Protein AF-A0A147B7R0-F1 (afdb_monomer)

Foldseek 3Di:
DDKDWDWDDPDPFWIFIWIWDDDPVDIDTDGRDIFTPDQPDDVVDDPVQSRVCVVVVNQSWFWFKDFLFWTQASLGDIDGQDADAQKKFWAKFFQPPPFTKTWIWHQPDNVQQFIWIWIDGPPWIKIWHAFDQQDQWTWIAIVNRIDIAGQVDWDWADPDPPKIKTWHWAQDPDSRFGIWIWIAIPVRQWIWIHRRGMITIDGDPVQQQRMDGLNARNPNDNPQRLQAPVRDRDPDSQQSRLSRMDGDPCSNDGDDDDDDPVVVVVVVPPDDDDDDDDDDDDDDDDDDDDDDDDDDDDDDDDDDDPDPPDDDDDPDDPPDQKDWAWDWDQDPQKIKTFLATAIDGDPQWDQPAWDWDKTKIWIDHCPDVVVVVVVVVCVVVVRDDHNCVCPPDDTDIDIDIDIGRPDIGGDD

Sequence (412 aa):
LLFYFNKTAANPFITLLNAEAYLPHEKLVVKNLPVPKYFSPNTALTVGQRVVRTLTKDHPLEPCGVGKHAVRTFDNLTFPLEVRQNCKYLVTRDCYGVSNFSVVVEPVDLRTGLKKLYVQLYDTVVEILPPALYSPEVKLFVNKTAYVALAERDVVLKYSHVHHLLVQVHRSSNPREGPIVLLKTTNNLLELNFDGYNVYVWVNKKYQRKTCGVCGNYDNEPSHEFLTPEATEALNYTHFVTSYAFGAPACKVPVYPVPSVHSELLTEMSMGEIPMLSSIRGMNRREQMRSIKPVYDDDVYIPKARSWEAREPEVEDLSECYLNRTLKRSVNRKLCFSKLPVHACKPVCVKSSGKRVEVPFACVPKKSPEAAEWLRLLTSYEGVLPESFFEGKEYEPVEQTVLVPEKCVPAQ

Organism: NCBI:txid360319

Radius of gyration: 29.18 Å; Cα contacts (8 Å, |Δi|>4): 761; chains: 1; bounding box: 73×74×74 Å

Mean predicted aligned error: 20.19 Å

Secondary structure (DSSP, 8-state):
-EEEEEEEE-SSSEEEEEEEEE-SS-EEEEEEEEEES-----TTS-HHHHHHHHHTTT--SPPEEE-SSEEE-TTS-EEE----TTEEEEEEEESS-SS-EEEEEEEEETTTTEEEEEEEETTEEEEEPPPPTT-SEEEEEETTEEEEEETTB-EEEE-SSS-EEEEEEE--SSTTSPPEEEEEETTSSEEEEE-SS-EEEEE-GGGTTTEESTT---SS--TT--B-TTS-B-SSHHHHHHHTEEESGGGGS--PPP--TTTTTTTSTT-------------------------------PPP-------PPP---TT--EEEE--EEEETTEEEEESS-EEEE-TTEEEEEEEEEEEEEEEEETTSHHHHHHHHHHHHTTT---GGGGTT---EEEEEEEEEEEEEEE--

InterPro domains:
  IPR001846 von Willebrand factor, type D domain [PF00094] (67-230)
  IPR001846 von Willebrand factor, type D domain [PS51233] (61-252)
  IPR001846 von Willebrand factor, type D domain [SM00216] (53-231)
  IPR050733 Vitellogenin/Apolipophorin [PTHR23345] (37-368)

pLDDT: mean 75.53, std 21.18, range [25.39, 98.06]

Solvent-accessible surface area (backbone atoms only — not comparable to full-atom values): 23918 Å² total; per-residue (Å²): 123,54,78,47,78,50,78,46,77,76,51,95,54,34,30,27,36,31,39,38,38,43,52,100,90,47,75,50,74,48,72,69,44,79,39,68,66,73,71,81,90,48,95,91,54,54,72,66,57,51,51,49,30,64,76,47,71,68,47,93,63,65,49,22,31,42,45,59,56,34,32,30,18,44,40,75,42,73,48,72,49,65,84,58,78,79,24,36,36,38,38,38,25,47,75,73,64,88,71,41,39,35,33,34,39,30,50,74,34,85,87,82,23,33,26,34,42,36,42,31,39,66,92,40,41,36,40,34,54,49,34,41,71,83,38,74,56,34,56,32,28,51,79,83,44,82,46,78,34,30,61,90,42,71,41,77,44,78,60,51,98,88,39,37,39,38,38,38,37,42,75,48,93,47,79,91,42,27,31,34,38,38,38,38,34,75,79,64,52,42,37,37,40,36,42,28,39,40,39,35,40,43,69,35,76,91,42,54,65,26,34,38,33,69,29,25,40,37,73,76,49,60,71,81,47,43,48,29,92,83,75,42,76,42,95,45,64,52,52,27,49,23,58,38,28,41,74,50,77,72,29,65,53,65,60,76,79,76,79,54,84,71,60,63,63,61,71,68,72,78,74,76,84,87,80,82,90,78,90,79,89,82,80,86,78,89,80,79,91,79,84,84,77,87,79,88,78,83,87,80,90,72,80,77,82,73,77,85,70,85,74,76,81,78,81,75,71,93,77,67,37,66,41,68,29,39,50,75,47,78,54,95,73,22,38,30,34,32,47,57,61,40,62,37,54,34,94,70,25,41,72,79,43,68,46,79,42,79,43,53,23,45,28,34,51,54,86,39,71,64,41,53,51,53,56,52,47,28,61,74,43,78,37,38,53,60,61,73,71,62,60,96,58,90,62,47,80,43,80,42,78,42,80,35,56,73,39,49,41,73,63,127

Structure (mmCIF, N/CA/C/O backbone):
data_AF-A0A147B7R0-F1
#
_entry.id   AF-A0A147B7R0-F1
#
loop_
_atom_site.group_PDB
_atom_site.id
_atom_site.type_symbol
_atom_site.label_atom_id
_atom_site.label_alt_id
_atom_site.label_comp_id
_atom_site.label_asym_id
_atom_site.label_entity_id
_atom_site.label_seq_id
_atom_site.pdbx_PDB_ins_code
_atom_site.Cartn_x
_atom_site.Cartn_y
_atom_site.Cartn_z
_atom_site.occupancy
_atom_site.B_iso_or_equiv
_atom_site.auth_seq_id
_atom_site.auth_comp_id
_atom_site.auth_asym_id
_atom_site.auth_atom_id
_atom_site.pdbx_PDB_model_num
ATOM 1 N N . LEU A 1 1 ? 12.178 19.914 20.215 1.00 49.75 1 LEU A N 1
ATOM 2 C CA . LEU A 1 1 ? 12.467 19.909 18.765 1.00 49.75 1 LEU A CA 1
ATOM 3 C C . LEU A 1 1 ? 13.119 21.231 18.401 1.00 49.75 1 LEU A C 1
ATOM 5 O O . LEU A 1 1 ? 12.478 22.266 18.527 1.00 49.75 1 LEU A O 1
ATOM 9 N N . LEU A 1 2 ? 14.397 21.198 18.034 1.00 43.78 2 LEU A N 1
ATOM 10 C CA . LEU A 1 2 ? 15.130 22.361 17.526 1.00 43.78 2 LEU A CA 1
ATOM 11 C C . LEU A 1 2 ? 15.272 22.208 16.013 1.00 43.78 2 LEU A C 1
ATOM 13 O O . LEU A 1 2 ? 15.673 21.140 15.548 1.00 43.78 2 LEU A O 1
ATOM 17 N N . PHE A 1 3 ? 14.930 23.259 15.268 1.00 51.06 3 PHE A N 1
ATOM 18 C CA . PHE A 1 3 ? 15.065 23.306 13.815 1.00 51.06 3 PHE A CA 1
ATOM 19 C C . PHE A 1 3 ? 16.057 24.397 13.427 1.00 51.06 3 PHE A C 1
ATOM 21 O O . PHE A 1 3 ? 15.884 25.558 13.799 1.00 51.06 3 PHE A O 1
ATOM 28 N N . TYR A 1 4 ? 17.072 24.029 12.653 1.00 62.69 4 TYR A N 1
ATOM 29 C CA . TYR A 1 4 ? 18.028 24.962 12.073 1.00 62.69 4 TYR A CA 1
ATOM 30 C C . TYR A 1 4 ? 17.849 24.976 10.569 1.00 62.69 4 TYR A C 1
ATOM 32 O O . TYR A 1 4 ? 17.888 23.928 9.933 1.00 62.69 4 TYR A O 1
ATOM 40 N N . PHE A 1 5 ? 17.689 26.166 10.002 1.00 70.69 5 PHE A N 1
ATOM 41 C CA . PHE A 1 5 ? 17.602 26.350 8.562 1.00 70.69 5 PHE A CA 1
ATOM 42 C C . PHE A 1 5 ? 18.715 27.283 8.107 1.00 70.69 5 PHE A C 1
ATOM 44 O O . PHE A 1 5 ? 18.854 28.394 8.617 1.00 70.69 5 PHE A O 1
ATOM 51 N N . ASN A 1 6 ? 19.490 26.842 7.125 1.00 77.06 6 ASN A N 1
ATOM 52 C CA . ASN A 1 6 ? 20.465 27.662 6.427 1.00 77.06 6 ASN A CA 1
ATOM 53 C C . ASN A 1 6 ? 20.112 27.682 4.938 1.00 77.06 6 ASN A C 1
ATOM 55 O O . ASN A 1 6 ? 19.833 26.639 4.349 1.00 77.06 6 ASN A O 1
ATOM 59 N N . LYS A 1 7 ? 20.102 28.868 4.329 1.00 76.75 7 LYS A N 1
ATOM 60 C CA . LYS A 1 7 ? 19.755 29.049 2.920 1.00 76.75 7 LYS A CA 1
ATOM 61 C C . LYS A 1 7 ? 20.944 29.605 2.148 1.00 76.75 7 LYS A C 1
ATOM 63 O O . LYS A 1 7 ? 21.551 30.588 2.563 1.00 76.75 7 LYS A O 1
ATOM 68 N N . THR A 1 8 ? 21.233 29.022 0.995 1.00 80.81 8 THR A N 1
ATOM 69 C CA . THR A 1 8 ? 22.261 29.494 0.065 1.00 80.81 8 THR A CA 1
ATOM 70 C C . THR A 1 8 ? 21.631 29.757 -1.297 1.00 80.81 8 THR A C 1
ATOM 72 O O . THR A 1 8 ? 20.885 28.942 -1.833 1.00 80.81 8 THR A O 1
ATOM 75 N N . ALA A 1 9 ? 21.875 30.933 -1.874 1.00 74.94 9 ALA A N 1
ATOM 76 C CA . ALA A 1 9 ? 21.377 31.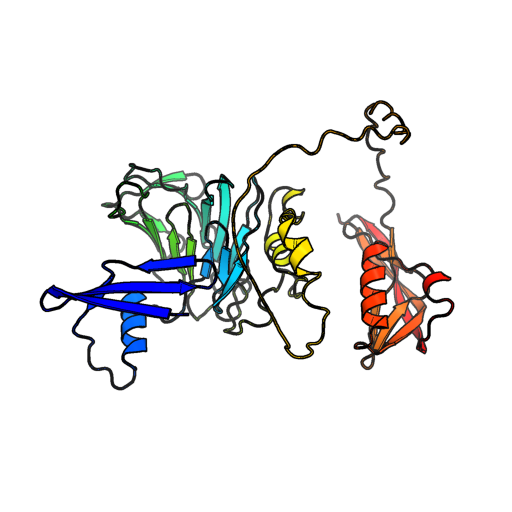242 -3.210 1.00 74.94 9 ALA A CA 1
ATOM 77 C C . ALA A 1 9 ? 22.217 30.485 -4.247 1.00 74.94 9 ALA A C 1
ATOM 79 O O . ALA A 1 9 ? 23.390 30.800 -4.415 1.00 74.94 9 ALA A O 1
ATOM 80 N N . ALA A 1 10 ? 21.626 29.508 -4.939 1.00 67.06 10 ALA A N 1
ATOM 81 C CA . ALA A 1 10 ? 22.313 28.811 -6.027 1.00 67.06 10 ALA A CA 1
ATOM 82 C C . ALA A 1 10 ? 22.266 29.615 -7.327 1.00 67.06 10 ALA A C 1
ATOM 84 O O . ALA A 1 10 ? 23.253 29.674 -8.051 1.00 67.06 10 ALA A O 1
ATOM 85 N N . ASN A 1 11 ? 21.126 30.245 -7.628 1.00 73.50 11 ASN A N 1
ATOM 86 C CA . ASN A 1 11 ? 20.973 31.121 -8.788 1.00 73.50 11 ASN A CA 1
ATOM 87 C C . ASN A 1 11 ? 19.854 32.174 -8.540 1.00 73.50 11 ASN A C 1
ATOM 89 O O . ASN A 1 11 ? 19.307 32.254 -7.426 1.00 73.50 11 ASN A O 1
ATOM 93 N N . PRO A 1 12 ? 19.517 33.034 -9.525 1.00 69.88 12 PRO A N 1
ATOM 94 C CA . PRO A 1 12 ? 18.471 34.049 -9.371 1.00 69.88 12 PRO A CA 1
ATOM 95 C C . PRO A 1 12 ? 17.083 33.469 -9.074 1.00 69.88 12 PRO A C 1
ATOM 97 O O . PRO A 1 12 ? 16.278 34.135 -8.434 1.00 69.88 12 PRO A O 1
ATOM 100 N N . PHE A 1 13 ? 16.818 32.226 -9.473 1.00 58.31 13 PHE A N 1
ATOM 101 C CA . PHE A 1 13 ? 15.504 31.588 -9.411 1.00 58.31 13 PHE A CA 1
ATOM 102 C C . PHE A 1 13 ? 15.394 30.495 -8.340 1.00 58.31 13 PHE A C 1
ATOM 104 O O . PHE A 1 13 ? 14.282 30.164 -7.944 1.00 58.31 13 PHE A O 1
ATOM 111 N N . ILE A 1 14 ? 16.510 29.954 -7.844 1.00 58.84 14 ILE A N 1
ATOM 112 C CA . ILE A 1 14 ? 16.572 28.788 -6.949 1.00 58.84 14 ILE A CA 1
ATOM 113 C C . ILE A 1 14 ? 17.451 29.099 -5.727 1.00 58.84 14 ILE A C 1
ATOM 115 O O . ILE A 1 14 ? 18.580 29.584 -5.842 1.00 58.84 14 ILE A O 1
ATOM 119 N N . THR A 1 15 ? 16.937 28.778 -4.541 1.00 75.44 15 THR A N 1
ATOM 120 C CA . THR A 1 15 ? 17.642 28.805 -3.253 1.00 75.44 15 THR A CA 1
ATOM 121 C C . THR A 1 15 ? 17.793 27.383 -2.736 1.00 75.44 15 THR A C 1
ATOM 123 O O . THR A 1 15 ? 16.814 26.652 -2.669 1.00 75.44 15 THR A O 1
ATOM 126 N N . LEU A 1 16 ? 19.000 26.988 -2.353 1.00 77.44 16 LEU A N 1
ATOM 127 C CA . LEU A 1 16 ? 19.257 25.720 -1.685 1.00 77.44 16 LEU A CA 1
ATOM 128 C C . LEU A 1 16 ? 19.009 25.878 -0.187 1.00 77.44 16 LEU A C 1
ATOM 130 O O . LEU A 1 16 ? 19.484 26.829 0.435 1.00 77.44 16 LEU A O 1
ATOM 134 N N . LEU A 1 17 ? 18.258 24.947 0.383 1.00 79.75 17 LEU A N 1
ATOM 135 C CA . LEU A 1 17 ? 17.861 24.941 1.781 1.00 79.75 17 LEU A CA 1
ATOM 136 C C . LEU A 1 17 ? 18.516 23.746 2.477 1.00 79.75 17 LEU A C 1
ATOM 138 O O . LEU A 1 17 ? 18.372 22.598 2.060 1.00 79.75 17 LEU A O 1
ATOM 142 N N . ASN A 1 18 ? 19.264 24.040 3.531 1.00 80.00 18 ASN A N 1
ATOM 143 C CA . ASN A 1 18 ? 19.828 23.067 4.450 1.00 80.00 1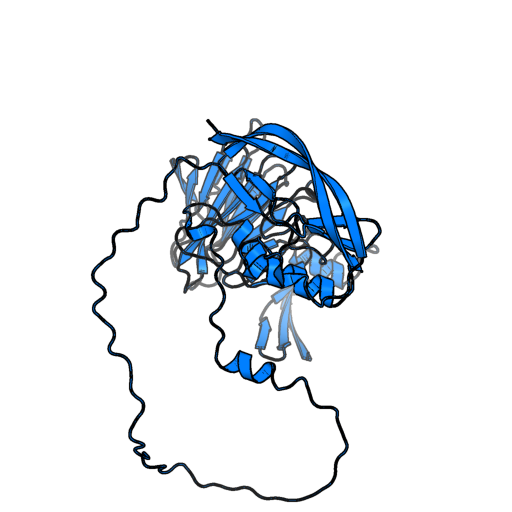8 ASN A CA 1
ATOM 144 C C . ASN A 1 18 ? 19.012 23.136 5.740 1.00 80.00 18 ASN A C 1
ATOM 146 O O . ASN A 1 18 ? 18.929 24.202 6.346 1.00 80.00 18 ASN A O 1
ATOM 150 N N . ALA A 1 19 ? 18.399 22.030 6.144 1.00 79.19 19 ALA A N 1
ATOM 151 C CA . ALA A 1 19 ? 17.618 21.928 7.365 1.00 79.19 19 ALA A CA 1
ATOM 152 C C . ALA A 1 19 ? 18.205 20.858 8.286 1.00 79.19 19 ALA A C 1
ATOM 154 O O . ALA A 1 19 ? 18.531 19.760 7.843 1.00 79.19 19 ALA A O 1
ATOM 155 N N . GLU A 1 20 ? 18.297 21.157 9.575 1.00 81.69 20 GLU A N 1
ATOM 156 C CA . GLU A 1 20 ? 18.604 20.176 10.611 1.00 81.69 20 GLU A CA 1
ATOM 157 C C . GLU A 1 20 ? 17.476 20.177 11.639 1.00 81.69 20 GLU A C 1
ATOM 159 O O . GLU A 1 20 ? 17.165 21.219 12.214 1.00 81.69 20 GLU A O 1
ATOM 164 N N . ALA A 1 21 ? 16.862 19.020 11.870 1.00 76.75 21 ALA A N 1
ATOM 165 C CA . ALA A 1 21 ? 15.847 18.829 12.894 1.00 76.75 21 ALA A CA 1
ATOM 166 C C . ALA A 1 21 ? 16.354 17.839 13.943 1.00 76.75 21 ALA A C 1
ATOM 168 O O . ALA A 1 21 ? 16.780 16.730 13.620 1.00 76.75 21 ALA A O 1
ATOM 169 N N . TYR A 1 22 ? 16.293 18.251 15.205 1.00 69.69 22 TYR A N 1
ATOM 170 C CA . TYR A 1 22 ? 16.708 17.441 16.346 1.00 69.69 22 TYR A CA 1
ATOM 171 C C . TYR A 1 22 ? 15.462 16.853 17.027 1.00 69.69 22 TYR A C 1
ATOM 173 O O . TYR A 1 22 ? 14.702 17.581 17.682 1.00 69.69 22 TYR A O 1
ATOM 181 N N . LEU A 1 23 ? 15.246 15.548 16.831 1.00 73.44 23 LEU A N 1
ATOM 182 C CA . LEU A 1 23 ? 14.233 14.726 17.501 1.00 73.44 23 LEU A CA 1
ATOM 183 C C . LEU A 1 23 ? 14.825 14.079 18.771 1.00 73.44 23 LEU A C 1
ATOM 185 O O . LEU A 1 23 ? 16.047 14.044 18.913 1.00 73.44 23 LEU A O 1
ATOM 189 N N . PRO A 1 24 ? 13.996 13.550 19.696 1.00 61.56 24 PRO A N 1
ATOM 190 C CA . PRO A 1 24 ? 14.472 12.979 20.964 1.00 61.56 24 PRO A CA 1
ATOM 191 C C . PRO A 1 24 ? 15.499 11.843 20.826 1.00 61.56 24 PRO A C 1
ATOM 193 O O . PRO A 1 24 ? 16.348 11.692 21.699 1.00 61.56 24 PRO A O 1
ATOM 196 N N . HIS A 1 25 ? 15.454 11.079 19.728 1.00 62.62 25 HIS A N 1
ATOM 197 C CA . HIS A 1 25 ? 16.364 9.953 19.481 1.00 62.62 25 HIS A CA 1
ATOM 198 C C . HIS A 1 25 ? 17.108 10.031 18.141 1.00 62.62 25 HIS A C 1
ATOM 200 O O . HIS A 1 25 ? 17.938 9.173 17.859 1.00 62.62 25 HIS A O 1
ATOM 206 N N . GLU A 1 26 ? 16.844 11.047 17.314 1.00 60.81 26 GLU A N 1
ATOM 207 C CA . GLU A 1 26 ? 17.373 11.114 15.949 1.00 60.81 26 GLU A CA 1
ATOM 208 C C . GLU A 1 26 ? 17.653 12.552 15.501 1.00 60.81 26 GLU A C 1
ATOM 210 O O . GLU A 1 26 ? 16.989 13.507 15.908 1.00 60.81 26 GLU A O 1
ATOM 215 N N . LYS A 1 27 ? 18.637 12.703 14.611 1.00 76.44 27 LYS A N 1
ATOM 216 C CA . LYS A 1 27 ? 18.943 13.963 13.931 1.00 76.44 27 LYS A CA 1
ATOM 217 C C . LYS A 1 27 ? 18.594 13.817 12.454 1.00 76.44 27 LYS A C 1
ATOM 219 O O . LYS A 1 27 ? 19.291 13.117 11.723 1.00 76.44 27 LYS A O 1
ATOM 224 N N . LEU A 1 28 ? 17.559 14.516 12.001 1.00 68.69 28 LEU A N 1
ATOM 225 C CA . LEU A 1 28 ? 17.244 14.621 10.579 1.00 68.69 28 LEU A CA 1
ATOM 226 C C . LEU A 1 28 ? 18.052 15.762 9.970 1.00 68.69 28 LEU A C 1
ATOM 228 O O . LEU A 1 28 ? 18.047 16.882 10.478 1.00 68.69 28 LEU A O 1
ATOM 232 N N . VAL A 1 29 ? 18.741 15.481 8.867 1.00 80.88 29 VAL A N 1
ATOM 233 C CA . VAL A 1 29 ? 19.537 16.470 8.137 1.00 80.88 29 VAL A CA 1
ATOM 234 C C . VAL A 1 29 ? 19.141 16.432 6.672 1.00 80.88 29 VAL A C 1
ATOM 236 O O . VAL A 1 29 ? 19.390 15.452 5.977 1.00 80.88 29 VAL A O 1
ATOM 239 N N . VAL A 1 30 ? 18.551 17.520 6.196 1.00 77.94 30 VAL A N 1
ATOM 240 C CA . VAL A 1 30 ? 18.231 17.747 4.788 1.00 77.94 30 VAL A CA 1
ATOM 241 C C . VAL A 1 30 ? 19.253 18.738 4.249 1.00 77.94 30 VAL A C 1
ATOM 243 O O . VAL A 1 30 ? 19.385 19.837 4.782 1.00 77.94 30 VAL A O 1
ATOM 246 N N . LYS A 1 31 ? 19.997 18.369 3.206 1.00 80.31 31 LYS A N 1
ATOM 247 C CA . LYS A 1 31 ? 20.979 19.255 2.566 1.00 80.31 31 LYS A CA 1
ATOM 248 C C . LYS A 1 31 ? 20.599 19.533 1.123 1.00 80.31 31 LYS A C 1
ATOM 250 O O . LYS A 1 31 ? 20.110 18.648 0.433 1.00 80.31 31 LYS A O 1
ATOM 255 N N . ASN A 1 32 ? 20.904 20.745 0.671 1.00 76.75 32 ASN A N 1
ATOM 256 C CA . ASN A 1 32 ? 20.777 21.192 -0.712 1.00 76.75 32 ASN A CA 1
ATOM 257 C C . ASN A 1 32 ? 19.370 21.018 -1.301 1.00 76.75 32 ASN A C 1
ATOM 259 O O . ASN A 1 32 ? 19.246 20.719 -2.484 1.00 76.75 32 ASN A O 1
ATOM 263 N N . LEU A 1 33 ? 18.312 21.222 -0.510 1.00 76.06 33 LEU A N 1
ATOM 264 C CA . LEU A 1 33 ? 16.942 21.173 -1.020 1.00 76.06 33 LEU A CA 1
ATOM 265 C C . LEU A 1 33 ? 16.695 22.385 -1.938 1.00 76.06 33 LEU A C 1
ATOM 267 O O . LEU A 1 33 ? 16.716 23.512 -1.441 1.00 76.06 33 LEU A O 1
ATOM 271 N N . PRO A 1 34 ? 16.477 22.215 -3.254 1.00 68.69 34 PRO A N 1
ATOM 272 C CA . PRO A 1 34 ? 16.262 23.339 -4.155 1.00 68.69 34 PRO A CA 1
ATOM 273 C C . PRO A 1 34 ? 14.835 23.880 -4.014 1.00 68.69 34 PRO A C 1
ATOM 275 O O . PRO A 1 34 ? 13.859 23.169 -4.236 1.00 68.69 34 PRO A O 1
ATOM 278 N N . VAL A 1 35 ? 14.713 25.161 -3.670 1.00 71.25 35 VAL A N 1
ATOM 279 C CA . VAL A 1 35 ? 13.441 25.864 -3.468 1.00 71.25 35 VAL A CA 1
ATOM 280 C C . VAL A 1 35 ? 13.383 27.098 -4.376 1.00 71.25 35 VAL A C 1
ATOM 282 O O . VAL A 1 35 ? 14.305 27.919 -4.338 1.00 71.25 35 VAL A O 1
ATOM 285 N N . PRO A 1 36 ? 12.328 27.284 -5.187 1.00 68.38 36 PRO A N 1
ATOM 286 C CA . PRO A 1 36 ? 12.192 28.475 -6.023 1.00 68.38 36 PRO A CA 1
ATOM 287 C C . PRO A 1 36 ? 12.133 29.773 -5.200 1.00 68.38 36 PRO A C 1
ATOM 289 O O . PRO A 1 36 ? 11.449 29.845 -4.182 1.00 68.38 36 PRO A O 1
ATOM 292 N N . LYS A 1 37 ? 12.834 30.825 -5.645 1.00 60.31 37 LYS A N 1
ATOM 293 C CA . LYS A 1 37 ? 12.779 32.177 -5.046 1.00 60.31 37 LYS A CA 1
ATOM 294 C C . LYS A 1 37 ? 11.476 32.905 -5.356 1.00 60.31 37 LYS A C 1
ATOM 296 O O . LYS A 1 37 ? 11.025 33.719 -4.555 1.00 60.31 37 LYS A O 1
ATOM 301 N N . TYR A 1 38 ? 10.891 32.621 -6.514 1.00 55.94 38 TYR A N 1
ATOM 302 C CA . TYR A 1 38 ? 9.680 33.270 -6.990 1.00 55.94 38 TYR A CA 1
ATOM 303 C C . TYR A 1 38 ? 8.523 32.281 -6.919 1.00 55.94 38 TYR A C 1
ATOM 305 O O . TYR A 1 38 ? 8.414 31.376 -7.740 1.00 55.94 38 TYR A O 1
ATOM 313 N N . PHE A 1 39 ? 7.652 32.469 -5.931 1.00 52.91 39 PHE A N 1
ATOM 314 C CA . PHE A 1 39 ? 6.324 31.868 -5.936 1.00 52.91 39 PHE A CA 1
ATOM 315 C C . PHE A 1 39 ? 5.367 32.872 -6.570 1.00 52.91 39 PHE A C 1
ATOM 317 O O . PHE A 1 39 ? 5.308 34.019 -6.121 1.00 52.91 39 PHE A O 1
ATOM 324 N N . SER A 1 40 ? 4.601 32.458 -7.581 1.00 47.62 40 SER A N 1
ATOM 325 C CA . SER A 1 40 ? 3.542 33.296 -8.153 1.00 47.62 40 SER A CA 1
ATOM 326 C C . SER A 1 40 ? 2.638 33.832 -7.028 1.00 47.62 40 SER A C 1
ATOM 328 O O . SER A 1 40 ? 2.224 33.042 -6.165 1.00 47.62 40 SER A O 1
ATOM 330 N N . PRO A 1 41 ? 2.342 35.145 -6.977 1.00 43.78 41 PRO A N 1
ATOM 331 C CA . PRO A 1 41 ? 1.490 35.713 -5.942 1.00 43.78 41 PRO A CA 1
ATOM 332 C C . PRO A 1 41 ? 0.065 35.174 -6.092 1.00 43.78 41 PRO A C 1
ATOM 334 O O . PRO A 1 41 ? -0.706 35.639 -6.919 1.00 43.78 41 PRO A O 1
ATOM 337 N N . ASN A 1 42 ? -0.280 34.167 -5.293 1.00 44.97 42 ASN A N 1
ATOM 338 C CA . ASN A 1 42 ? -1.638 33.648 -5.181 1.00 44.97 42 ASN A CA 1
ATOM 339 C C . ASN A 1 42 ? -2.252 34.107 -3.852 1.00 44.97 42 ASN A C 1
ATOM 341 O O . ASN A 1 42 ? -1.919 33.568 -2.795 1.00 44.97 42 ASN A O 1
ATOM 345 N N . THR A 1 43 ? -3.132 35.107 -3.891 1.00 53.00 43 THR A N 1
ATOM 346 C CA . THR A 1 43 ? -3.787 35.689 -2.703 1.00 53.00 43 THR A CA 1
ATOM 347 C C . THR A 1 43 ? -4.631 34.687 -1.913 1.00 53.00 43 THR A C 1
ATOM 349 O O . THR A 1 43 ? -4.922 34.940 -0.750 1.00 53.00 43 THR A O 1
ATOM 352 N N . ALA A 1 44 ? -4.963 33.530 -2.495 1.00 54.66 44 ALA A N 1
ATOM 353 C CA . ALA A 1 44 ? -5.704 32.471 -1.820 1.00 54.66 44 ALA A CA 1
ATOM 354 C C . ALA A 1 44 ? -4.827 31.523 -0.976 1.00 54.66 44 ALA A C 1
ATOM 356 O O . ALA A 1 44 ? -5.370 30.728 -0.215 1.00 54.66 44 ALA A O 1
ATOM 357 N N . LEU A 1 45 ? -3.491 31.557 -1.111 1.00 54.34 45 LEU A N 1
ATOM 358 C CA . LEU A 1 45 ? -2.591 30.596 -0.457 1.00 54.34 45 LEU A CA 1
ATOM 359 C C . LEU A 1 45 ? -1.453 31.277 0.295 1.00 54.34 45 LEU A C 1
ATOM 361 O O . LEU A 1 45 ? -0.763 32.150 -0.245 1.00 54.34 45 LEU A O 1
ATOM 365 N N . THR A 1 46 ? -1.199 30.797 1.512 1.00 66.31 46 THR A N 1
ATOM 366 C CA . THR A 1 46 ? -0.072 31.236 2.341 1.00 66.31 46 THR A CA 1
ATOM 367 C C . THR A 1 46 ? 1.266 30.782 1.751 1.00 66.31 46 THR A C 1
ATOM 369 O O . THR A 1 46 ? 1.336 29.837 0.964 1.00 66.31 46 THR A O 1
ATOM 372 N N . VAL A 1 47 ? 2.366 31.434 2.143 1.00 59.47 47 VAL A N 1
ATOM 373 C CA . VAL A 1 47 ? 3.721 31.095 1.664 1.00 59.47 47 VAL A CA 1
ATOM 374 C C . VAL A 1 47 ? 4.066 29.626 1.946 1.00 59.47 47 VAL A C 1
ATOM 376 O O . VAL A 1 47 ? 4.594 28.950 1.067 1.00 59.47 47 VAL A O 1
ATOM 379 N N . GLY A 1 48 ? 3.687 29.101 3.117 1.00 56.72 48 GLY A N 1
ATOM 380 C CA . GLY A 1 48 ? 3.876 27.687 3.461 1.00 56.72 48 GLY A CA 1
ATOM 381 C C . GLY A 1 48 ? 3.115 26.741 2.529 1.00 56.72 48 GLY A C 1
ATOM 382 O O . GLY A 1 48 ? 3.696 25.795 2.009 1.00 56.72 48 GLY A O 1
ATOM 383 N N . GLN A 1 49 ? 1.848 27.039 2.224 1.00 53.66 49 GLN A N 1
ATOM 384 C CA . GLN A 1 49 ? 1.043 26.239 1.291 1.00 53.66 49 GLN A CA 1
ATOM 385 C C . GLN A 1 49 ? 1.609 26.249 -0.134 1.00 53.66 49 GLN A C 1
ATOM 387 O O . GLN A 1 49 ? 1.521 25.246 -0.837 1.00 53.66 49 GLN A O 1
ATOM 392 N N . ARG A 1 50 ? 2.221 27.358 -0.567 1.00 56.06 50 ARG A N 1
ATOM 393 C CA . ARG A 1 50 ? 2.874 27.450 -1.883 1.00 56.06 50 ARG A CA 1
ATOM 394 C C . ARG A 1 50 ? 4.163 26.632 -1.948 1.00 56.06 50 ARG A C 1
ATOM 396 O O . ARG A 1 50 ? 4.396 25.961 -2.951 1.00 56.06 50 ARG A O 1
ATOM 403 N N . VAL A 1 51 ? 4.966 26.656 -0.881 1.00 55.88 51 VAL A N 1
ATOM 404 C CA . VAL A 1 51 ? 6.167 25.814 -0.745 1.00 55.88 51 VAL A CA 1
ATOM 405 C C . VAL A 1 51 ? 5.774 24.341 -0.770 1.00 55.88 51 VAL A C 1
ATOM 407 O O . VAL A 1 51 ? 6.331 23.593 -1.566 1.00 55.88 51 VAL A O 1
ATOM 410 N N . VAL A 1 52 ? 4.765 23.947 0.014 1.00 53.72 52 VAL A N 1
ATOM 411 C CA . VAL A 1 52 ? 4.242 22.573 0.018 1.00 53.72 52 VAL A CA 1
ATOM 412 C C . VAL A 1 52 ? 3.771 22.175 -1.376 1.00 53.72 52 VAL A C 1
ATOM 414 O O . VAL A 1 52 ? 4.262 21.183 -1.888 1.00 53.72 52 VAL A O 1
ATOM 417 N N . ARG A 1 53 ? 2.934 22.976 -2.050 1.00 55.47 53 ARG A N 1
ATOM 418 C CA . ARG A 1 53 ? 2.476 22.676 -3.421 1.00 55.47 53 ARG A CA 1
ATOM 419 C C . ARG A 1 53 ? 3.603 22.542 -4.435 1.00 55.47 53 ARG A C 1
ATOM 421 O O . ARG A 1 53 ? 3.542 21.697 -5.315 1.00 55.47 53 ARG A O 1
ATOM 428 N N . THR A 1 54 ? 4.640 23.361 -4.315 1.00 50.09 54 THR A N 1
ATOM 429 C CA . THR A 1 54 ? 5.792 23.300 -5.223 1.00 50.09 54 THR A CA 1
ATOM 430 C C . THR A 1 54 ? 6.641 22.058 -4.962 1.00 50.09 54 THR A C 1
ATOM 432 O O . THR A 1 54 ? 7.127 21.439 -5.903 1.00 50.09 54 THR A O 1
ATOM 435 N N . LEU A 1 55 ? 6.772 21.651 -3.696 1.00 50.31 55 LEU A N 1
ATOM 436 C CA . LEU A 1 55 ? 7.434 20.404 -3.312 1.00 50.31 55 LEU A CA 1
ATOM 437 C C . LEU A 1 55 ? 6.597 19.168 -3.678 1.00 50.31 55 LEU A C 1
ATOM 439 O O . LEU A 1 55 ? 7.160 18.147 -4.061 1.00 50.31 55 LEU A O 1
ATOM 443 N N . THR A 1 56 ? 5.267 19.265 -3.622 1.00 49.88 56 THR A N 1
ATOM 444 C CA . THR A 1 56 ? 4.337 18.184 -3.983 1.00 49.88 56 THR A CA 1
ATOM 445 C C . THR A 1 56 ? 3.916 18.202 -5.456 1.00 49.88 56 THR A C 1
ATOM 447 O O . THR A 1 56 ? 3.084 17.387 -5.842 1.00 49.88 56 THR A O 1
ATOM 450 N N . LYS A 1 57 ? 4.476 19.097 -6.289 1.00 54.41 57 LYS A N 1
ATOM 451 C CA . LYS A 1 57 ? 4.097 19.306 -7.705 1.00 54.41 57 LYS A CA 1
ATOM 452 C C . LYS A 1 57 ? 2.578 19.418 -7.916 1.00 54.41 57 LYS A C 1
ATOM 454 O O . LYS A 1 57 ? 2.017 18.782 -8.802 1.00 54.41 57 LYS A O 1
ATOM 459 N N . ASP A 1 58 ? 1.916 20.210 -7.080 1.00 48.50 58 ASP A N 1
ATOM 460 C CA . ASP A 1 58 ? 0.466 20.416 -7.084 1.00 48.50 58 ASP A CA 1
ATOM 461 C C . ASP A 1 58 ? -0.380 19.172 -6.769 1.00 48.50 58 ASP A C 1
ATOM 463 O O . ASP A 1 58 ? -1.591 19.208 -6.978 1.00 48.50 58 ASP A O 1
ATOM 467 N N . HIS A 1 59 ? 0.189 18.116 -6.174 1.00 50.81 59 HIS A N 1
ATOM 468 C CA . HIS A 1 59 ? -0.610 17.102 -5.479 1.00 50.81 59 HIS A CA 1
ATOM 469 C C . HIS A 1 59 ? -1.046 17.681 -4.126 1.00 50.81 59 HIS A C 1
ATOM 471 O O . HIS A 1 59 ? -0.202 17.870 -3.245 1.00 50.81 59 HIS A O 1
ATOM 477 N N . PRO A 1 60 ? -2.335 18.025 -3.927 1.00 49.12 60 PRO A N 1
ATOM 478 C CA . PRO A 1 60 ? -2.794 18.675 -2.700 1.00 49.12 60 PRO A CA 1
ATOM 479 C C . PRO A 1 60 ? -2.990 17.683 -1.543 1.00 49.12 60 PRO A C 1
ATOM 481 O O . PRO A 1 60 ? -3.371 18.098 -0.453 1.00 49.12 60 PRO A O 1
ATOM 484 N N . LEU A 1 61 ? -2.791 16.388 -1.800 1.00 62.03 61 LEU A N 1
ATOM 485 C CA . LEU A 1 61 ? -3.074 15.276 -0.901 1.00 62.03 61 LEU A CA 1
ATOM 486 C C . LEU A 1 61 ? -1.756 14.546 -0.647 1.00 62.03 61 LEU A C 1
ATOM 488 O O . LEU A 1 61 ? -1.001 14.277 -1.587 1.00 62.03 61 LEU A O 1
ATOM 492 N N . GLU A 1 62 ? -1.459 14.285 0.621 1.00 72.00 62 GLU A N 1
ATOM 493 C CA . GLU A 1 62 ? -0.246 13.571 1.002 1.00 72.00 62 GLU A CA 1
ATOM 494 C C . GLU A 1 62 ? -0.314 12.117 0.508 1.00 72.00 62 GLU A C 1
ATOM 496 O O . GLU A 1 62 ? -1.383 11.502 0.552 1.00 72.00 62 GLU A O 1
ATOM 501 N N . PRO A 1 63 ? 0.795 11.555 -0.006 1.00 89.12 63 PRO A N 1
ATOM 502 C CA . PRO A 1 63 ? 0.805 10.162 -0.419 1.00 89.12 63 PRO A CA 1
ATOM 503 C C . PRO A 1 63 ? 0.714 9.237 0.787 1.00 89.12 63 PRO A C 1
ATOM 505 O O . PRO A 1 63 ? 1.338 9.491 1.821 1.00 89.12 63 PRO A O 1
ATOM 508 N N . CYS A 1 64 ? 0.085 8.082 0.588 1.00 92.38 64 CYS A N 1
ATOM 509 C CA . CYS A 1 64 ? 0.396 6.943 1.436 1.00 92.38 64 CYS A CA 1
ATOM 510 C C . CYS A 1 64 ? 1.815 6.460 1.115 1.00 92.38 64 CYS A C 1
ATOM 512 O O . CYS A 1 64 ? 2.158 6.271 -0.054 1.00 92.38 64 CYS A O 1
ATOM 514 N N . GLY A 1 65 ? 2.638 6.257 2.139 1.00 92.31 65 GLY A N 1
ATOM 515 C CA . GLY A 1 65 ? 4.014 5.796 2.008 1.00 92.31 65 GLY A CA 1
ATOM 516 C C . GLY A 1 65 ? 4.216 4.450 2.687 1.00 92.31 65 GLY A C 1
ATOM 517 O O . GLY A 1 65 ? 4.043 4.339 3.893 1.00 92.31 65 GLY A O 1
ATOM 518 N N . VAL A 1 66 ? 4.649 3.436 1.946 1.00 92.81 66 VAL A N 1
ATOM 519 C CA . VAL A 1 66 ? 5.080 2.143 2.491 1.00 92.81 66 VAL A CA 1
ATOM 520 C C . VAL A 1 66 ? 6.596 2.084 2.399 1.00 92.81 66 VAL A C 1
ATOM 522 O O . VAL A 1 66 ? 7.156 1.828 1.329 1.00 92.81 66 VAL A O 1
ATOM 525 N N . GLY A 1 67 ? 7.268 2.337 3.518 1.00 86.31 67 GLY A N 1
ATOM 526 C CA . GLY A 1 67 ? 8.724 2.321 3.621 1.00 86.31 67 GLY A CA 1
ATOM 527 C C . GLY A 1 67 ? 9.277 0.948 3.996 1.00 86.31 67 GLY A C 1
ATOM 528 O O . GLY A 1 67 ? 8.633 -0.086 3.799 1.00 86.31 67 GLY A O 1
ATOM 529 N N . LYS A 1 68 ? 10.493 0.948 4.545 1.00 80.31 68 LYS A N 1
ATOM 530 C CA . LYS A 1 68 ? 11.178 -0.257 5.032 1.00 80.31 68 LYS A CA 1
ATOM 531 C C . LYS A 1 68 ? 10.575 -0.809 6.330 1.00 80.31 68 LYS A C 1
ATOM 533 O O . LYS A 1 68 ? 10.372 -2.010 6.446 1.00 80.31 68 LYS A O 1
ATOM 538 N N . HIS A 1 69 ? 10.331 0.071 7.301 1.00 79.31 69 HIS A N 1
ATOM 539 C CA . HIS A 1 69 ? 9.931 -0.297 8.667 1.00 79.31 69 HIS A CA 1
ATOM 540 C C . HIS A 1 69 ? 8.634 0.365 9.121 1.00 79.31 69 HIS A C 1
ATOM 542 O O . HIS A 1 69 ? 8.200 0.138 10.243 1.00 79.31 69 HIS A O 1
ATOM 548 N N . ALA A 1 70 ? 8.032 1.207 8.285 1.00 86.06 70 ALA A N 1
ATOM 549 C CA . ALA A 1 70 ? 6.848 1.962 8.651 1.00 86.06 70 ALA A CA 1
ATOM 550 C C . ALA A 1 70 ? 5.948 2.195 7.441 1.00 86.06 70 ALA A C 1
ATOM 552 O O . ALA A 1 70 ? 6.417 2.256 6.297 1.00 86.06 70 ALA A O 1
ATOM 553 N N . VAL A 1 71 ? 4.661 2.355 7.728 1.00 88.81 71 VAL A N 1
ATOM 554 C CA . VAL A 1 71 ? 3.648 2.836 6.794 1.00 88.81 71 VAL A CA 1
ATOM 555 C C . VAL A 1 71 ? 3.151 4.184 7.284 1.00 88.81 71 VAL A C 1
ATOM 557 O O . VAL A 1 71 ? 2.919 4.364 8.476 1.00 88.81 71 VAL A O 1
ATOM 560 N N . ARG A 1 72 ? 2.984 5.116 6.351 1.00 87.31 72 ARG A N 1
ATOM 561 C CA . ARG A 1 72 ? 2.256 6.368 6.517 1.00 87.31 72 ARG A CA 1
ATOM 562 C C . ARG A 1 72 ? 0.973 6.276 5.703 1.00 87.31 72 ARG A C 1
ATOM 564 O O . ARG A 1 72 ? 1.061 6.042 4.500 1.00 87.31 72 ARG A O 1
ATOM 571 N N . THR A 1 73 ? -0.182 6.452 6.328 1.00 88.69 73 THR A N 1
ATOM 572 C CA . THR A 1 73 ? -1.486 6.393 5.654 1.00 88.69 73 THR A CA 1
ATOM 573 C C . THR A 1 73 ? -1.800 7.670 4.882 1.00 88.69 73 THR A C 1
ATOM 575 O O . THR A 1 73 ? -1.035 8.638 4.922 1.00 88.69 73 THR A O 1
ATOM 578 N N . PHE A 1 74 ? -2.924 7.679 4.160 1.00 89.00 74 PHE A N 1
ATOM 579 C CA . PHE A 1 74 ? -3.401 8.890 3.487 1.00 89.00 74 PHE A CA 1
ATOM 580 C C . PHE A 1 74 ? -3.788 10.006 4.467 1.00 89.00 74 PHE A C 1
ATOM 582 O O . PHE A 1 74 ? -3.660 11.183 4.132 1.00 89.00 74 PHE A O 1
ATOM 589 N N . ASP A 1 75 ? -4.195 9.631 5.680 1.00 84.88 75 ASP A N 1
ATOM 590 C CA . ASP A 1 75 ? -4.676 10.536 6.724 1.00 84.88 75 ASP A CA 1
ATOM 591 C C . ASP A 1 75 ? -3.561 10.914 7.725 1.00 84.88 75 ASP A C 1
ATOM 593 O O . ASP A 1 75 ? -3.816 11.400 8.824 1.00 84.88 75 ASP A O 1
ATOM 597 N N . ASN A 1 76 ? -2.290 10.756 7.314 1.00 82.25 76 ASN A N 1
ATOM 598 C CA . ASN A 1 76 ? -1.085 11.185 8.041 1.00 82.25 76 ASN A CA 1
ATOM 599 C C . ASN A 1 76 ? -0.811 10.401 9.349 1.00 82.25 76 ASN A C 1
ATOM 601 O O . ASN A 1 76 ? 0.008 10.819 10.171 1.00 82.25 76 ASN A O 1
ATOM 605 N N . LEU A 1 77 ? -1.401 9.215 9.531 1.00 80.75 77 LEU A N 1
ATOM 606 C CA . LEU A 1 77 ? -0.997 8.303 10.604 1.00 80.75 77 LEU A CA 1
ATOM 607 C C . LEU A 1 77 ? 0.245 7.509 10.185 1.00 80.75 77 LEU A C 1
ATOM 609 O O . LEU A 1 77 ? 0.318 7.007 9.067 1.00 80.75 77 LEU A O 1
ATOM 613 N N . THR A 1 78 ? 1.233 7.377 11.074 1.00 83.38 78 THR A N 1
ATOM 614 C CA . THR A 1 78 ? 2.432 6.555 10.829 1.00 83.38 78 THR A CA 1
ATOM 615 C C . THR A 1 78 ? 2.544 5.444 11.864 1.00 83.38 78 THR A C 1
ATOM 617 O O . THR A 1 78 ? 2.453 5.713 13.060 1.00 83.38 78 THR A O 1
ATOM 620 N N . PHE A 1 79 ? 2.768 4.207 11.419 1.00 83.38 79 PHE A N 1
ATOM 621 C CA . PHE A 1 79 ? 2.890 3.034 12.290 1.00 83.38 79 PHE A CA 1
ATOM 622 C C . PHE A 1 79 ? 3.927 2.020 11.761 1.00 83.38 79 PHE A C 1
ATOM 624 O O . PHE A 1 79 ? 4.262 2.057 10.571 1.00 83.38 79 PHE A O 1
ATOM 631 N N . PRO A 1 80 ? 4.464 1.121 12.613 1.00 83.38 80 PRO A N 1
ATOM 632 C CA . PRO A 1 80 ? 5.463 0.135 12.201 1.00 83.38 80 PRO A CA 1
ATOM 633 C C . PRO A 1 80 ? 4.930 -0.895 11.193 1.00 83.38 80 PRO A C 1
ATOM 635 O O . PRO A 1 80 ? 3.808 -1.383 11.302 1.00 83.38 80 PRO A O 1
ATOM 638 N N . LEU A 1 81 ? 5.764 -1.255 10.218 1.00 86.94 81 LEU A N 1
ATOM 639 C CA . LEU A 1 81 ? 5.467 -2.254 9.196 1.00 86.94 81 LEU A CA 1
ATOM 640 C C . LEU A 1 81 ? 6.115 -3.592 9.560 1.00 86.94 81 LEU A C 1
ATOM 642 O O . LEU A 1 81 ? 7.313 -3.790 9.354 1.00 86.94 81 LEU A O 1
ATOM 646 N N . GLU A 1 82 ? 5.302 -4.516 10.058 1.00 86.62 82 GLU A N 1
ATOM 647 C CA . GLU A 1 82 ? 5.736 -5.855 10.456 1.00 86.62 82 GLU A CA 1
ATOM 648 C C . GLU A 1 82 ? 5.307 -6.876 9.406 1.00 86.62 82 GLU A C 1
ATOM 650 O O . GLU A 1 82 ? 4.121 -7.147 9.211 1.00 86.62 82 GLU A O 1
ATOM 655 N N . VAL A 1 83 ? 6.288 -7.419 8.684 1.00 90.19 83 VAL A N 1
ATOM 656 C CA . VAL A 1 83 ? 6.046 -8.256 7.506 1.00 90.19 83 VAL A CA 1
ATOM 657 C C . VAL A 1 83 ? 6.787 -9.589 7.581 1.00 90.19 83 VAL A C 1
ATOM 659 O O . VAL A 1 83 ? 7.849 -9.703 8.189 1.00 90.19 83 VAL A O 1
ATOM 662 N N . ARG A 1 84 ? 6.220 -10.610 6.936 1.00 90.06 84 ARG A N 1
ATOM 663 C CA . ARG A 1 84 ? 6.783 -11.955 6.772 1.00 90.06 84 ARG A CA 1
ATOM 664 C C . ARG A 1 84 ? 7.241 -12.157 5.331 1.00 90.06 84 ARG A C 1
ATOM 666 O O . ARG A 1 84 ? 6.685 -11.573 4.401 1.00 90.06 84 ARG A O 1
ATOM 673 N N . GLN A 1 85 ? 8.241 -13.017 5.147 1.00 89.56 85 GLN A N 1
ATOM 674 C CA . GLN A 1 85 ? 8.604 -13.497 3.812 1.00 89.56 85 GLN A CA 1
ATOM 675 C C . GLN A 1 85 ? 7.459 -14.305 3.198 1.00 89.56 85 GLN A C 1
ATOM 677 O O . GLN A 1 85 ? 6.673 -14.920 3.919 1.00 89.56 85 GLN A O 1
ATOM 682 N N . ASN A 1 86 ? 7.401 -14.329 1.865 1.00 90.00 86 ASN A N 1
ATOM 683 C CA . ASN A 1 86 ? 6.411 -15.079 1.082 1.00 90.00 86 ASN A CA 1
ATOM 684 C C . ASN A 1 86 ? 4.951 -14.667 1.355 1.00 90.00 86 ASN A C 1
ATOM 686 O O . ASN A 1 86 ? 4.022 -15.444 1.124 1.00 90.00 86 ASN A O 1
ATOM 690 N N . CYS A 1 87 ? 4.749 -13.443 1.843 1.00 94.75 87 CYS A N 1
ATOM 691 C CA . CYS A 1 87 ? 3.441 -12.861 2.099 1.00 94.75 87 CYS A CA 1
ATOM 692 C C . CYS A 1 87 ? 3.245 -11.600 1.269 1.00 94.75 87 CYS A C 1
ATOM 694 O O . CYS A 1 87 ? 4.165 -10.804 1.086 1.00 94.75 87 CYS A O 1
ATOM 696 N N . LYS A 1 88 ? 2.020 -11.409 0.787 1.00 96.69 88 LYS A N 1
ATOM 697 C CA . LYS A 1 88 ? 1.615 -10.206 0.066 1.00 96.69 88 LYS A CA 1
ATOM 698 C C . LYS A 1 88 ? 0.793 -9.326 0.989 1.00 96.69 88 LYS A C 1
ATOM 700 O O . LYS A 1 88 ? -0.037 -9.827 1.743 1.00 96.69 88 LYS A O 1
ATOM 705 N N . TYR A 1 89 ? 1.021 -8.024 0.914 1.00 96.94 89 TYR A N 1
ATOM 706 C CA . TYR A 1 89 ? 0.361 -7.034 1.755 1.00 96.94 89 TYR A CA 1
ATOM 707 C C . TYR A 1 89 ? -0.397 -6.054 0.874 1.00 96.94 89 TYR A C 1
ATOM 709 O O . TYR A 1 89 ? 0.182 -5.432 -0.022 1.00 96.94 89 TYR A O 1
ATOM 717 N N . LEU A 1 90 ? -1.702 -5.931 1.118 1.00 97.31 90 LEU A N 1
ATOM 718 C CA . LEU A 1 90 ? -2.548 -4.986 0.402 1.00 97.31 90 LEU A CA 1
ATOM 719 C C . LEU A 1 90 ? -2.252 -3.559 0.874 1.00 97.31 90 LEU A C 1
ATOM 721 O O . LEU A 1 90 ? -2.623 -3.181 1.983 1.00 97.31 90 LEU A O 1
ATOM 725 N N . VAL A 1 91 ? -1.607 -2.766 0.016 1.00 97.38 91 VAL A N 1
ATOM 726 C CA . VAL A 1 91 ? -1.284 -1.359 0.285 1.00 97.38 91 VAL A CA 1
ATOM 727 C C . VAL A 1 91 ? -2.552 -0.524 0.239 1.00 97.38 91 VAL A C 1
ATOM 729 O O . VAL A 1 91 ? -2.941 0.087 1.229 1.00 97.38 91 VAL A O 1
ATOM 732 N N . THR A 1 92 ? -3.229 -0.548 -0.903 1.00 96.50 92 THR A N 1
ATOM 733 C CA . THR A 1 92 ? -4.518 0.112 -1.088 1.00 96.50 92 THR A CA 1
ATOM 734 C C . THR A 1 92 ? -5.259 -0.527 -2.255 1.00 96.50 92 THR A C 1
ATOM 736 O O . THR A 1 92 ? -4.642 -0.952 -3.231 1.00 96.50 92 THR A O 1
ATOM 739 N N . ARG A 1 93 ? -6.582 -0.599 -2.182 1.00 95.50 93 ARG A N 1
ATOM 740 C CA . ARG A 1 93 ? -7.451 -0.853 -3.332 1.00 95.50 93 ARG A CA 1
ATOM 741 C C . ARG A 1 93 ? -8.696 0.000 -3.249 1.00 95.50 93 ARG A C 1
ATOM 743 O O . ARG A 1 93 ? -9.059 0.497 -2.187 1.00 95.50 93 ARG A O 1
ATOM 750 N N . ASP A 1 94 ? -9.399 0.056 -4.362 1.00 94.25 94 ASP A N 1
ATOM 751 C CA . ASP A 1 94 ? -10.781 0.499 -4.404 1.00 94.25 94 ASP A CA 1
ATOM 752 C C . ASP A 1 94 ? -11.718 -0.580 -3.830 1.00 94.25 94 ASP A C 1
ATOM 754 O O . ASP A 1 94 ? -11.888 -1.657 -4.406 1.00 94.25 94 ASP A O 1
ATOM 758 N N . CYS A 1 95 ? -12.313 -0.295 -2.672 1.00 90.50 95 CYS A N 1
ATOM 759 C CA . CYS A 1 95 ? -13.251 -1.190 -1.995 1.00 90.50 95 CYS A CA 1
ATOM 760 C C . CYS A 1 95 ? -14.710 -1.009 -2.456 1.00 90.50 95 CYS A C 1
ATOM 762 O O . CYS A 1 95 ? -15.559 -1.814 -2.083 1.00 90.50 95 CYS A O 1
ATOM 764 N N . TYR A 1 96 ? -15.003 0.020 -3.261 1.00 85.81 96 TYR A N 1
ATOM 765 C CA . TYR A 1 96 ? -16.367 0.414 -3.640 1.00 85.81 96 TYR A CA 1
ATOM 766 C C . TYR A 1 96 ? -16.629 0.347 -5.155 1.00 85.81 96 TYR A C 1
ATOM 768 O O . TYR A 1 96 ? -17.747 0.615 -5.591 1.00 85.81 96 TYR A O 1
ATOM 776 N N . GLY A 1 97 ? -15.630 -0.026 -5.961 1.00 78.88 97 GLY A N 1
ATOM 777 C CA . GLY A 1 97 ? -15.798 -0.359 -7.381 1.00 78.88 97 GLY A CA 1
ATOM 778 C C . GLY A 1 97 ? -15.880 0.837 -8.340 1.00 78.88 97 GLY A C 1
ATOM 779 O O . GLY A 1 97 ? -16.476 0.728 -9.404 1.00 78.88 97 GLY A O 1
ATOM 780 N N . VAL A 1 98 ? -15.282 1.977 -7.993 1.00 69.75 98 VAL A N 1
ATOM 781 C CA . VAL A 1 98 ? -15.138 3.161 -8.861 1.00 69.75 98 VAL A CA 1
ATOM 782 C C . VAL A 1 98 ? -14.240 2.908 -10.085 1.00 69.75 98 VAL A C 1
ATOM 784 O O . VAL A 1 98 ? -14.554 3.383 -11.174 1.00 69.75 98 VAL A O 1
ATOM 787 N N . SER A 1 99 ? -13.109 2.216 -9.933 1.00 72.75 99 SER A N 1
ATOM 788 C CA . SER A 1 99 ? -12.223 1.842 -11.054 1.00 72.75 99 SER A CA 1
ATOM 789 C C . SER A 1 99 ? -11.463 0.527 -10.870 1.00 72.75 99 SER A C 1
ATOM 791 O O . SER A 1 99 ? -10.667 0.172 -11.739 1.00 72.75 99 SER A O 1
ATOM 793 N N . ASN A 1 100 ? -11.705 -0.184 -9.762 1.00 84.06 100 ASN A N 1
ATOM 794 C CA . ASN A 1 100 ? -11.125 -1.495 -9.468 1.00 84.06 100 ASN A CA 1
ATOM 795 C C . ASN A 1 100 ? -9.597 -1.537 -9.673 1.00 84.06 100 ASN A C 1
ATOM 797 O O . ASN A 1 100 ? -9.071 -2.303 -10.486 1.00 84.06 100 ASN A O 1
ATOM 801 N N . PHE A 1 101 ? -8.885 -0.672 -8.947 1.00 94.25 101 PHE A N 1
ATOM 802 C CA . PHE A 1 101 ? -7.430 -0.738 -8.842 1.00 94.25 101 PHE A CA 1
ATOM 803 C C . PHE A 1 101 ? -7.022 -1.407 -7.531 1.00 94.25 101 PHE A C 1
ATOM 805 O O . PHE A 1 101 ? -7.718 -1.277 -6.521 1.00 94.25 101 PHE A O 1
ATOM 812 N N . SER A 1 102 ? -5.866 -2.065 -7.521 1.00 96.12 102 SER A N 1
ATOM 813 C CA . SER A 1 102 ? -5.211 -2.502 -6.291 1.00 96.12 102 SER A CA 1
ATOM 814 C C . SER A 1 102 ? -3.698 -2.329 -6.379 1.00 96.12 102 SER A C 1
ATOM 816 O O . SER A 1 102 ? -3.093 -2.424 -7.447 1.00 96.12 102 SER A O 1
ATOM 818 N N . VAL A 1 103 ? -3.092 -2.033 -5.237 1.00 98.00 103 VAL A N 1
ATOM 819 C CA . VAL A 1 103 ? -1.654 -1.880 -5.049 1.00 98.00 103 VAL A CA 1
ATOM 820 C C . VAL A 1 103 ? -1.250 -2.831 -3.939 1.00 98.00 103 VAL A C 1
ATOM 822 O O . VAL A 1 103 ? -1.800 -2.793 -2.837 1.00 98.00 103 VAL A O 1
ATOM 825 N N . VAL A 1 104 ? -0.295 -3.702 -4.230 1.00 98.06 104 VAL A N 1
ATOM 826 C CA . VAL A 1 104 ? 0.152 -4.763 -3.328 1.00 98.06 104 VAL A CA 1
ATOM 827 C C . VAL A 1 104 ? 1.673 -4.779 -3.311 1.00 98.06 104 VAL A C 1
ATOM 829 O O . VAL A 1 104 ? 2.315 -4.592 -4.343 1.00 98.06 104 VAL A O 1
ATOM 832 N N . VAL A 1 105 ? 2.256 -5.037 -2.144 1.00 97.56 105 VAL A N 1
ATOM 833 C CA . VAL A 1 105 ? 3.702 -5.237 -1.994 1.00 97.56 105 VAL A CA 1
ATOM 834 C C . VAL A 1 105 ? 4.007 -6.635 -1.480 1.00 97.56 105 VAL A C 1
ATOM 836 O O . VAL A 1 105 ? 3.238 -7.213 -0.715 1.00 97.56 105 VAL A O 1
ATOM 839 N N . GLU A 1 106 ? 5.150 -7.170 -1.891 1.00 96.56 106 GLU A N 1
ATOM 840 C CA . GLU A 1 106 ? 5.666 -8.456 -1.421 1.00 96.56 106 GLU A CA 1
ATOM 841 C C . GLU A 1 106 ? 7.125 -8.290 -0.987 1.00 96.56 106 GLU A C 1
ATOM 843 O O . GLU A 1 106 ? 7.957 -7.924 -1.824 1.00 96.56 10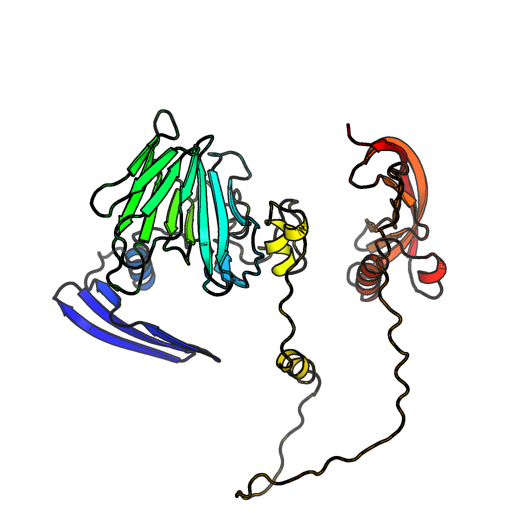6 GLU A O 1
ATOM 848 N N . PRO A 1 107 ? 7.466 -8.531 0.290 1.00 94.38 107 PRO A N 1
ATOM 849 C CA . PRO A 1 107 ? 8.841 -8.457 0.760 1.00 94.38 107 PRO A CA 1
ATOM 850 C C . PRO A 1 107 ? 9.717 -9.507 0.069 1.00 94.38 107 PRO A C 1
ATOM 852 O O . PRO A 1 107 ? 9.414 -10.697 0.092 1.00 94.38 107 PRO A O 1
ATOM 855 N N . VAL A 1 108 ? 10.828 -9.055 -0.506 1.00 92.88 108 VAL A N 1
ATOM 856 C CA . VAL A 1 108 ? 11.880 -9.903 -1.086 1.00 92.88 108 VAL A CA 1
ATOM 857 C C . VAL A 1 108 ? 12.965 -10.165 -0.048 1.00 92.88 108 VAL A C 1
ATOM 859 O O . VAL A 1 108 ? 13.398 -11.299 0.129 1.00 92.88 108 VAL A O 1
ATOM 862 N N . ASP A 1 109 ? 13.379 -9.123 0.674 1.00 89.31 109 ASP A N 1
ATOM 863 C CA . ASP A 1 109 ? 14.375 -9.222 1.738 1.00 89.31 109 ASP A CA 1
ATOM 864 C C . ASP A 1 109 ? 13.963 -8.356 2.933 1.00 89.31 109 ASP A C 1
ATOM 866 O O . ASP A 1 109 ? 13.889 -7.130 2.852 1.00 89.31 109 ASP A O 1
ATOM 870 N N . LEU A 1 110 ? 13.722 -9.017 4.067 1.00 87.75 110 LEU A N 1
ATOM 871 C CA . LEU A 1 110 ? 13.295 -8.380 5.312 1.00 87.75 110 LEU A CA 1
ATOM 872 C C . LEU A 1 110 ? 14.384 -7.499 5.937 1.00 87.75 110 LEU A C 1
ATOM 874 O O . LEU A 1 110 ? 14.072 -6.535 6.632 1.00 87.75 110 LEU A O 1
ATOM 878 N N . ARG A 1 111 ? 15.668 -7.809 5.711 1.00 83.88 111 ARG A N 1
ATOM 879 C CA . ARG A 1 111 ? 16.784 -7.064 6.313 1.00 83.88 111 ARG A CA 1
ATOM 880 C C . ARG A 1 111 ? 16.991 -5.726 5.622 1.00 83.88 111 ARG A C 1
ATOM 882 O O . ARG A 1 111 ? 17.218 -4.706 6.281 1.00 83.88 111 ARG A O 1
ATOM 889 N N . THR A 1 112 ? 16.939 -5.730 4.294 1.00 84.56 112 THR A N 1
ATOM 890 C CA . THR A 1 112 ? 17.123 -4.529 3.472 1.00 84.56 112 THR A CA 1
ATOM 891 C C . THR A 1 112 ? 15.816 -3.770 3.259 1.00 84.56 112 THR A C 1
ATOM 893 O O . THR A 1 112 ? 15.853 -2.548 3.147 1.00 84.56 112 THR A O 1
ATOM 896 N N . GLY A 1 113 ? 14.665 -4.446 3.315 1.00 84.12 113 GLY A N 1
ATOM 897 C CA . GLY A 1 113 ? 13.355 -3.865 3.009 1.00 84.12 113 GLY A CA 1
ATOM 898 C C . GLY A 1 113 ? 13.008 -3.883 1.526 1.00 84.12 113 GLY A C 1
ATOM 899 O O . GLY A 1 113 ? 12.054 -3.213 1.126 1.00 84.12 113 GLY A O 1
ATOM 900 N N . LEU A 1 114 ? 13.787 -4.604 0.715 1.00 90.88 114 LEU A N 1
ATOM 901 C CA . LEU A 1 114 ? 13.498 -4.776 -0.701 1.00 90.88 114 LEU A CA 1
ATOM 902 C C . LEU A 1 114 ? 12.165 -5.491 -0.870 1.00 90.88 114 LEU A C 1
ATOM 904 O O . LEU A 1 114 ? 11.891 -6.494 -0.205 1.00 90.88 114 LEU A O 1
ATOM 908 N N . LYS A 1 115 ? 11.354 -4.998 -1.798 1.00 94.56 115 LYS A N 1
ATOM 909 C CA . LYS A 1 115 ? 10.037 -5.560 -2.096 1.00 94.56 115 LYS A CA 1
ATOM 910 C C . LYS A 1 115 ? 9.726 -5.514 -3.579 1.00 94.56 115 LYS A C 1
ATOM 912 O O . LYS A 1 115 ? 10.274 -4.693 -4.303 1.00 94.56 115 LYS A O 1
ATOM 917 N N . LYS A 1 116 ? 8.839 -6.399 -4.022 1.00 96.44 116 LYS A N 1
ATOM 918 C CA . LYS A 1 116 ? 8.171 -6.306 -5.321 1.00 96.44 116 LYS A CA 1
ATOM 919 C C . LYS A 1 116 ? 6.918 -5.459 -5.188 1.00 96.44 116 LYS A C 1
ATOM 921 O O . LYS A 1 116 ? 6.276 -5.457 -4.134 1.00 96.44 116 LYS A O 1
ATOM 926 N N . LEU A 1 117 ? 6.557 -4.792 -6.275 1.00 97.75 117 LEU A N 1
ATOM 927 C CA . LEU A 1 117 ? 5.326 -4.023 -6.385 1.00 97.75 117 LEU A CA 1
ATOM 928 C C . LEU A 1 117 ? 4.396 -4.700 -7.391 1.00 97.75 117 LEU A C 1
ATOM 930 O O . LEU A 1 117 ? 4.810 -5.026 -8.498 1.00 97.75 117 LEU A O 1
ATOM 934 N N . TYR A 1 118 ? 3.133 -4.867 -7.020 1.00 97.44 118 TYR A N 1
ATOM 935 C CA . TYR A 1 118 ? 2.074 -5.305 -7.916 1.00 97.44 118 TYR A CA 1
ATOM 936 C C . TYR A 1 118 ? 1.031 -4.199 -8.017 1.00 97.44 118 TYR A C 1
ATOM 938 O O . TYR A 1 118 ? 0.505 -3.738 -7.002 1.00 97.44 118 TYR A O 1
ATOM 946 N N . VAL A 1 119 ? 0.723 -3.790 -9.242 1.00 97.06 119 VAL A N 1
ATOM 947 C CA . VAL A 1 119 ? -0.347 -2.839 -9.539 1.00 97.06 119 VAL A CA 1
ATOM 948 C C . VAL A 1 119 ? -1.352 -3.534 -10.438 1.00 97.06 119 VAL A C 1
ATOM 950 O O . VAL A 1 119 ? -1.034 -3.911 -11.565 1.00 97.06 119 VAL A O 1
ATOM 953 N N . GLN A 1 120 ? -2.564 -3.720 -9.932 1.00 95.00 120 GLN A N 1
ATOM 954 C CA . GLN A 1 120 ? -3.677 -4.247 -10.702 1.00 95.00 120 GLN A CA 1
ATOM 955 C C . GLN A 1 120 ? -4.583 -3.099 -11.134 1.00 95.00 120 GLN A C 1
ATOM 957 O O . GLN A 1 120 ? -5.004 -2.286 -10.312 1.00 95.00 120 GLN A O 1
ATOM 962 N N . LEU A 1 121 ? -4.897 -3.059 -12.424 1.00 93.75 121 LEU A N 1
ATOM 963 C CA . LEU A 1 121 ? -5.861 -2.150 -13.031 1.00 93.75 121 LEU A CA 1
ATOM 964 C C . LEU A 1 121 ? -6.851 -3.002 -13.826 1.00 93.75 121 LEU A C 1
ATOM 966 O O . LEU A 1 121 ? -6.503 -3.492 -14.902 1.00 93.75 121 LEU A O 1
ATOM 970 N N . TYR A 1 122 ? -8.066 -3.191 -13.303 1.00 90.12 122 TYR A N 1
ATOM 971 C CA . TYR A 1 122 ? -9.037 -4.143 -13.859 1.00 90.12 122 TYR A CA 1
ATOM 972 C C . TYR A 1 122 ? -8.419 -5.553 -13.988 1.00 90.12 122 TYR A C 1
ATOM 974 O O . TYR A 1 122 ? -7.978 -6.131 -12.990 1.00 90.12 122 TYR A O 1
ATOM 982 N N . ASP A 1 123 ? -8.336 -6.078 -15.212 1.00 88.88 123 ASP A N 1
ATOM 983 C CA . ASP A 1 123 ? -7.785 -7.401 -15.531 1.00 88.88 123 ASP A CA 1
ATOM 984 C C . ASP A 1 123 ? -6.276 -7.367 -15.832 1.00 88.88 123 ASP A C 1
ATOM 986 O O . ASP A 1 123 ? -5.657 -8.395 -16.110 1.00 88.88 123 ASP A O 1
ATOM 990 N N . THR A 1 124 ? -5.663 -6.180 -15.819 1.00 91.50 124 THR A N 1
ATOM 991 C CA . THR A 1 124 ? -4.231 -6.013 -16.086 1.00 91.50 124 THR A CA 1
ATOM 992 C C . THR A 1 124 ? -3.459 -6.024 -14.777 1.00 91.50 124 THR A C 1
ATOM 994 O O . THR A 1 124 ? -3.629 -5.128 -13.950 1.00 91.50 124 THR A O 1
ATOM 997 N N . VAL A 1 125 ? -2.575 -7.006 -14.601 1.00 94.75 125 VAL A N 1
ATOM 998 C CA . VAL A 1 125 ? -1.668 -7.092 -13.451 1.00 94.75 125 VAL A CA 1
ATOM 999 C C . VAL A 1 125 ? -0.254 -6.753 -13.901 1.00 94.75 125 VAL A C 1
ATOM 1001 O O . VAL A 1 125 ? 0.306 -7.430 -14.766 1.00 94.75 125 VAL A O 1
ATOM 1004 N N . VAL A 1 126 ? 0.321 -5.718 -13.291 1.00 96.19 126 VAL A N 1
ATOM 1005 C CA . VAL A 1 126 ? 1.695 -5.266 -13.517 1.00 96.19 126 VAL A CA 1
ATOM 1006 C C . VAL A 1 126 ? 2.540 -5.617 -12.295 1.00 96.19 126 VAL A C 1
ATOM 1008 O O . VAL A 1 126 ? 2.369 -5.023 -11.233 1.00 96.19 126 VAL A O 1
ATOM 1011 N N . GLU A 1 127 ? 3.444 -6.583 -12.435 1.00 96.75 127 GLU A N 1
ATOM 1012 C CA . GLU A 1 127 ? 4.476 -6.914 -11.445 1.00 96.75 127 GLU A CA 1
ATOM 1013 C C . GLU A 1 127 ? 5.757 -6.147 -11.780 1.00 96.75 127 GLU A C 1
ATOM 1015 O O . GLU A 1 127 ? 6.268 -6.242 -12.892 1.00 96.75 127 GLU A O 1
ATOM 1020 N N . ILE A 1 128 ? 6.302 -5.411 -10.818 1.00 95.81 128 ILE A N 1
ATOM 1021 C CA . ILE A 1 128 ? 7.559 -4.676 -10.951 1.00 95.81 128 ILE A CA 1
ATOM 1022 C C . ILE A 1 128 ? 8.553 -5.251 -9.951 1.00 95.81 128 ILE A C 1
ATOM 1024 O O . ILE A 1 128 ? 8.299 -5.297 -8.741 1.00 95.81 128 ILE A O 1
ATOM 1028 N N . LEU A 1 129 ? 9.701 -5.688 -10.467 1.00 94.44 129 LEU A N 1
ATOM 1029 C CA . LEU A 1 129 ? 10.804 -6.149 -9.635 1.00 94.44 129 LEU A CA 1
ATOM 1030 C C . LEU A 1 129 ? 11.541 -4.953 -9.012 1.00 94.44 129 LEU A C 1
ATOM 1032 O O . LEU A 1 129 ? 11.598 -3.890 -9.637 1.00 94.44 129 LEU A O 1
ATOM 1036 N N . PRO A 1 130 ? 12.133 -5.109 -7.811 1.00 93.19 130 PRO A N 1
ATOM 1037 C CA . PRO A 1 130 ? 12.954 -4.061 -7.227 1.00 93.19 130 PRO A CA 1
ATOM 1038 C C . PRO A 1 130 ? 14.047 -3.622 -8.219 1.00 93.19 130 PRO A C 1
ATOM 1040 O O . PRO A 1 130 ? 14.754 -4.486 -8.754 1.00 93.19 130 PRO A O 1
ATOM 1043 N N . PRO A 1 131 ? 14.190 -2.311 -8.486 1.00 89.50 131 PRO A N 1
ATOM 1044 C CA . PRO A 1 131 ? 15.214 -1.805 -9.384 1.00 89.50 131 PRO A CA 1
ATOM 1045 C C . PRO A 1 131 ? 16.615 -2.228 -8.939 1.00 89.50 131 PRO A C 1
ATOM 1047 O O . PRO A 1 131 ? 17.000 -2.049 -7.782 1.00 89.50 131 PRO A O 1
ATOM 1050 N N . ALA A 1 132 ? 17.386 -2.803 -9.861 1.00 84.88 132 ALA A N 1
ATOM 1051 C CA . ALA A 1 132 ? 18.743 -3.233 -9.558 1.00 84.88 132 ALA A CA 1
ATOM 1052 C C . ALA A 1 132 ? 19.679 -2.024 -9.419 1.00 84.88 132 ALA A C 1
ATOM 1054 O O . ALA A 1 132 ? 19.620 -1.070 -10.198 1.00 84.88 132 ALA A O 1
ATOM 1055 N N . LEU A 1 133 ? 20.586 -2.097 -8.445 1.00 80.06 133 LEU A N 1
ATOM 1056 C CA . LEU A 1 133 ? 21.679 -1.137 -8.306 1.00 80.06 133 LEU A CA 1
ATOM 1057 C C . LEU A 1 133 ? 22.535 -1.140 -9.577 1.00 80.06 133 LEU A C 1
ATOM 1059 O O . LEU A 1 133 ? 22.795 -2.197 -10.149 1.00 80.06 133 LEU A O 1
ATOM 1063 N N . TYR A 1 134 ? 22.975 0.044 -10.005 1.00 77.88 134 TYR A N 1
ATOM 1064 C CA . TYR A 1 134 ? 23.813 0.244 -11.198 1.00 77.88 134 TYR A CA 1
ATOM 1065 C C . TYR A 1 134 ? 23.189 -0.194 -12.536 1.00 77.88 134 TYR A C 1
ATOM 1067 O O . TYR A 1 134 ? 23.858 -0.126 -13.565 1.00 77.88 134 TYR A O 1
ATOM 1075 N N . SER A 1 135 ? 21.916 -0.599 -12.551 1.00 81.00 135 SER A N 1
ATOM 1076 C CA . SER A 1 135 ? 21.183 -0.919 -13.775 1.00 81.00 135 SER A CA 1
ATOM 1077 C C . SER A 1 135 ? 20.259 0.239 -14.155 1.00 81.00 135 SER A C 1
ATOM 1079 O O . SER A 1 135 ? 19.463 0.679 -13.323 1.00 81.00 135 SER A O 1
ATOM 1081 N N . PRO A 1 136 ? 20.296 0.728 -15.407 1.00 77.81 136 PRO A N 1
ATOM 1082 C CA . PRO A 1 136 ? 19.293 1.665 -15.910 1.00 77.81 136 PRO A CA 1
ATOM 1083 C C . PRO A 1 136 ? 17.979 0.969 -16.298 1.00 77.81 136 PRO A C 1
ATOM 1085 O O . PRO A 1 136 ? 17.016 1.648 -16.652 1.00 77.81 136 PRO A O 1
ATOM 1088 N N . GLU A 1 137 ? 17.958 -0.365 -16.282 1.00 86.88 137 GLU A N 1
ATOM 1089 C CA . GLU A 1 137 ? 16.838 -1.186 -16.725 1.00 86.88 137 GLU A CA 1
ATOM 1090 C C . GLU A 1 137 ? 15.978 -1.624 -15.546 1.00 86.88 137 GLU A C 1
ATOM 1092 O O . GLU A 1 137 ? 16.483 -2.168 -14.557 1.00 86.88 137 GLU A O 1
ATOM 1097 N N . VAL A 1 138 ? 14.665 -1.455 -15.692 1.00 90.88 138 VAL A N 1
ATOM 1098 C CA . VAL A 1 138 ? 13.667 -1.970 -14.756 1.00 90.88 138 VAL A CA 1
ATOM 1099 C C . VAL A 1 138 ? 12.854 -3.047 -15.455 1.00 90.88 138 VAL A C 1
ATOM 1101 O O . VAL A 1 138 ? 12.202 -2.802 -16.471 1.00 90.88 138 VAL A O 1
ATOM 1104 N N . LYS A 1 139 ? 12.892 -4.257 -14.897 1.00 92.19 139 LYS A N 1
ATOM 1105 C CA . LYS A 1 139 ? 12.126 -5.401 -15.396 1.00 92.19 139 LYS A CA 1
ATOM 1106 C C . LYS A 1 139 ? 10.735 -5.394 -14.776 1.00 92.19 139 LYS A C 1
ATOM 1108 O O . LYS A 1 139 ? 10.600 -5.358 -13.550 1.00 92.19 139 LYS A O 1
ATOM 1113 N N . LEU A 1 140 ? 9.719 -5.469 -15.625 1.00 93.94 140 LEU A N 1
ATOM 1114 C CA . LEU A 1 140 ? 8.324 -5.568 -15.211 1.00 93.94 140 LEU A CA 1
ATOM 1115 C C . LEU A 1 140 ? 7.594 -6.630 -16.034 1.00 93.94 140 LEU A C 1
ATOM 1117 O O . LEU A 1 140 ? 7.957 -6.903 -17.175 1.00 93.94 140 LEU A O 1
ATOM 1121 N N . PHE A 1 141 ? 6.566 -7.233 -15.454 1.00 94.94 141 PHE A N 1
ATOM 1122 C CA . PHE A 1 141 ? 5.755 -8.260 -16.088 1.00 94.94 141 PHE A CA 1
ATOM 1123 C C . PHE A 1 141 ? 4.307 -7.804 -16.140 1.00 94.94 141 PHE A C 1
ATOM 1125 O O . PHE A 1 141 ? 3.733 -7.445 -15.116 1.00 94.94 141 PHE A O 1
ATOM 1132 N N . VAL A 1 142 ? 3.700 -7.853 -17.321 1.00 93.44 142 VAL A N 1
ATOM 1133 C CA . VAL A 1 142 ? 2.278 -7.554 -17.512 1.00 93.44 142 VAL A CA 1
ATOM 1134 C C . VAL A 1 142 ? 1.587 -8.838 -17.913 1.00 93.44 142 VAL A C 1
ATOM 1136 O O . VAL A 1 142 ? 1.890 -9.396 -18.967 1.00 93.44 142 VAL A O 1
ATOM 1139 N N . ASN A 1 143 ? 0.709 -9.355 -17.054 1.00 88.69 143 ASN A N 1
ATOM 1140 C CA . ASN A 1 143 ? 0.048 -10.648 -17.265 1.00 88.69 143 ASN A CA 1
ATOM 1141 C C . ASN A 1 143 ? 1.047 -11.761 -17.668 1.00 88.69 143 ASN A C 1
ATOM 1143 O O . ASN A 1 143 ? 0.787 -12.539 -18.582 1.00 88.69 143 ASN A O 1
ATOM 1147 N N . LYS A 1 144 ? 2.207 -11.815 -16.987 1.00 88.12 144 LYS A N 1
ATOM 1148 C CA . LYS A 1 144 ? 3.355 -12.725 -17.229 1.00 88.12 144 LYS A CA 1
ATOM 1149 C C . LYS A 1 144 ? 4.212 -12.435 -18.472 1.00 88.12 144 LYS A C 1
ATOM 1151 O O . LYS A 1 144 ? 5.225 -13.099 -18.667 1.00 88.12 144 LYS A O 1
ATOM 1156 N N . THR A 1 145 ? 3.868 -11.437 -19.280 1.00 92.12 145 THR A N 1
ATOM 1157 C CA . THR A 1 145 ? 4.704 -10.993 -20.405 1.00 92.12 145 THR A CA 1
ATOM 1158 C C . THR A 1 145 ? 5.784 -10.049 -19.895 1.00 92.12 145 THR A C 1
ATOM 1160 O O . THR A 1 145 ? 5.465 -9.087 -19.202 1.00 92.12 145 THR A O 1
ATOM 1163 N N . ALA A 1 146 ? 7.051 -10.316 -20.210 1.00 92.94 146 ALA A N 1
ATOM 1164 C CA . ALA A 1 146 ? 8.171 -9.503 -19.746 1.00 92.94 146 ALA A CA 1
ATOM 1165 C C . ALA A 1 146 ? 8.335 -8.223 -20.582 1.00 92.94 146 ALA A C 1
ATOM 1167 O O . ALA A 1 146 ? 8.343 -8.264 -21.810 1.00 92.94 146 ALA A O 1
ATOM 1168 N N . TYR A 1 147 ? 8.532 -7.104 -19.895 1.00 91.12 147 TYR A N 1
ATOM 1169 C CA . TYR A 1 147 ? 8.863 -5.799 -20.453 1.00 91.12 147 TYR A CA 1
ATOM 1170 C C . TYR A 1 147 ? 10.100 -5.246 -19.745 1.00 91.12 147 TYR A C 1
ATOM 1172 O O . TYR A 1 147 ? 10.378 -5.557 -18.582 1.00 91.12 147 TYR A O 1
ATOM 1180 N N . VAL A 1 148 ? 10.832 -4.388 -20.449 1.00 90.31 148 VAL A N 1
ATOM 1181 C CA . VAL A 1 148 ? 11.981 -3.664 -19.905 1.00 90.31 148 VAL A CA 1
ATOM 1182 C C . VAL A 1 148 ? 11.719 -2.176 -20.073 1.00 90.31 148 VAL A C 1
ATOM 1184 O O . VAL A 1 148 ? 11.591 -1.693 -21.197 1.00 90.31 148 VAL A O 1
ATOM 1187 N N . ALA A 1 149 ? 11.612 -1.466 -18.954 1.00 87.19 149 ALA A N 1
ATOM 1188 C CA . ALA A 1 149 ? 11.508 -0.016 -18.930 1.00 87.19 149 ALA A CA 1
ATOM 1189 C C . ALA A 1 149 ? 12.900 0.602 -18.758 1.00 87.19 149 ALA A C 1
ATOM 1191 O O . ALA A 1 149 ? 13.717 0.118 -17.969 1.00 87.19 149 ALA A O 1
ATOM 1192 N N . LEU A 1 150 ? 13.164 1.673 -19.506 1.00 87.12 150 LEU A N 1
ATOM 1193 C CA . LEU A 1 150 ? 14.441 2.385 -19.532 1.00 87.12 150 LEU A CA 1
ATOM 1194 C C . LEU A 1 150 ? 14.193 3.867 -19.276 1.00 87.12 150 LEU A C 1
ATOM 1196 O O . LEU A 1 150 ? 13.130 4.385 -19.604 1.00 87.12 150 LEU A O 1
ATOM 1200 N N . ALA A 1 151 ? 15.201 4.578 -18.775 1.00 77.69 151 ALA A N 1
ATOM 1201 C CA . ALA A 1 151 ? 15.055 6.004 -18.473 1.00 77.69 151 ALA A CA 1
ATOM 1202 C C . ALA A 1 151 ? 14.757 6.904 -19.688 1.00 77.69 151 ALA A C 1
ATOM 1204 O O . ALA A 1 151 ? 14.312 8.034 -19.530 1.00 77.69 151 ALA A O 1
ATOM 1205 N N . GLU A 1 152 ? 15.012 6.409 -20.898 1.00 74.38 152 GLU A N 1
ATOM 1206 C CA . GLU A 1 152 ? 14.806 7.133 -22.159 1.00 74.38 152 GLU A CA 1
ATOM 1207 C C . GLU A 1 152 ? 13.610 6.590 -22.957 1.00 74.38 152 GLU A C 1
ATOM 1209 O O . GLU A 1 152 ? 13.320 7.076 -24.049 1.00 74.38 152 GLU A O 1
ATOM 1214 N N . ARG A 1 153 ? 12.930 5.553 -22.445 1.00 81.56 153 ARG A N 1
ATOM 1215 C CA . ARG A 1 153 ? 11.795 4.913 -23.113 1.00 81.56 153 ARG A CA 1
ATOM 1216 C C . ARG A 1 153 ? 10.714 4.550 -22.109 1.00 81.56 153 ARG A C 1
ATOM 1218 O O . ARG A 1 153 ? 10.819 3.546 -21.401 1.00 81.56 153 ARG A O 1
ATOM 1225 N N . ASP A 1 154 ? 9.655 5.344 -22.134 1.00 81.56 154 ASP A N 1
ATOM 1226 C CA . ASP A 1 154 ? 8.441 5.087 -21.375 1.00 81.56 154 ASP A CA 1
ATOM 1227 C C . ASP A 1 154 ? 7.755 3.814 -21.881 1.00 81.56 154 ASP A C 1
ATOM 1229 O O . ASP A 1 154 ? 7.617 3.590 -23.088 1.00 81.56 154 ASP A O 1
ATOM 1233 N N . VAL A 1 155 ? 7.284 2.987 -20.950 1.00 87.75 155 VAL A N 1
ATOM 1234 C CA . VAL A 1 155 ? 6.436 1.838 -21.273 1.00 87.75 155 VAL A CA 1
ATOM 1235 C C . VAL A 1 155 ? 4.985 2.269 -21.113 1.00 87.75 155 VAL A C 1
ATOM 1237 O O . VAL A 1 155 ? 4.552 2.658 -20.029 1.00 87.75 155 VAL A O 1
ATOM 1240 N N . VAL A 1 156 ? 4.224 2.202 -22.204 1.00 91.50 156 VAL A N 1
ATOM 1241 C CA . VAL A 1 156 ? 2.803 2.562 -22.228 1.00 91.50 156 VAL A CA 1
ATOM 1242 C C . VAL A 1 156 ? 1.972 1.290 -22.296 1.00 91.50 156 VAL A C 1
ATOM 1244 O O . VAL A 1 156 ? 1.981 0.577 -23.297 1.00 91.50 156 VAL A O 1
ATOM 1247 N N . LEU A 1 157 ? 1.235 1.007 -21.226 1.00 90.75 157 LEU A N 1
ATOM 1248 C CA . LEU A 1 157 ? 0.428 -0.201 -21.092 1.00 90.75 157 LEU A CA 1
ATOM 1249 C C . LEU A 1 157 ? -1.052 0.146 -21.223 1.00 90.75 157 LEU A C 1
ATOM 1251 O O . LEU A 1 157 ? -1.586 0.951 -20.463 1.00 90.75 157 LEU A O 1
ATOM 1255 N N . LYS A 1 158 ? -1.743 -0.461 -22.186 1.00 90.25 158 LYS A N 1
ATOM 1256 C CA . LYS A 1 158 ? -3.194 -0.309 -22.325 1.00 90.25 158 LYS A CA 1
ATOM 1257 C C . LYS A 1 158 ? -3.898 -1.231 -21.327 1.00 90.25 158 LYS A C 1
ATOM 1259 O O . LYS A 1 158 ? -3.738 -2.440 -21.425 1.00 90.25 158 LYS A O 1
ATOM 1264 N N . TYR A 1 159 ? -4.690 -0.661 -20.418 1.00 88.88 159 TYR A N 1
ATOM 1265 C CA . TYR A 1 159 ? -5.494 -1.430 -19.452 1.00 88.88 159 TYR A CA 1
ATOM 1266 C C . TYR A 1 159 ? -7.011 -1.232 -19.629 1.00 88.88 159 TYR A C 1
ATOM 1268 O O . TYR A 1 159 ? -7.807 -1.921 -19.003 1.00 88.88 159 TYR A O 1
ATOM 1276 N N . SER A 1 160 ? -7.431 -0.287 -20.477 1.00 85.81 160 SER A N 1
ATOM 1277 C CA . SER A 1 160 ? -8.831 -0.042 -20.851 1.00 85.81 160 SER A CA 1
ATOM 1278 C C . SER A 1 160 ? -8.911 0.405 -22.317 1.00 85.81 160 SER A C 1
ATOM 1280 O O . SER A 1 160 ? -7.889 0.647 -22.959 1.00 85.81 160 SER A O 1
ATOM 1282 N N . HIS A 1 161 ? -10.116 0.551 -22.873 1.00 82.88 161 HIS A N 1
ATOM 1283 C CA . HIS A 1 161 ? -10.316 1.036 -24.243 1.00 82.88 161 HIS A CA 1
ATOM 1284 C C . HIS A 1 161 ? -9.727 2.433 -24.478 1.00 82.88 161 HIS A C 1
ATOM 1286 O O . HIS A 1 161 ? -9.220 2.690 -25.567 1.00 82.88 161 HIS A O 1
ATOM 1292 N N . VAL A 1 162 ? -9.767 3.293 -23.456 1.00 88.75 162 VAL A N 1
ATOM 1293 C CA . VAL A 1 162 ? -9.418 4.724 -23.537 1.00 88.75 162 VAL A CA 1
ATOM 1294 C C . VAL A 1 162 ? -8.322 5.150 -22.556 1.00 88.75 162 VAL A C 1
ATOM 1296 O O . VAL A 1 162 ? -7.940 6.319 -22.527 1.00 88.75 162 VAL A O 1
ATOM 1299 N N . HIS A 1 163 ? -7.842 4.239 -21.706 1.00 90.62 163 HIS A N 1
ATOM 1300 C CA . HIS A 1 163 ? -6.887 4.577 -20.655 1.00 90.62 163 HIS A CA 1
ATOM 1301 C C . HIS A 1 163 ? -5.636 3.709 -20.708 1.00 90.62 163 HIS A C 1
ATOM 1303 O O . HIS A 1 163 ? -5.690 2.504 -20.980 1.00 90.62 163 HIS A O 1
ATOM 1309 N N . HIS A 1 164 ? -4.516 4.361 -20.409 1.00 93.31 164 HIS A N 1
ATOM 1310 C CA . HIS A 1 164 ? -3.190 3.774 -20.409 1.00 93.31 164 HIS A CA 1
ATOM 1311 C C . HIS A 1 164 ? -2.498 4.020 -19.069 1.00 93.31 164 HIS A C 1
ATOM 1313 O O . HIS A 1 164 ? -2.751 5.013 -18.381 1.00 93.31 164 HIS A O 1
ATOM 1319 N N . LEU A 1 165 ? -1.623 3.096 -18.703 1.00 94.12 165 LEU A N 1
ATOM 1320 C CA . LEU A 1 165 ? -0.682 3.219 -17.608 1.00 94.12 165 LEU A CA 1
ATOM 1321 C C . LEU A 1 165 ? 0.676 3.576 -18.208 1.00 94.12 165 LEU A C 1
ATOM 1323 O O . LEU A 1 165 ? 1.221 2.828 -19.019 1.00 94.12 165 LEU A O 1
ATOM 1327 N N . LEU A 1 166 ? 1.190 4.733 -17.818 1.00 93.25 166 LEU A N 1
ATOM 1328 C CA . LEU A 1 166 ? 2.516 5.212 -18.169 1.00 93.25 166 LEU A CA 1
ATOM 1329 C C . LEU A 1 166 ? 3.485 4.731 -17.095 1.00 93.25 166 LEU A C 1
ATOM 1331 O O . LEU A 1 166 ? 3.284 5.029 -15.917 1.00 93.25 166 LEU A O 1
ATOM 1335 N N . VAL A 1 167 ? 4.513 3.990 -17.495 1.00 93.69 167 VAL A N 1
ATOM 1336 C CA . VAL A 1 167 ? 5.615 3.586 -16.622 1.00 93.69 167 VAL A CA 1
ATOM 1337 C C . VAL A 1 167 ? 6.869 4.305 -17.094 1.00 93.69 167 VAL A C 1
ATOM 1339 O O . VAL A 1 167 ? 7.379 4.031 -18.181 1.00 93.69 167 VAL A O 1
ATOM 1342 N N . GLN A 1 168 ? 7.342 5.232 -16.270 1.00 90.88 168 GLN A N 1
ATOM 1343 C CA . GLN A 1 168 ? 8.496 6.080 -16.541 1.00 90.88 168 GLN A CA 1
ATOM 1344 C C . GLN A 1 168 ? 9.606 5.736 -15.554 1.00 90.88 168 GLN A C 1
ATOM 1346 O O . GLN A 1 168 ? 9.353 5.499 -14.372 1.00 90.88 168 GLN A O 1
ATOM 1351 N N . VAL A 1 169 ? 10.845 5.702 -16.030 1.00 89.75 169 VAL A N 1
ATOM 1352 C CA . VAL A 1 169 ? 12.008 5.388 -15.197 1.00 89.75 169 VAL A CA 1
ATOM 1353 C C . VAL A 1 169 ? 12.874 6.633 -15.091 1.00 89.75 169 VAL A C 1
ATOM 1355 O O . VAL A 1 169 ? 13.289 7.208 -16.090 1.00 89.75 169 VAL A O 1
ATOM 1358 N N . HIS A 1 170 ? 13.182 7.056 -13.874 1.00 85.88 170 HIS A N 1
ATOM 1359 C CA . HIS A 1 170 ? 14.080 8.173 -13.617 1.00 85.88 170 HIS A CA 1
ATOM 1360 C C . HIS A 1 170 ? 15.354 7.656 -12.959 1.00 85.88 170 HIS A C 1
ATOM 1362 O O . HIS A 1 170 ? 15.311 6.985 -11.929 1.00 85.88 170 HIS A O 1
ATOM 1368 N N . ARG A 1 171 ? 16.515 7.969 -13.543 1.00 81.12 171 ARG A N 1
ATOM 1369 C CA . ARG A 1 171 ? 17.806 7.650 -12.918 1.00 81.12 171 ARG A CA 1
ATOM 1370 C C . ARG A 1 171 ? 17.944 8.439 -11.612 1.00 81.12 171 ARG A C 1
ATOM 1372 O O . ARG A 1 171 ? 17.685 9.644 -11.606 1.00 81.12 171 ARG A O 1
ATOM 1379 N N . SER A 1 172 ? 18.378 7.781 -10.533 1.00 72.88 172 SER A N 1
ATOM 1380 C CA . SER A 1 172 ? 18.762 8.507 -9.319 1.00 72.88 172 SER A CA 1
ATOM 1381 C C . SER A 1 172 ? 20.005 9.353 -9.601 1.00 72.88 172 SER A C 1
ATOM 1383 O O . SER A 1 172 ? 20.906 8.945 -10.339 1.00 72.88 172 SER A O 1
ATOM 1385 N N . SER A 1 173 ? 20.060 10.549 -9.012 1.00 71.44 173 SER A N 1
ATOM 1386 C CA . SER A 1 173 ? 21.272 11.375 -9.023 1.00 71.44 173 SER A CA 1
ATOM 1387 C C . SER A 1 173 ? 22.396 10.756 -8.184 1.00 71.44 173 SER A C 1
ATOM 1389 O O . SER A 1 173 ? 23.559 11.109 -8.366 1.00 71.44 173 SER A O 1
ATOM 1391 N N . ASN A 1 174 ? 22.063 9.837 -7.271 1.00 71.38 174 ASN A N 1
ATOM 1392 C CA . ASN A 1 174 ? 23.019 9.101 -6.459 1.00 71.38 174 ASN A CA 1
ATOM 1393 C C . ASN A 1 174 ? 23.311 7.728 -7.097 1.00 71.38 174 ASN A C 1
ATOM 1395 O O . ASN A 1 174 ? 22.415 6.890 -7.171 1.00 71.38 174 ASN A O 1
ATOM 1399 N N . PRO A 1 175 ? 24.561 7.429 -7.496 1.00 68.56 175 PRO A N 1
ATOM 1400 C CA . PRO A 1 175 ? 24.910 6.144 -8.107 1.00 68.56 175 PRO A CA 1
ATOM 1401 C C . PRO A 1 175 ? 24.804 4.950 -7.144 1.00 68.56 175 PRO A C 1
ATOM 1403 O O . PRO A 1 175 ? 24.916 3.810 -7.581 1.00 68.56 175 PRO A O 1
ATOM 1406 N N . ARG A 1 176 ? 24.619 5.183 -5.837 1.00 71.69 176 ARG A N 1
ATOM 1407 C CA . ARG A 1 176 ? 24.363 4.131 -4.836 1.00 71.69 176 ARG A CA 1
ATOM 1408 C C . ARG A 1 176 ? 22.882 3.778 -4.690 1.00 71.69 176 ARG A C 1
ATOM 1410 O O . ARG A 1 176 ? 22.544 2.960 -3.841 1.00 71.69 176 ARG A O 1
ATOM 1417 N N . GLU A 1 177 ? 22.014 4.401 -5.475 1.00 73.06 177 GLU A N 1
ATOM 1418 C CA . GLU A 1 177 ? 20.576 4.161 -5.472 1.00 73.06 177 GLU A CA 1
ATOM 1419 C C . GLU A 1 177 ? 20.141 3.604 -6.829 1.00 73.06 177 GLU A C 1
ATOM 1421 O O . GLU A 1 177 ? 20.705 3.936 -7.875 1.00 73.06 177 GLU A O 1
ATOM 1426 N N . GLY A 1 178 ? 19.139 2.726 -6.805 1.00 78.94 178 GLY A N 1
ATOM 1427 C CA . GLY A 1 178 ? 18.484 2.259 -8.023 1.00 78.94 178 GLY A CA 1
ATOM 1428 C C . GLY A 1 178 ? 17.678 3.382 -8.689 1.00 78.94 178 GLY A C 1
ATOM 1429 O O . GLY A 1 178 ? 17.448 4.437 -8.090 1.00 78.94 178 GLY A O 1
ATOM 1430 N N . PRO A 1 179 ? 17.242 3.190 -9.941 1.00 85.81 179 PRO A N 1
ATOM 1431 C CA . PRO A 1 179 ? 16.331 4.130 -10.572 1.00 85.81 179 PRO A CA 1
ATOM 1432 C C . PRO A 1 179 ? 14.959 4.120 -9.879 1.00 85.81 179 PRO A C 1
ATOM 1434 O O . PRO A 1 179 ? 14.536 3.118 -9.306 1.00 85.81 179 PRO A O 1
ATOM 1437 N N . ILE A 1 180 ? 14.252 5.242 -9.975 1.00 87.56 180 ILE A N 1
ATOM 1438 C CA . ILE A 1 180 ? 12.896 5.417 -9.457 1.00 87.56 180 ILE A CA 1
ATOM 1439 C C . ILE A 1 180 ? 11.910 5.152 -10.592 1.00 87.56 180 ILE A C 1
ATOM 1441 O O . ILE A 1 180 ? 12.034 5.710 -11.682 1.00 87.56 180 ILE A O 1
ATOM 1445 N N . VAL A 1 181 ? 10.915 4.318 -10.326 1.00 90.31 181 VAL A N 1
ATOM 1446 C CA . VAL A 1 181 ? 9.818 4.006 -11.239 1.00 90.31 181 VAL A CA 1
ATOM 1447 C C . VAL A 1 181 ? 8.625 4.879 -10.875 1.00 90.31 181 VAL A C 1
ATOM 1449 O O . VAL A 1 181 ? 8.104 4.786 -9.763 1.00 90.31 181 VAL A O 1
ATOM 1452 N N . LEU A 1 182 ? 8.191 5.710 -11.816 1.00 91.56 182 LEU A N 1
ATOM 1453 C CA . LEU A 1 182 ? 6.962 6.488 -11.740 1.00 91.56 182 LEU A CA 1
ATOM 1454 C C . LEU A 1 182 ? 5.885 5.774 -12.559 1.00 91.56 182 LEU A C 1
ATOM 1456 O O . LEU A 1 182 ? 6.062 5.504 -13.746 1.00 91.56 182 LEU A O 1
ATOM 1460 N N . LEU A 1 183 ? 4.757 5.480 -11.926 1.00 93.81 183 LEU A N 1
ATOM 1461 C CA . LEU A 1 183 ? 3.579 4.921 -12.572 1.00 93.81 183 LEU A CA 1
ATOM 1462 C C . LEU A 1 183 ? 2.471 5.958 -12.564 1.00 93.81 183 LEU A C 1
ATOM 1464 O O . LEU A 1 183 ? 2.108 6.454 -11.502 1.00 93.81 183 LEU A O 1
ATOM 1468 N N . LYS A 1 184 ? 1.889 6.253 -13.725 1.00 92.94 184 LYS A N 1
ATOM 1469 C CA . LYS A 1 184 ? 0.800 7.222 -13.831 1.00 92.94 184 LYS A CA 1
ATOM 1470 C C . LYS A 1 184 ? -0.289 6.755 -14.778 1.00 92.94 184 LYS A C 1
ATOM 1472 O O . LYS A 1 184 ? -0.040 6.412 -15.929 1.00 92.94 184 LYS A O 1
ATOM 1477 N N . THR A 1 185 ? -1.523 6.780 -14.299 1.00 93.31 185 THR A N 1
ATOM 1478 C CA . THR A 1 185 ? -2.703 6.526 -15.135 1.00 93.31 185 THR A CA 1
ATOM 1479 C C . THR A 1 185 ? -3.072 7.775 -15.939 1.00 93.31 185 THR A C 1
ATOM 1481 O O . THR A 1 185 ? -3.092 8.882 -15.403 1.00 93.31 185 THR A O 1
ATOM 1484 N N . THR A 1 186 ? -3.411 7.627 -17.225 1.00 92.38 186 THR A N 1
ATOM 1485 C CA . THR A 1 186 ? -3.758 8.771 -18.099 1.00 92.38 186 THR A CA 1
ATOM 1486 C C . THR A 1 186 ? -5.025 9.513 -17.672 1.00 92.38 186 THR A C 1
ATOM 1488 O O . THR A 1 186 ? -5.238 10.654 -18.069 1.00 92.38 186 THR A O 1
ATOM 1491 N N . ASN A 1 187 ? -5.879 8.883 -16.865 1.00 89.06 187 ASN A N 1
ATOM 1492 C CA . ASN A 1 187 ? -7.062 9.508 -16.276 1.00 89.06 187 ASN A CA 1
ATOM 1493 C C . ASN A 1 187 ? -6.778 10.206 -14.927 1.00 89.06 187 ASN A C 1
ATOM 1495 O O . ASN A 1 187 ? -7.712 10.703 -14.298 1.00 89.06 187 ASN A O 1
ATOM 1499 N N . ASN A 1 188 ? -5.510 10.255 -14.491 1.00 87.75 188 ASN A N 1
ATOM 1500 C CA . ASN A 1 188 ? -5.043 10.877 -13.247 1.00 87.75 188 ASN A CA 1
ATOM 1501 C C . ASN A 1 188 ? -5.767 10.358 -11.989 1.00 87.75 188 ASN A C 1
ATOM 1503 O O . ASN A 1 188 ? -6.013 11.113 -11.042 1.00 87.75 188 ASN A O 1
ATOM 1507 N N . LEU A 1 189 ? -6.164 9.079 -11.990 1.00 90.06 189 LEU A N 1
ATOM 1508 C CA . LEU A 1 189 ? -6.828 8.453 -10.844 1.00 90.06 189 LEU A CA 1
ATOM 1509 C C . LEU A 1 189 ? -5.838 7.857 -9.838 1.00 90.06 189 LEU A C 1
ATOM 1511 O O . LEU A 1 189 ? -6.141 7.820 -8.646 1.00 90.06 189 LEU A O 1
ATOM 1515 N N . LEU A 1 190 ? -4.684 7.413 -10.331 1.00 92.81 190 LEU A N 1
ATOM 1516 C CA . LEU A 1 190 ? -3.639 6.732 -9.578 1.00 92.81 190 LEU A CA 1
ATOM 1517 C C . LEU A 1 190 ? -2.258 7.158 -10.097 1.00 92.81 190 LEU A C 1
ATOM 1519 O O . LEU A 1 190 ? -2.018 7.128 -11.312 1.00 92.81 190 LEU A O 1
ATOM 1523 N N . GLU A 1 191 ? -1.373 7.516 -9.171 1.00 93.75 191 GLU A N 1
ATOM 1524 C CA . GLU A 1 191 ? 0.044 7.806 -9.406 1.00 93.75 191 GLU A CA 1
ATOM 1525 C C . GLU A 1 191 ? 0.887 7.120 -8.316 1.00 93.75 191 GLU A C 1
ATOM 1527 O O . GLU A 1 191 ? 0.507 7.133 -7.145 1.00 93.75 191 GLU A O 1
ATOM 1532 N N . LEU A 1 192 ? 2.000 6.479 -8.684 1.00 94.31 192 LEU A N 1
ATOM 1533 C CA . LEU A 1 192 ? 2.898 5.812 -7.738 1.00 94.31 192 LEU A CA 1
ATOM 1534 C C . LEU A 1 192 ? 4.361 6.129 -8.016 1.00 94.31 192 LEU A C 1
ATOM 1536 O O . LEU A 1 192 ? 4.770 6.155 -9.171 1.00 94.31 192 LEU A O 1
ATOM 1540 N N . ASN A 1 193 ? 5.152 6.223 -6.948 1.00 92.75 193 ASN A N 1
ATOM 1541 C CA . ASN A 1 193 ? 6.612 6.201 -7.012 1.00 92.75 193 ASN A CA 1
ATOM 1542 C C . ASN A 1 193 ? 7.151 4.967 -6.299 1.00 92.75 193 ASN A C 1
ATOM 1544 O O . ASN A 1 193 ? 6.723 4.658 -5.186 1.00 92.75 193 ASN A O 1
ATOM 1548 N N . PHE A 1 194 ? 8.116 4.298 -6.920 1.00 92.12 194 PHE A N 1
ATOM 1549 C CA . PHE A 1 194 ? 8.719 3.085 -6.386 1.00 92.12 194 PHE A CA 1
ATOM 1550 C C . PHE A 1 194 ? 10.217 3.014 -6.683 1.00 92.12 194 PHE A C 1
ATOM 1552 O O . PHE A 1 194 ? 10.626 3.122 -7.833 1.00 92.12 194 PHE A O 1
ATOM 1559 N N . ASP A 1 195 ? 11.034 2.803 -5.654 1.00 84.94 195 ASP A N 1
ATOM 1560 C CA . ASP A 1 195 ? 12.503 2.717 -5.754 1.00 84.94 195 ASP A CA 1
ATOM 1561 C C . ASP A 1 195 ? 13.058 1.331 -5.350 1.00 84.94 195 ASP A C 1
ATOM 1563 O O . ASP A 1 195 ? 14.268 1.142 -5.245 1.00 84.94 195 ASP A O 1
ATOM 1567 N N . GLY A 1 196 ? 12.182 0.352 -5.089 1.00 87.44 196 GLY A N 1
ATOM 1568 C CA . GLY A 1 196 ? 12.544 -0.961 -4.540 1.00 87.44 196 GLY A CA 1
ATOM 1569 C C . GLY A 1 196 ? 12.378 -1.084 -3.022 1.00 87.44 196 GLY A C 1
ATOM 1570 O O . GLY A 1 196 ? 12.115 -2.182 -2.534 1.00 87.44 196 GLY A O 1
ATOM 1571 N N . TYR A 1 197 ? 12.461 0.025 -2.286 1.00 84.12 197 TYR A N 1
ATOM 1572 C CA . TYR A 1 197 ? 12.432 0.094 -0.818 1.00 84.12 197 TYR A CA 1
ATOM 1573 C C . TYR A 1 197 ? 11.263 0.897 -0.266 1.00 84.12 197 TYR A C 1
ATOM 1575 O O . TYR A 1 197 ? 10.823 0.645 0.852 1.00 84.12 197 TYR A O 1
ATOM 1583 N N . ASN A 1 198 ? 10.756 1.854 -1.027 1.00 87.00 198 ASN A N 1
ATOM 1584 C CA . ASN A 1 198 ? 9.708 2.794 -0.686 1.00 87.00 198 ASN A CA 1
ATOM 1585 C C . ASN A 1 198 ? 8.679 2.782 -1.812 1.00 87.00 198 ASN A C 1
ATOM 1587 O O . ASN A 1 198 ? 9.026 2.802 -2.992 1.00 87.00 198 ASN A O 1
ATOM 1591 N N . VAL A 1 199 ? 7.405 2.734 -1.435 1.00 92.06 199 VAL A N 1
ATOM 1592 C CA . VAL A 1 199 ? 6.276 2.888 -2.354 1.00 92.06 199 VAL A CA 1
ATOM 1593 C C . VAL A 1 199 ? 5.478 4.084 -1.872 1.00 92.06 199 VAL A C 1
ATOM 1595 O O . VAL A 1 199 ? 4.996 4.070 -0.744 1.00 92.06 199 VAL A O 1
ATOM 1598 N N . TYR A 1 200 ? 5.328 5.095 -2.716 1.00 93.56 200 TYR A N 1
ATOM 1599 C CA . TYR A 1 200 ? 4.434 6.219 -2.462 1.00 93.56 200 TYR A CA 1
ATOM 1600 C C . TYR A 1 200 ? 3.254 6.132 -3.411 1.00 93.56 200 TYR A C 1
ATOM 1602 O O . TYR A 1 200 ? 3.453 5.965 -4.611 1.00 93.56 200 TYR A O 1
ATOM 1610 N N . VAL A 1 201 ? 2.043 6.232 -2.876 1.00 94.88 201 VAL A N 1
ATOM 1611 C CA . VAL A 1 201 ? 0.802 6.109 -3.637 1.00 94.88 201 VAL A CA 1
ATOM 1612 C C . VAL A 1 201 ? 0.005 7.394 -3.488 1.00 94.88 201 VAL A C 1
ATOM 1614 O O . VAL A 1 201 ? -0.354 7.781 -2.378 1.00 94.88 201 VAL A O 1
ATOM 1617 N N . TRP A 1 202 ? -0.310 8.023 -4.614 1.00 92.62 202 TRP A N 1
ATOM 1618 C CA . TRP A 1 202 ? -1.279 9.103 -4.714 1.00 92.62 202 TRP A CA 1
ATOM 1619 C C . TRP A 1 202 ? -2.545 8.568 -5.358 1.00 92.62 202 TRP A C 1
ATOM 1621 O O . TRP A 1 202 ? -2.536 8.012 -6.460 1.00 92.62 202 TRP A O 1
ATOM 1631 N N . VAL A 1 203 ? -3.653 8.769 -4.659 1.00 92.25 203 VAL A N 1
ATOM 1632 C CA . VAL A 1 203 ? -4.978 8.376 -5.113 1.00 92.25 203 VAL A CA 1
ATOM 1633 C C . VAL A 1 203 ? -5.816 9.637 -5.273 1.00 92.25 203 VAL A C 1
ATOM 1635 O O . VAL A 1 203 ? -5.765 10.555 -4.456 1.00 92.25 203 VAL A O 1
ATOM 1638 N N . ASN A 1 204 ? -6.585 9.712 -6.356 1.00 91.38 204 ASN A N 1
ATOM 1639 C CA . ASN A 1 204 ? -7.447 10.859 -6.605 1.00 91.38 204 ASN A CA 1
ATOM 1640 C C . ASN A 1 204 ? -8.514 11.010 -5.503 1.00 91.38 204 ASN A C 1
ATOM 1642 O O . ASN A 1 204 ? -9.074 10.024 -5.025 1.00 91.38 204 ASN A O 1
ATOM 1646 N N . LYS A 1 205 ? -8.899 12.250 -5.176 1.00 87.38 205 LYS A N 1
ATOM 1647 C CA . LYS A 1 205 ? -9.954 12.552 -4.192 1.00 87.38 205 LYS A CA 1
ATOM 1648 C C . LYS A 1 205 ? -11.289 11.831 -4.459 1.00 87.38 205 LYS A C 1
ATOM 1650 O O . LYS A 1 205 ? -12.079 11.640 -3.543 1.00 87.38 205 LYS A O 1
ATOM 1655 N N . LYS A 1 206 ? -11.554 11.374 -5.689 1.00 87.69 206 LYS A N 1
ATOM 1656 C CA . LYS A 1 206 ? -12.718 10.523 -6.018 1.00 87.69 206 LYS A CA 1
ATOM 1657 C C . LYS A 1 206 ? -12.818 9.228 -5.192 1.00 87.69 206 LYS A C 1
ATOM 1659 O O . LYS A 1 206 ? -13.927 8.692 -5.077 1.00 87.69 206 LYS A O 1
ATOM 1664 N N . TYR A 1 207 ? -11.702 8.750 -4.637 1.00 90.88 207 TYR A N 1
ATOM 1665 C CA . TYR A 1 207 ? -11.642 7.574 -3.762 1.00 90.88 207 TYR A CA 1
ATOM 1666 C C . TYR A 1 207 ? -11.637 7.907 -2.272 1.00 90.88 207 TYR A C 1
ATOM 1668 O O . TYR A 1 207 ? -11.442 7.007 -1.461 1.00 90.88 207 TYR A O 1
ATOM 1676 N N . GLN A 1 208 ? -11.859 9.166 -1.894 1.00 89.88 208 GLN A N 1
ATOM 1677 C CA . GLN A 1 208 ? -12.031 9.524 -0.492 1.00 89.88 208 GLN A CA 1
ATOM 1678 C C . GLN A 1 208 ? -13.153 8.666 0.121 1.00 89.88 208 GLN A C 1
ATOM 1680 O O . GLN A 1 208 ? -14.237 8.576 -0.467 1.00 89.88 208 GLN A O 1
ATOM 1685 N N . ARG A 1 209 ? -12.879 8.024 1.265 1.00 90.38 209 ARG A N 1
ATOM 1686 C CA . ARG A 1 209 ? -13.742 7.041 1.956 1.00 90.38 209 ARG A CA 1
ATOM 1687 C C . ARG A 1 209 ? -14.016 5.749 1.187 1.00 90.38 209 ARG A C 1
ATOM 1689 O O . ARG A 1 209 ? -14.963 5.032 1.506 1.00 90.38 209 ARG A O 1
ATOM 1696 N N . LYS A 1 210 ? -13.242 5.468 0.139 1.00 92.12 210 LYS A N 1
ATOM 1697 C CA . LYS A 1 210 ? -13.444 4.302 -0.736 1.00 92.12 210 LYS A CA 1
ATOM 1698 C C . LYS A 1 210 ? -12.221 3.409 -0.860 1.00 92.12 210 LYS A C 1
ATOM 1700 O O . LYS A 1 210 ? -12.292 2.385 -1.544 1.00 92.12 210 LYS A O 1
ATOM 1705 N N . THR A 1 211 ? -11.113 3.784 -0.233 1.00 93.50 211 THR A N 1
ATOM 1706 C CA . THR A 1 211 ? -9.926 2.939 -0.198 1.00 93.50 211 THR A CA 1
ATOM 1707 C C . THR A 1 211 ? -10.012 1.941 0.946 1.00 93.50 211 THR A C 1
ATOM 1709 O O . THR A 1 211 ? -10.748 2.125 1.911 1.00 93.50 211 THR A O 1
ATOM 1712 N N . CYS A 1 212 ? -9.265 0.856 0.823 1.00 93.62 212 CYS A N 1
ATOM 1713 C CA . CYS A 1 212 ? -9.005 -0.074 1.912 1.00 93.62 212 CYS A CA 1
ATOM 1714 C C . CYS A 1 212 ? -7.635 -0.718 1.700 1.00 93.62 212 CYS A C 1
ATOM 1716 O O . CYS A 1 212 ? -7.198 -0.896 0.560 1.00 93.62 212 CYS A O 1
ATOM 1718 N N . GLY A 1 213 ? -6.951 -1.063 2.784 1.00 95.56 213 GLY A N 1
ATOM 1719 C CA . GLY A 1 213 ? -5.561 -1.516 2.770 1.00 95.56 213 GLY A CA 1
ATOM 1720 C C . GLY A 1 213 ? -4.794 -0.950 3.959 1.00 95.56 213 GLY A C 1
ATOM 1721 O O . GLY A 1 213 ? -5.351 -0.205 4.765 1.00 95.56 213 GLY A O 1
ATOM 1722 N N . VAL A 1 214 ? -3.495 -1.242 4.041 1.00 95.88 214 VAL A N 1
ATOM 1723 C CA . VAL A 1 214 ? -2.640 -0.673 5.099 1.00 95.88 214 VAL A CA 1
ATOM 1724 C C . VAL A 1 214 ? -2.470 0.850 4.994 1.00 95.88 214 VAL A C 1
ATOM 1726 O O . VAL A 1 214 ? -2.011 1.473 5.943 1.00 95.88 214 VAL A O 1
ATOM 1729 N N . CYS A 1 215 ? -2.862 1.460 3.872 1.00 94.81 215 CYS A N 1
ATOM 1730 C CA . CYS A 1 215 ? -2.958 2.913 3.711 1.00 94.81 215 CYS A CA 1
ATOM 1731 C C . CYS A 1 215 ? -4.228 3.545 4.304 1.00 94.81 215 CYS A C 1
ATOM 1733 O O . CYS A 1 215 ? -4.392 4.754 4.151 1.00 94.81 215 CYS A O 1
ATOM 1735 N N . GLY A 1 216 ? -5.120 2.752 4.904 1.00 92.25 216 GLY A N 1
ATOM 1736 C CA . GLY A 1 216 ? -6.351 3.240 5.520 1.00 92.25 216 GLY A CA 1
ATOM 1737 C C . GLY A 1 216 ? -7.525 3.441 4.559 1.00 92.25 216 GLY A C 1
ATOM 1738 O O . GLY A 1 216 ? -7.511 3.029 3.387 1.00 92.25 216 GLY A O 1
ATOM 1739 N N . ASN A 1 217 ? -8.580 4.057 5.088 1.00 91.44 217 ASN A N 1
ATOM 1740 C CA . ASN A 1 217 ? -9.863 4.274 4.411 1.00 91.44 217 ASN A CA 1
ATOM 1741 C C . ASN A 1 217 ? -9.956 5.631 3.680 1.00 91.44 217 ASN A C 1
ATOM 1743 O O . ASN A 1 217 ? -10.905 5.846 2.916 1.00 91.44 217 ASN A O 1
ATOM 1747 N N . TYR A 1 218 ? -8.957 6.500 3.866 1.00 92.00 218 TYR A N 1
ATOM 1748 C CA . TYR A 1 218 ? -8.825 7.800 3.222 1.00 92.00 218 TYR A CA 1
ATOM 1749 C C . TYR A 1 218 ? -10.009 8.727 3.498 1.00 92.00 218 TYR A C 1
ATOM 1751 O O . TYR A 1 218 ? -10.680 9.201 2.573 1.00 92.00 218 TYR A O 1
ATOM 1759 N N . ASP A 1 219 ? -10.338 8.935 4.767 1.00 87.56 219 ASP A N 1
ATOM 1760 C CA . ASP A 1 219 ? -11.502 9.718 5.182 1.00 87.56 219 ASP A CA 1
ATOM 1761 C C . ASP A 1 219 ? -11.168 11.093 5.783 1.00 87.56 219 ASP A C 1
ATOM 1763 O O . ASP A 1 219 ? -12.102 11.863 6.054 1.00 87.56 219 ASP A O 1
ATOM 1767 N N . ASN A 1 220 ? -9.877 11.448 5.817 1.00 85.06 220 ASN A N 1
ATOM 1768 C CA . ASN A 1 220 ? -9.266 12.614 6.459 1.00 85.06 220 ASN A CA 1
ATOM 1769 C C . ASN A 1 220 ? -9.323 12.605 7.995 1.00 85.06 220 ASN A C 1
ATOM 1771 O O . ASN A 1 220 ? -9.209 13.677 8.596 1.00 85.06 220 ASN A O 1
ATOM 1775 N N . GLU A 1 221 ? -9.503 11.448 8.628 1.00 79.94 221 GLU A N 1
ATOM 1776 C CA . GLU A 1 221 ? -9.531 11.310 10.080 1.00 79.94 221 GLU A CA 1
ATOM 1777 C C . GLU A 1 221 ? -8.422 10.355 10.554 1.00 79.94 221 GLU A C 1
ATOM 1779 O O . GLU A 1 221 ? -8.514 9.154 10.339 1.00 79.94 221 GLU A O 1
ATOM 1784 N N . PRO A 1 222 ? -7.373 10.850 11.238 1.00 74.94 222 PRO A N 1
ATOM 1785 C CA . PRO A 1 222 ? -6.295 9.985 11.726 1.00 74.94 222 PRO A CA 1
ATOM 1786 C C . PRO A 1 222 ? -6.719 9.089 12.901 1.00 74.94 222 PRO A C 1
ATOM 1788 O O . PRO A 1 222 ? -5.978 8.177 13.284 1.00 74.94 222 PRO A O 1
ATOM 1791 N N . SER A 1 223 ? -7.861 9.370 13.541 1.00 71.50 223 SER A N 1
ATOM 1792 C CA . S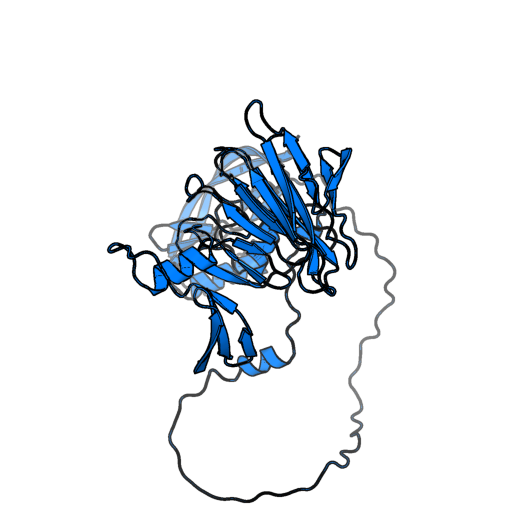ER A 1 223 ? -8.427 8.496 14.568 1.00 71.50 223 SER A CA 1
ATOM 1793 C C . SER A 1 223 ? -9.193 7.328 13.937 1.00 71.50 223 SER A C 1
ATOM 1795 O O . SER A 1 223 ? -9.872 7.479 12.933 1.00 71.50 223 SER A O 1
ATOM 1797 N N . HIS A 1 224 ? -9.091 6.137 14.534 1.00 77.75 224 HIS A N 1
ATOM 1798 C CA . HIS A 1 224 ? -9.737 4.913 14.033 1.00 77.75 224 HIS A CA 1
ATOM 1799 C C . HIS A 1 224 ? -9.269 4.431 12.644 1.00 77.75 224 HIS A C 1
ATOM 1801 O O . HIS A 1 224 ? -9.974 3.677 11.978 1.00 77.75 224 HIS A O 1
ATOM 1807 N N . GLU A 1 225 ? -8.043 4.777 12.241 1.00 79.00 225 GLU A N 1
ATOM 1808 C CA . GLU A 1 225 ? -7.424 4.375 10.966 1.00 79.00 225 GLU A CA 1
ATOM 1809 C C . GLU A 1 225 ? -7.349 2.848 10.762 1.00 79.00 225 GLU A C 1
ATOM 1811 O O . GLU A 1 225 ? -7.345 2.338 9.638 1.00 79.00 225 GLU A O 1
ATOM 1816 N N . PHE A 1 226 ? -7.262 2.091 11.860 1.00 90.00 226 PHE A N 1
ATOM 1817 C CA . PHE A 1 226 ? -6.965 0.661 11.843 1.00 90.00 226 PHE A CA 1
ATOM 1818 C C . PHE A 1 226 ? -8.183 -0.219 11.543 1.00 90.00 226 PHE A C 1
ATOM 1820 O O . PHE A 1 226 ? -8.451 -1.195 12.242 1.00 90.00 226 PHE A O 1
ATOM 1827 N N . LEU A 1 227 ? -8.912 0.094 10.475 1.00 91.44 227 LEU A N 1
ATOM 1828 C CA . LEU A 1 227 ? -10.045 -0.699 10.007 1.00 91.44 227 LEU A CA 1
ATOM 1829 C C . LEU A 1 227 ? -9.580 -1.917 9.208 1.00 91.44 227 LEU A C 1
ATOM 1831 O O . LEU A 1 227 ? -8.965 -1.801 8.149 1.00 91.44 227 LEU A O 1
ATOM 1835 N N . THR A 1 228 ? -9.906 -3.106 9.697 1.00 91.81 228 THR A N 1
ATOM 1836 C CA . THR A 1 228 ? -9.651 -4.375 9.007 1.00 91.81 228 THR A CA 1
ATOM 1837 C C . THR A 1 228 ? -10.536 -4.520 7.755 1.00 91.81 228 THR A C 1
ATOM 1839 O O . THR A 1 228 ? -11.515 -3.782 7.594 1.00 91.81 228 THR A O 1
ATOM 1842 N N . PRO A 1 229 ? -10.271 -5.511 6.877 1.00 90.12 229 PRO A N 1
ATOM 1843 C CA . PRO A 1 229 ? -11.151 -5.821 5.746 1.00 90.12 229 PRO A CA 1
ATOM 1844 C C . PRO A 1 229 ? -12.618 -6.096 6.120 1.00 90.12 229 PRO A C 1
ATOM 1846 O O . PRO A 1 229 ? -13.495 -5.944 5.276 1.00 90.12 229 PRO A O 1
ATOM 1849 N N . GLU A 1 230 ? -12.892 -6.484 7.369 1.00 87.19 230 GLU A N 1
ATOM 1850 C CA . GLU A 1 230 ? -14.241 -6.732 7.898 1.00 87.19 230 GLU A CA 1
ATOM 1851 C C . GLU A 1 230 ? -14.909 -5.463 8.458 1.00 87.19 230 GLU A C 1
ATOM 1853 O O . GLU A 1 230 ? -15.950 -5.544 9.108 1.00 87.19 230 GLU A O 1
ATOM 1858 N N . ALA A 1 231 ? -14.311 -4.287 8.227 1.00 85.81 231 ALA A N 1
ATOM 1859 C CA . ALA A 1 231 ? -14.749 -2.996 8.759 1.00 85.81 231 ALA A CA 1
ATOM 1860 C C . ALA A 1 231 ? -14.812 -2.951 10.298 1.00 85.81 231 ALA A C 1
ATOM 1862 O O . ALA A 1 231 ? -15.614 -2.222 10.884 1.00 85.81 231 ALA A O 1
ATOM 1863 N N . THR A 1 232 ? -13.950 -3.725 10.961 1.00 88.50 232 THR A N 1
ATOM 1864 C CA . THR A 1 232 ? -13.766 -3.695 12.415 1.00 88.50 232 THR A CA 1
ATOM 1865 C C . THR A 1 232 ? -12.452 -3.014 12.763 1.00 88.50 232 THR A C 1
ATOM 1867 O O . THR A 1 232 ? -11.460 -3.174 12.055 1.00 88.50 232 THR A O 1
ATOM 1870 N N . GLU A 1 233 ? -12.428 -2.252 13.851 1.00 88.19 233 GLU A N 1
ATOM 1871 C CA . GLU A 1 233 ? -11.194 -1.641 14.342 1.00 88.19 233 GLU A CA 1
ATOM 1872 C C . GLU A 1 233 ? -10.268 -2.715 14.933 1.00 88.19 233 GLU A C 1
ATOM 1874 O O . GLU A 1 233 ? -10.684 -3.553 15.739 1.00 88.19 233 GLU A O 1
ATOM 1879 N N . ALA A 1 234 ? -9.010 -2.721 14.501 1.00 87.81 234 ALA A N 1
ATOM 1880 C CA . ALA A 1 234 ? -7.998 -3.646 14.981 1.00 87.81 234 ALA A CA 1
ATOM 1881 C C . ALA A 1 234 ? -7.537 -3.286 16.401 1.00 87.81 234 ALA A C 1
ATOM 1883 O O . ALA A 1 234 ? -7.492 -2.122 16.786 1.00 87.81 234 ALA A O 1
ATOM 1884 N N . LEU A 1 235 ? -7.107 -4.299 17.158 1.00 84.56 235 LEU A N 1
ATOM 1885 C CA . LEU A 1 235 ? -6.597 -4.126 18.525 1.00 84.56 235 LEU A CA 1
ATOM 1886 C C . LEU A 1 235 ? -5.320 -3.272 18.584 1.00 84.56 235 LEU A C 1
ATOM 1888 O O . LEU A 1 235 ? -5.090 -2.552 19.551 1.00 84.56 235 LEU A O 1
ATOM 1892 N N . ASN A 1 236 ? -4.464 -3.409 17.572 1.00 83.88 236 ASN A N 1
ATOM 1893 C CA . ASN A 1 236 ? -3.200 -2.699 17.421 1.00 83.88 236 ASN A CA 1
ATOM 1894 C C . ASN A 1 236 ? -2.767 -2.698 15.942 1.00 83.88 236 ASN A C 1
ATOM 1896 O O . ASN A 1 236 ? -3.382 -3.357 15.094 1.00 83.88 236 ASN A O 1
ATOM 1900 N N . TYR A 1 237 ? -1.682 -1.982 15.638 1.00 86.12 237 TYR A N 1
ATOM 1901 C CA . TYR A 1 237 ? -1.141 -1.886 14.280 1.00 86.12 237 TYR A CA 1
ATOM 1902 C C . TYR A 1 237 ? -0.680 -3.248 13.723 1.00 86.12 237 TYR A C 1
ATOM 1904 O O . TYR A 1 237 ? -0.856 -3.508 12.535 1.00 86.12 237 TYR A O 1
ATOM 1912 N N . THR A 1 238 ? -0.153 -4.153 14.559 1.00 88.75 238 THR A N 1
ATOM 1913 C CA . THR A 1 238 ? 0.272 -5.500 14.137 1.00 88.75 238 THR A CA 1
ATOM 1914 C C . THR A 1 238 ? -0.910 -6.305 13.602 1.00 88.75 238 THR A C 1
ATOM 1916 O O . THR A 1 238 ? -0.841 -6.891 12.518 1.00 88.75 238 THR A O 1
ATOM 1919 N N . HIS A 1 239 ? -2.031 -6.306 14.329 1.00 91.06 239 HIS A N 1
ATOM 1920 C CA . HIS A 1 239 ? -3.268 -6.955 13.905 1.00 91.06 239 HIS A CA 1
ATOM 1921 C C . HIS A 1 239 ? -3.817 -6.317 12.623 1.00 91.06 239 HIS A C 1
ATOM 1923 O O . HIS A 1 239 ? -4.232 -7.029 11.709 1.00 91.06 239 HIS A O 1
ATOM 1929 N N . PHE A 1 240 ? -3.746 -4.987 12.510 1.00 93.75 240 PHE A N 1
ATOM 1930 C CA . PHE A 1 240 ? -4.139 -4.257 11.306 1.00 93.75 240 PHE A CA 1
ATOM 1931 C C . PHE A 1 240 ? -3.329 -4.688 10.074 1.00 93.75 240 PHE A C 1
ATOM 1933 O O . PHE A 1 240 ? -3.917 -5.142 9.092 1.00 93.75 240 PHE A O 1
ATOM 1940 N N . VAL A 1 241 ? -1.993 -4.656 10.134 1.00 93.81 241 VAL A N 1
ATOM 1941 C CA . VAL A 1 241 ? -1.114 -5.087 9.027 1.00 93.81 241 VAL A CA 1
ATOM 1942 C C . VAL A 1 241 ? -1.357 -6.550 8.655 1.00 93.81 241 VAL A C 1
ATOM 1944 O O . VAL A 1 241 ? -1.469 -6.885 7.475 1.00 93.81 241 VAL A O 1
ATOM 1947 N N . THR A 1 242 ? -1.499 -7.418 9.659 1.00 93.81 242 THR A N 1
ATOM 1948 C CA . THR A 1 242 ? -1.742 -8.856 9.466 1.00 93.81 242 THR A CA 1
ATOM 1949 C C . THR A 1 242 ? -3.098 -9.125 8.809 1.00 93.81 242 THR A C 1
ATOM 1951 O O . THR A 1 242 ? -3.219 -10.023 7.975 1.00 93.81 242 THR A O 1
ATOM 1954 N N . SER A 1 243 ? -4.121 -8.318 9.109 1.00 94.56 243 SER A N 1
ATOM 1955 C CA . SER A 1 243 ? -5.449 -8.462 8.499 1.00 94.56 243 SER A CA 1
ATOM 1956 C C . SER A 1 243 ? -5.419 -8.269 6.973 1.00 94.56 243 SER A C 1
ATOM 1958 O O . SER A 1 243 ? -6.111 -8.987 6.245 1.00 94.56 243 SER A O 1
ATOM 1960 N N . TYR A 1 244 ? -4.533 -7.391 6.487 1.00 95.75 244 TYR A N 1
ATOM 1961 C CA . TYR A 1 244 ? -4.305 -7.098 5.068 1.00 95.75 244 TYR A CA 1
ATOM 1962 C C . TYR A 1 244 ? -3.235 -7.973 4.399 1.00 95.75 244 TYR A C 1
ATOM 1964 O O . TYR A 1 244 ? -2.949 -7.797 3.209 1.00 95.75 244 TYR A O 1
ATOM 1972 N N . ALA A 1 245 ? -2.659 -8.927 5.131 1.00 95.94 245 ALA A N 1
ATOM 1973 C CA . ALA A 1 245 ? -1.733 -9.909 4.589 1.00 95.94 245 ALA A CA 1
ATOM 1974 C C . ALA A 1 245 ? -2.488 -11.082 3.945 1.00 95.94 245 ALA A C 1
ATOM 1976 O O . ALA A 1 245 ? -3.491 -11.565 4.476 1.00 95.94 245 ALA A O 1
ATOM 1977 N N . PHE A 1 246 ? -2.011 -11.577 2.807 1.00 95.00 246 PHE A N 1
ATOM 1978 C CA . PHE A 1 246 ? -2.585 -12.724 2.104 1.00 95.00 246 PHE A CA 1
ATOM 1979 C C . PHE A 1 246 ? -1.503 -13.546 1.394 1.00 95.00 246 PHE A C 1
ATOM 1981 O O . PHE A 1 246 ? -0.371 -13.093 1.212 1.00 95.00 246 PHE A O 1
ATOM 1988 N N . GLY A 1 247 ? -1.848 -14.776 1.009 1.00 91.69 247 GLY A N 1
ATOM 1989 C CA . GLY A 1 247 ? -0.906 -15.764 0.485 1.00 91.69 247 GLY A CA 1
ATOM 1990 C C . GLY A 1 247 ? -0.942 -17.036 1.324 1.00 91.69 247 GLY A C 1
ATOM 1991 O O . GLY A 1 247 ? -2.015 -17.598 1.536 1.00 91.69 247 GLY A O 1
ATOM 1992 N N . ALA A 1 248 ? 0.219 -17.486 1.799 1.00 88.75 248 ALA A N 1
ATOM 1993 C CA . ALA A 1 248 ? 0.321 -18.673 2.643 1.00 88.75 248 ALA A CA 1
ATOM 1994 C C . ALA A 1 248 ? -0.474 -18.524 3.963 1.00 88.75 248 ALA A C 1
ATOM 1996 O O . ALA A 1 248 ? -0.616 -17.407 4.468 1.00 88.75 248 ALA A O 1
ATOM 1997 N N . PRO A 1 249 ? -0.922 -19.627 4.593 1.00 85.94 249 PRO A N 1
ATOM 1998 C CA . PRO A 1 249 ? -1.620 -19.579 5.884 1.00 85.94 249 PRO A CA 1
ATOM 1999 C C . PRO A 1 249 ? -0.834 -18.835 6.977 1.00 85.94 249 PRO A C 1
ATOM 2001 O O . PRO A 1 249 ? -1.404 -18.083 7.764 1.00 85.94 249 PRO A O 1
ATOM 2004 N N . ALA A 1 250 ? 0.499 -18.954 6.961 1.00 87.88 250 ALA A N 1
ATOM 2005 C CA . ALA A 1 250 ? 1.396 -18.260 7.885 1.00 87.88 250 ALA A CA 1
ATOM 2006 C C . ALA A 1 250 ? 1.321 -16.721 7.796 1.00 87.88 250 ALA A C 1
ATOM 2008 O O . ALA A 1 250 ? 1.732 -16.040 8.734 1.00 87.88 250 ALA A O 1
ATOM 2009 N N . CYS A 1 251 ? 0.784 -16.161 6.706 1.00 90.38 251 CYS A N 1
ATOM 2010 C CA . CYS A 1 251 ? 0.607 -14.718 6.540 1.00 90.38 251 CYS A CA 1
ATOM 2011 C C . CYS A 1 251 ? -0.476 -14.139 7.455 1.00 90.38 251 CYS A C 1
ATOM 2013 O O . CYS A 1 251 ? -0.476 -12.938 7.695 1.00 90.38 251 CYS A O 1
ATOM 2015 N N . LYS A 1 252 ? -1.380 -14.976 7.983 1.00 89.06 252 LYS A N 1
ATOM 2016 C CA . LYS A 1 252 ? -2.414 -14.562 8.942 1.00 89.06 252 LYS A CA 1
ATOM 2017 C C . LYS A 1 252 ? -1.935 -14.561 10.394 1.00 89.06 252 LYS A C 1
ATOM 2019 O O . LYS A 1 252 ? -2.689 -14.172 11.279 1.00 89.06 252 LYS A O 1
ATOM 2024 N N . VAL A 1 253 ? -0.689 -14.968 10.643 1.00 84.75 253 VAL A N 1
ATOM 2025 C CA . VAL A 1 253 ? -0.103 -14.964 11.983 1.00 84.75 253 VAL A CA 1
ATOM 2026 C C . VAL A 1 253 ? 0.596 -13.623 12.228 1.00 84.75 253 VAL A C 1
ATOM 2028 O O . VAL A 1 253 ? 1.518 -13.283 11.474 1.00 84.75 253 VAL A O 1
ATOM 2031 N N . PRO A 1 254 ? 0.225 -12.879 13.285 1.00 81.44 254 PRO A N 1
ATOM 2032 C CA . PRO A 1 254 ? 0.862 -11.610 13.603 1.00 81.44 254 PRO A CA 1
ATOM 2033 C C . PRO A 1 254 ? 2.365 -11.777 13.846 1.00 81.44 254 PRO A C 1
ATOM 2035 O O . PRO A 1 254 ? 2.845 -12.828 14.283 1.00 81.44 254 PRO A O 1
ATOM 2038 N N . VAL A 1 255 ? 3.127 -10.747 13.493 1.00 76.56 255 VAL A N 1
ATOM 2039 C CA . VAL A 1 255 ? 4.565 -10.669 13.758 1.00 76.56 255 VAL A CA 1
ATOM 2040 C C . VAL A 1 255 ? 4.735 -9.668 14.873 1.00 76.56 255 VAL A C 1
ATOM 2042 O O . VAL A 1 255 ? 4.680 -8.481 14.617 1.00 76.56 255 VAL A O 1
ATOM 2045 N N . TYR A 1 256 ? 4.912 -10.136 16.101 1.00 71.56 256 TYR A N 1
ATOM 2046 C CA . TYR A 1 256 ? 5.231 -9.232 17.196 1.00 71.56 256 TYR A CA 1
ATOM 2047 C C . TYR A 1 256 ? 6.734 -8.952 17.202 1.00 71.56 256 TYR A C 1
ATOM 2049 O O . TYR A 1 256 ? 7.524 -9.880 16.975 1.00 71.56 256 TYR A O 1
ATOM 2057 N N . PRO A 1 257 ? 7.157 -7.711 17.479 1.00 59.31 257 PRO A N 1
ATOM 2058 C CA . PRO A 1 257 ? 8.557 -7.444 17.718 1.00 59.31 257 PRO A CA 1
ATOM 2059 C C . PRO A 1 257 ? 8.926 -8.168 19.013 1.00 59.31 257 PRO A C 1
ATOM 2061 O O . PRO A 1 257 ? 8.200 -8.088 20.006 1.00 59.31 257 PRO A O 1
ATOM 2064 N N . VAL A 1 258 ? 10.036 -8.909 19.008 1.00 45.62 258 VAL A N 1
ATOM 2065 C CA . VAL A 1 258 ? 10.570 -9.469 20.255 1.00 45.62 258 VAL A CA 1
ATOM 2066 C C . VAL A 1 258 ? 10.840 -8.277 21.176 1.00 45.62 258 VAL A C 1
ATOM 2068 O O . VAL A 1 258 ? 11.574 -7.377 20.750 1.00 45.62 258 VAL A O 1
ATOM 2071 N N . PRO A 1 259 ? 10.259 -8.224 22.389 1.00 42.59 259 PRO A N 1
ATOM 2072 C CA . PRO A 1 259 ? 10.574 -7.169 23.334 1.00 42.59 259 PRO A CA 1
ATOM 2073 C C . PRO A 1 259 ? 12.084 -7.180 23.548 1.00 42.59 259 PRO A C 1
ATOM 2075 O O . PRO A 1 259 ? 12.656 -8.160 24.024 1.00 42.59 259 PRO A O 1
ATOM 2078 N N . SER A 1 260 ? 12.766 -6.116 23.133 1.00 40.19 260 SER A N 1
ATOM 2079 C CA . SER A 1 260 ? 14.131 -5.908 23.587 1.00 40.19 260 SER A CA 1
ATOM 2080 C C . SER A 1 260 ? 14.062 -5.663 25.094 1.00 40.19 260 SER A C 1
ATOM 2082 O O . SER A 1 260 ? 13.136 -5.014 25.577 1.00 40.19 260 SER A O 1
ATOM 2084 N N . VAL A 1 261 ? 15.047 -6.159 25.844 1.00 43.09 261 VAL A N 1
ATOM 2085 C CA . VAL A 1 261 ? 15.152 -6.058 27.318 1.00 43.09 261 VAL A CA 1
ATOM 2086 C C . VAL A 1 261 ? 15.032 -4.602 27.835 1.00 43.09 261 VAL A C 1
ATOM 2088 O O . VAL A 1 261 ? 14.820 -4.357 29.014 1.00 43.09 261 VAL A O 1
ATOM 2091 N N . HIS A 1 262 ? 15.105 -3.600 26.952 1.00 39.75 262 HIS A N 1
ATOM 2092 C CA . HIS A 1 262 ? 14.831 -2.193 27.262 1.00 39.75 262 HIS A CA 1
ATOM 2093 C C . HIS A 1 262 ? 13.344 -1.816 27.384 1.00 39.75 262 HIS A C 1
ATOM 2095 O O . HIS A 1 262 ? 13.050 -0.746 27.909 1.00 39.75 262 HIS A O 1
ATOM 2101 N N . SER A 1 263 ? 12.407 -2.648 26.922 1.00 37.56 263 SER A N 1
ATOM 2102 C CA . SER A 1 263 ? 10.971 -2.366 27.042 1.00 37.56 263 SER A CA 1
ATOM 2103 C C . SER A 1 263 ? 10.410 -2.717 28.421 1.00 37.56 263 SER A C 1
ATOM 2105 O O . SER A 1 263 ? 9.423 -2.113 28.826 1.00 37.56 263 SER A O 1
ATOM 2107 N N . GLU A 1 264 ? 11.034 -3.642 29.158 1.00 39.88 264 GLU A N 1
ATOM 2108 C CA . GLU A 1 264 ? 10.618 -3.980 30.527 1.00 39.88 264 GLU A CA 1
ATOM 2109 C C . GLU A 1 264 ? 10.937 -2.836 31.504 1.00 39.88 264 GLU A C 1
ATOM 2111 O O . GLU A 1 264 ? 10.110 -2.511 32.354 1.00 39.88 264 GLU A O 1
ATOM 2116 N N . LEU A 1 265 ? 12.052 -2.123 31.288 1.00 35.50 265 LEU A N 1
ATOM 2117 C CA . LEU A 1 265 ? 12.491 -1.008 32.139 1.00 35.50 265 LEU A CA 1
ATOM 2118 C C . LEU A 1 265 ? 11.582 0.235 32.078 1.00 35.50 265 LEU A C 1
ATOM 2120 O O . LEU A 1 265 ? 11.593 1.051 32.995 1.00 35.50 265 LEU A O 1
ATOM 2124 N N . LEU A 1 266 ? 10.799 0.408 31.006 1.00 38.44 266 LEU A N 1
ATOM 2125 C CA . LEU A 1 266 ? 9.892 1.556 30.855 1.00 38.44 266 LEU A CA 1
ATOM 2126 C C . LEU A 1 266 ? 8.544 1.350 31.558 1.00 38.44 266 LEU A C 1
ATOM 2128 O O . LEU A 1 266 ? 7.843 2.323 31.828 1.00 38.44 266 LEU A O 1
ATOM 2132 N N . THR A 1 267 ? 8.201 0.105 31.891 1.00 36.91 267 THR A N 1
ATOM 2133 C CA . THR A 1 267 ? 6.961 -0.236 32.607 1.00 36.91 267 THR A CA 1
ATOM 2134 C C . THR A 1 267 ? 7.081 -0.031 34.118 1.00 36.91 267 THR A C 1
ATOM 2136 O O . THR A 1 267 ? 6.072 0.176 34.785 1.00 36.91 267 THR A O 1
ATOM 2139 N N . GLU A 1 268 ? 8.302 -0.013 34.661 1.00 33.62 268 GLU A N 1
ATOM 2140 C CA . GLU A 1 268 ? 8.548 0.280 36.081 1.00 33.62 268 GLU A CA 1
ATOM 2141 C C . GLU A 1 268 ? 8.639 1.789 36.383 1.00 33.62 268 GLU A C 1
ATOM 2143 O O . GLU A 1 268 ? 8.549 2.196 37.538 1.00 33.62 268 GLU A O 1
ATOM 2148 N N . MET A 1 269 ? 8.758 2.651 35.364 1.00 33.75 269 MET A N 1
ATOM 2149 C CA . MET A 1 269 ? 8.994 4.093 35.548 1.00 33.75 269 MET A CA 1
ATOM 2150 C C . MET A 1 269 ? 7.733 4.977 35.559 1.00 33.75 269 MET A C 1
ATOM 2152 O O . MET A 1 269 ? 7.864 6.199 35.623 1.00 33.75 269 MET A O 1
ATOM 2156 N N . SER A 1 270 ? 6.515 4.418 35.522 1.00 31.38 270 SER A N 1
ATOM 2157 C CA . SER A 1 270 ? 5.272 5.218 35.575 1.00 31.38 270 SER A CA 1
ATOM 2158 C C . SER A 1 270 ? 4.426 5.041 36.840 1.00 31.38 270 SER A C 1
ATOM 2160 O O . SER A 1 270 ? 3.279 5.484 36.859 1.00 31.38 270 SER A O 1
ATOM 2162 N N . MET A 1 271 ? 4.962 4.446 37.909 1.00 33.22 271 MET A N 1
ATOM 2163 C CA . MET A 1 271 ? 4.343 4.518 39.236 1.00 33.22 271 MET A CA 1
ATOM 2164 C C . MET A 1 271 ? 5.326 5.102 40.246 1.00 33.22 271 MET A C 1
ATOM 2166 O O . MET A 1 271 ? 6.205 4.416 40.754 1.00 33.22 271 MET A O 1
ATOM 2170 N N . GLY A 1 272 ? 5.164 6.390 40.532 1.00 28.41 272 GLY A N 1
ATOM 2171 C CA . GLY A 1 272 ? 5.920 7.080 41.567 1.00 28.41 272 GLY A CA 1
ATOM 2172 C C . GLY A 1 272 ? 5.614 8.568 41.557 1.00 28.41 272 GLY A C 1
ATOM 2173 O O . GLY A 1 272 ? 6.211 9.327 40.798 1.00 28.41 272 GLY A O 1
ATOM 2174 N N . GLU A 1 273 ? 4.648 8.967 42.378 1.00 28.50 273 GLU A N 1
ATOM 2175 C CA . GLU A 1 273 ? 4.371 10.358 42.723 1.00 28.50 273 GLU A CA 1
ATOM 2176 C C . GLU A 1 273 ? 5.648 11.076 43.194 1.00 28.50 273 GLU A C 1
ATOM 2178 O O . GLU A 1 273 ? 6.489 10.514 43.894 1.00 28.50 273 GLU A O 1
ATOM 2183 N N . ILE A 1 274 ? 5.785 12.346 42.810 1.00 27.41 274 ILE A N 1
ATOM 2184 C CA . ILE A 1 274 ? 6.863 13.234 43.257 1.00 27.41 274 ILE A CA 1
ATOM 2185 C C . ILE A 1 274 ? 6.634 13.587 44.735 1.00 27.41 274 ILE A C 1
ATOM 2187 O O . ILE A 1 274 ? 5.550 14.062 45.080 1.00 27.41 274 ILE A O 1
ATOM 2191 N N . PRO A 1 275 ? 7.687 13.543 45.572 1.00 26.55 275 PRO A N 1
ATOM 2192 C CA . PRO A 1 275 ? 7.953 14.710 46.408 1.00 26.55 275 PRO A CA 1
ATOM 2193 C C . PRO A 1 275 ? 9.413 15.190 46.346 1.00 26.55 275 PRO A C 1
ATOM 2195 O O . PRO A 1 275 ? 10.365 14.439 46.519 1.00 26.55 275 PRO A O 1
ATOM 2198 N N . MET A 1 276 ? 9.512 16.498 46.095 1.00 25.39 276 MET A N 1
ATOM 2199 C CA . MET A 1 276 ? 10.482 17.508 46.544 1.00 25.39 276 MET A CA 1
ATOM 2200 C C . MET A 1 276 ? 11.910 17.112 46.973 1.00 25.39 276 MET A C 1
ATOM 2202 O O . MET A 1 276 ? 12.149 16.381 47.927 1.00 25.39 276 MET A O 1
ATOM 2206 N N . LEU A 1 277 ? 12.847 17.814 46.321 1.00 33.03 277 LEU A N 1
ATOM 2207 C CA . LEU A 1 277 ? 14.242 18.080 46.683 1.00 33.03 277 LEU A CA 1
ATOM 2208 C C . LEU A 1 277 ? 14.531 18.201 48.191 1.00 33.03 277 LEU A C 1
ATOM 2210 O O . LEU A 1 277 ? 13.940 19.047 48.857 1.00 33.03 277 LEU A O 1
ATOM 2214 N N . SER A 1 278 ? 15.650 17.602 48.616 1.00 27.02 278 SER A N 1
ATOM 2215 C CA . SER A 1 278 ? 16.713 18.342 49.318 1.00 27.02 278 SER A CA 1
ATOM 2216 C C . SER A 1 278 ? 18.027 17.543 49.389 1.00 27.02 278 SER A C 1
ATOM 2218 O O . SER A 1 278 ? 18.027 16.456 49.950 1.00 27.02 278 SER A O 1
ATOM 2220 N N . SER A 1 279 ? 19.130 18.164 48.924 1.00 27.95 279 SER A N 1
ATOM 2221 C CA . SER A 1 279 ? 20.523 18.086 49.448 1.00 27.95 279 SER A CA 1
ATOM 2222 C C . SER A 1 279 ? 21.249 16.721 49.538 1.00 27.95 279 SER A C 1
ATOM 2224 O O . SER A 1 279 ? 20.669 15.724 49.910 1.00 27.95 279 SER A O 1
ATOM 2226 N N . ILE A 1 280 ? 22.562 16.546 49.342 1.00 32.47 280 ILE A N 1
ATOM 2227 C CA . ILE A 1 280 ? 23.739 17.392 49.079 1.00 32.47 280 ILE A CA 1
ATOM 2228 C C . ILE A 1 280 ? 24.906 16.414 48.773 1.00 32.47 280 ILE A C 1
ATOM 2230 O O . ILE A 1 280 ? 24.981 15.386 49.431 1.00 32.47 280 ILE A O 1
ATOM 2234 N N . ARG A 1 281 ? 25.836 16.812 47.878 1.00 27.58 281 ARG A N 1
ATOM 2235 C CA . ARG A 1 281 ? 27.262 16.382 47.713 1.00 27.58 281 ARG A CA 1
ATOM 2236 C C . ARG A 1 281 ? 27.557 14.874 47.531 1.00 27.58 281 ARG A C 1
ATOM 2238 O O . ARG A 1 281 ? 27.068 14.033 48.252 1.00 27.58 281 ARG A O 1
ATOM 2245 N N . GLY A 1 282 ? 28.461 14.434 46.667 1.00 28.12 282 GLY A N 1
ATOM 2246 C CA . GLY A 1 282 ? 29.488 15.093 45.878 1.00 28.12 282 GLY A CA 1
ATOM 2247 C C . GLY A 1 282 ? 30.504 14.039 45.411 1.00 28.12 282 GLY A C 1
ATOM 2248 O O . GLY A 1 282 ? 30.688 13.020 46.061 1.00 28.12 282 GLY A O 1
ATOM 2249 N N . MET A 1 283 ? 31.181 14.365 44.310 1.00 29.03 283 MET A N 1
ATOM 2250 C CA . MET A 1 283 ? 32.481 13.845 43.860 1.00 29.03 283 MET A CA 1
ATOM 2251 C C . MET A 1 283 ? 32.545 12.453 43.195 1.00 29.03 283 MET A C 1
ATOM 2253 O O . MET A 1 283 ? 32.569 11.400 43.817 1.00 29.03 283 MET A O 1
ATOM 2257 N N . ASN A 1 284 ? 32.724 12.536 41.868 1.00 29.05 284 ASN A N 1
ATOM 2258 C CA . ASN A 1 284 ? 33.633 11.744 41.024 1.00 29.05 284 ASN A CA 1
ATOM 2259 C C . ASN A 1 284 ? 34.861 11.215 41.806 1.00 29.05 284 ASN A C 1
ATOM 2261 O O . ASN A 1 284 ? 35.399 11.928 42.644 1.00 29.05 284 ASN A O 1
ATOM 2265 N N . ARG A 1 285 ? 35.490 10.086 41.466 1.00 28.66 285 ARG A N 1
ATOM 2266 C CA . ARG A 1 285 ? 36.082 9.795 40.152 1.00 28.66 285 ARG A CA 1
ATOM 2267 C C . ARG A 1 285 ? 36.714 8.392 40.208 1.00 28.66 285 ARG A C 1
ATOM 2269 O O . ARG A 1 285 ? 37.460 8.135 41.137 1.00 28.66 285 ARG A O 1
ATOM 2276 N N . ARG A 1 286 ? 36.516 7.600 39.147 1.00 29.98 286 ARG A N 1
ATOM 2277 C CA . ARG A 1 286 ? 37.420 6.548 38.626 1.00 29.98 286 ARG A CA 1
ATOM 2278 C C . ARG A 1 286 ? 37.924 5.478 39.605 1.00 29.98 286 ARG A C 1
ATOM 2280 O O . ARG A 1 286 ? 38.899 5.703 40.296 1.00 29.98 286 ARG A O 1
ATOM 2287 N N . GLU A 1 287 ? 37.393 4.271 39.437 1.00 34.81 287 GLU A N 1
ATOM 2288 C CA . GLU A 1 287 ? 38.157 3.037 39.170 1.00 34.81 287 GLU A CA 1
ATOM 2289 C C . GLU A 1 287 ? 37.132 1.966 38.765 1.00 34.81 287 GLU A C 1
ATOM 2291 O O . GLU A 1 287 ? 36.244 1.596 39.518 1.00 34.81 287 GLU A O 1
ATOM 2296 N N . GLN A 1 288 ? 36.945 1.763 37.462 1.00 32.31 288 GLN A N 1
ATOM 2297 C CA . GLN A 1 288 ? 37.527 0.631 36.736 1.00 32.31 288 GLN A CA 1
ATOM 2298 C C . GLN A 1 288 ? 37.248 -0.726 37.392 1.00 32.31 288 GLN A C 1
ATOM 2300 O O . GLN A 1 288 ? 37.960 -1.173 38.281 1.00 32.31 288 GLN A O 1
ATOM 2305 N N . MET A 1 289 ? 36.235 -1.395 36.833 1.00 31.50 289 MET A N 1
ATOM 2306 C CA . MET A 1 289 ? 36.314 -2.765 36.322 1.00 31.50 289 MET A CA 1
ATOM 2307 C C . MET A 1 289 ? 37.385 -3.635 36.987 1.00 31.50 289 MET A C 1
ATOM 2309 O O . MET A 1 289 ? 38.535 -3.621 36.548 1.00 31.50 289 MET A O 1
ATOM 2313 N N . ARG A 1 290 ? 36.980 -4.475 37.944 1.00 27.41 290 ARG A N 1
ATOM 2314 C CA . ARG A 1 290 ? 37.588 -5.794 38.150 1.00 27.41 290 ARG A CA 1
ATOM 2315 C C . ARG A 1 290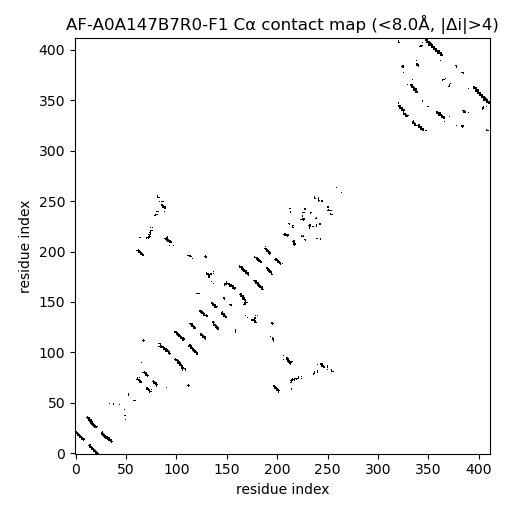 ? 36.737 -6.669 39.067 1.00 27.41 290 ARG A C 1
ATOM 2317 O O . ARG A 1 290 ? 36.469 -6.328 40.210 1.00 27.41 290 ARG A O 1
ATOM 2324 N N . SER A 1 291 ? 36.422 -7.844 38.524 1.00 30.33 291 SER A N 1
ATOM 2325 C CA . SER A 1 291 ? 36.248 -9.119 39.227 1.00 30.33 291 SER A CA 1
ATOM 2326 C C . SER A 1 291 ? 35.174 -9.199 40.313 1.00 30.33 291 SER A C 1
ATOM 2328 O O . SER A 1 291 ? 35.465 -9.037 41.493 1.00 30.33 291 SER A O 1
ATOM 2330 N N . ILE A 1 292 ? 33.984 -9.657 39.919 1.00 28.72 292 ILE A N 1
ATOM 2331 C CA . ILE A 1 292 ? 33.195 -10.541 40.781 1.00 28.72 292 ILE A CA 1
ATOM 2332 C C . ILE A 1 292 ? 33.428 -11.964 40.261 1.00 28.72 292 ILE A C 1
ATOM 2334 O O . ILE A 1 292 ? 33.157 -12.272 39.101 1.00 28.72 292 ILE A O 1
ATOM 2338 N N . LYS A 1 293 ? 34.060 -12.785 41.105 1.00 28.34 293 LYS A N 1
ATOM 2339 C CA . LYS A 1 293 ? 34.277 -14.224 40.899 1.00 28.34 293 LYS A CA 1
ATOM 2340 C C . LYS A 1 293 ? 32.931 -14.966 40.961 1.00 28.34 293 LYS A C 1
ATOM 2342 O O . LYS A 1 293 ? 32.026 -14.477 41.634 1.00 28.34 293 LYS A O 1
ATOM 2347 N N . PRO A 1 294 ? 32.797 -16.128 40.297 1.00 26.75 294 PRO A N 1
ATOM 2348 C CA . PRO A 1 294 ? 31.548 -16.875 40.283 1.00 26.75 294 PRO A CA 1
ATOM 2349 C C . PRO A 1 294 ? 31.267 -17.436 41.679 1.00 26.75 294 PRO A C 1
ATOM 2351 O O . PRO A 1 294 ? 32.137 -18.061 42.288 1.00 26.75 294 PRO A O 1
ATOM 2354 N N . VAL A 1 295 ? 30.053 -17.209 42.172 1.00 27.69 295 VAL A N 1
ATOM 2355 C CA . VAL A 1 295 ? 29.486 -17.985 43.274 1.00 27.69 295 VAL A CA 1
ATOM 2356 C C . VAL A 1 295 ? 28.847 -19.207 42.622 1.00 27.69 295 VAL A C 1
ATOM 2358 O O . VAL A 1 295 ? 27.915 -19.068 41.834 1.00 27.69 295 VAL A O 1
ATOM 2361 N N . TYR A 1 296 ? 29.431 -20.378 42.876 1.00 30.42 296 TYR A N 1
ATOM 2362 C CA . TYR A 1 296 ? 28.743 -21.651 42.702 1.00 30.42 296 TYR A CA 1
ATOM 2363 C C . TYR A 1 296 ? 27.629 -21.690 43.743 1.00 30.42 296 TYR A C 1
ATOM 2365 O O . TYR A 1 296 ? 27.920 -21.555 44.931 1.00 30.42 296 TYR A O 1
ATOM 2373 N N . ASP A 1 297 ? 26.394 -21.852 43.286 1.00 29.47 297 ASP A N 1
ATOM 2374 C CA . ASP A 1 297 ? 25.321 -22.362 44.124 1.00 29.47 297 ASP A CA 1
ATOM 2375 C C . ASP A 1 297 ? 24.811 -23.635 43.450 1.00 29.47 297 ASP A C 1
ATOM 2377 O O . ASP A 1 297 ? 24.419 -23.629 42.276 1.00 29.47 297 ASP A O 1
ATOM 2381 N N . ASP A 1 298 ? 24.976 -24.729 44.183 1.00 32.00 298 ASP A N 1
ATOM 2382 C CA . ASP A 1 298 ? 24.517 -26.064 43.844 1.00 32.00 298 ASP A CA 1
ATOM 2383 C C . ASP A 1 298 ? 22.986 -26.138 43.999 1.00 32.00 298 ASP A C 1
ATOM 2385 O O . ASP A 1 298 ? 22.365 -25.385 44.745 1.00 32.00 298 ASP A O 1
ATOM 2389 N N . ASP A 1 299 ? 22.391 -27.095 43.289 1.00 36.50 299 ASP A N 1
ATOM 2390 C CA . ASP A 1 299 ? 21.021 -27.585 43.470 1.00 36.50 299 ASP A CA 1
ATOM 2391 C C . ASP A 1 299 ? 19.852 -26.709 42.981 1.00 36.50 299 ASP A C 1
ATOM 2393 O O . ASP A 1 299 ? 18.979 -26.278 43.733 1.00 36.50 299 ASP A O 1
ATOM 2397 N N . VAL A 1 300 ? 19.698 -26.644 41.651 1.00 30.84 300 VAL A N 1
ATOM 2398 C CA . VAL A 1 300 ? 18.358 -26.620 41.035 1.00 30.84 300 VAL A CA 1
ATOM 2399 C C . VAL A 1 300 ? 18.228 -27.770 40.035 1.00 30.84 300 VAL A C 1
ATOM 2401 O O . VAL A 1 300 ? 18.825 -27.788 38.960 1.00 30.84 300 VAL A O 1
ATOM 2404 N N . TYR A 1 301 ? 17.421 -28.755 40.424 1.00 29.25 301 TYR A N 1
ATOM 2405 C CA . TYR A 1 301 ? 17.041 -29.929 39.646 1.00 29.25 301 TYR A CA 1
ATOM 2406 C C . TYR A 1 301 ? 16.308 -29.528 38.353 1.00 29.25 301 TYR A C 1
ATOM 2408 O O . TYR A 1 301 ? 15.155 -29.101 38.375 1.00 29.25 301 TYR A O 1
ATOM 2416 N N . ILE A 1 302 ? 16.975 -29.694 37.209 1.00 28.89 302 ILE A N 1
ATOM 2417 C CA . ILE A 1 302 ? 16.380 -29.583 35.871 1.00 28.89 302 ILE A CA 1
ATOM 2418 C C . ILE A 1 302 ? 15.710 -30.930 35.548 1.00 28.89 302 ILE A C 1
ATOM 2420 O O . ILE A 1 302 ? 16.415 -31.946 35.499 1.00 28.89 302 ILE A O 1
ATOM 2424 N N . PRO A 1 303 ? 14.393 -31.005 35.267 1.00 29.06 303 PRO A N 1
ATOM 2425 C CA . PRO A 1 303 ? 13.827 -32.225 34.717 1.00 29.06 303 PRO A CA 1
ATOM 2426 C C . PRO A 1 303 ? 14.442 -32.444 33.333 1.00 29.06 303 PRO A C 1
ATOM 2428 O O . PRO A 1 303 ? 14.298 -31.616 32.433 1.00 29.06 303 PRO A O 1
ATOM 2431 N N . LYS A 1 304 ? 15.160 -33.562 33.172 1.00 28.77 304 LYS A N 1
ATOM 2432 C CA . LYS A 1 304 ? 15.728 -33.998 31.894 1.00 28.77 304 LYS A CA 1
ATOM 2433 C C . LYS A 1 304 ? 14.647 -33.951 30.816 1.00 28.77 304 LYS A C 1
ATOM 2435 O O . LYS A 1 304 ? 13.659 -34.682 30.898 1.00 28.77 304 LYS A O 1
ATOM 2440 N N . ALA A 1 305 ? 14.879 -33.125 29.799 1.00 29.70 305 ALA A N 1
ATOM 2441 C CA . ALA A 1 305 ? 14.151 -33.160 28.544 1.00 29.70 305 ALA A CA 1
ATOM 2442 C C . ALA A 1 305 ? 14.158 -34.602 28.019 1.00 29.70 305 ALA A C 1
ATOM 2444 O O . ALA A 1 305 ? 15.192 -35.129 27.602 1.00 29.70 305 ALA A O 1
ATOM 2445 N N . ARG A 1 306 ? 13.001 -35.266 28.088 1.00 28.66 306 ARG A N 1
ATOM 2446 C CA . ARG A 1 306 ? 12.771 -36.487 27.327 1.00 28.66 306 ARG A CA 1
ATOM 2447 C C . ARG A 1 306 ? 12.757 -36.084 25.859 1.00 28.66 306 ARG A C 1
ATOM 2449 O O . ARG A 1 306 ? 11.928 -35.280 25.454 1.00 28.66 306 ARG A O 1
ATOM 2456 N N . SER A 1 307 ? 13.736 -36.612 25.129 1.00 28.00 307 SER A N 1
ATOM 2457 C CA . SER A 1 307 ? 13.598 -37.155 23.777 1.00 28.00 307 SER A CA 1
ATOM 2458 C C . SER A 1 307 ? 12.307 -36.732 23.070 1.00 28.00 307 SER A C 1
ATOM 2460 O O . SER A 1 307 ? 11.246 -37.302 23.322 1.00 28.00 307 SER A O 1
ATOM 2462 N N . TRP A 1 308 ? 12.404 -35.738 22.188 1.00 27.30 308 TRP A N 1
ATOM 2463 C CA . TRP A 1 308 ? 11.343 -35.418 21.240 1.00 27.30 308 TRP A CA 1
ATOM 2464 C C . TRP A 1 308 ? 11.345 -36.501 20.156 1.00 27.30 308 TRP A C 1
ATOM 2466 O O . TRP A 1 308 ? 11.879 -36.313 19.067 1.00 27.30 308 TRP A O 1
ATOM 2476 N N . GLU A 1 309 ? 10.794 -37.669 20.481 1.00 28.30 309 GLU A N 1
ATOM 2477 C CA . GLU A 1 309 ? 10.256 -38.558 19.458 1.00 28.30 309 GLU A CA 1
ATOM 2478 C C . GLU A 1 309 ? 9.097 -37.815 18.794 1.00 28.30 309 GLU A C 1
ATOM 2480 O O . GLU A 1 309 ? 8.210 -37.281 19.467 1.00 28.30 309 GLU A O 1
ATOM 2485 N N . ALA A 1 310 ? 9.166 -37.710 17.470 1.00 30.45 310 ALA A N 1
ATOM 2486 C CA . ALA A 1 310 ? 8.157 -37.077 16.647 1.00 30.45 310 ALA A CA 1
ATOM 2487 C C . ALA A 1 310 ? 6.791 -37.717 16.930 1.00 30.45 310 ALA A C 1
ATOM 2489 O O . ALA A 1 310 ? 6.522 -38.838 16.505 1.00 30.45 310 ALA A O 1
ATOM 2490 N N . ARG A 1 311 ? 5.926 -37.003 17.655 1.00 27.03 311 ARG A N 1
ATOM 2491 C CA . ARG A 1 311 ? 4.494 -37.285 17.620 1.00 27.03 311 ARG A CA 1
ATOM 2492 C C . ARG A 1 311 ? 3.969 -36.767 16.296 1.00 27.03 311 ARG A C 1
ATOM 2494 O O . ARG A 1 311 ? 3.988 -35.563 16.044 1.00 27.03 311 ARG A O 1
ATOM 2501 N N . GLU A 1 312 ? 3.539 -37.699 15.460 1.00 32.56 312 GLU A N 1
ATOM 2502 C CA . GLU A 1 312 ? 2.655 -37.415 14.340 1.00 32.56 312 GLU A CA 1
ATOM 2503 C C . GLU A 1 312 ? 1.432 -36.643 14.869 1.00 32.56 312 GLU A C 1
ATOM 2505 O O . GLU A 1 312 ? 0.908 -36.997 15.930 1.00 32.56 312 GLU A O 1
ATOM 2510 N N . PRO A 1 313 ? 1.001 -35.556 14.206 1.00 33.09 313 PRO A N 1
ATOM 2511 C CA . PRO A 1 313 ? -0.205 -34.853 14.608 1.00 33.09 313 PRO A CA 1
ATOM 2512 C C . PRO A 1 313 ? -1.404 -35.790 14.443 1.00 33.09 313 PRO A C 1
ATOM 2514 O O . PRO A 1 313 ? -1.679 -36.275 13.344 1.00 33.09 313 PRO A O 1
ATOM 2517 N N . GLU A 1 314 ? -2.095 -36.045 15.553 1.00 34.38 314 GLU A N 1
ATOM 2518 C CA . GLU A 1 314 ? -3.382 -36.729 15.571 1.00 34.38 314 GLU A CA 1
ATOM 2519 C C . GLU A 1 314 ? -4.341 -36.000 14.623 1.00 34.38 314 GLU A C 1
ATOM 2521 O O . GLU A 1 314 ? -4.506 -34.779 14.672 1.00 34.38 314 GLU A O 1
ATOM 2526 N N . VAL A 1 315 ? -4.924 -36.763 13.702 1.00 38.81 315 VAL A N 1
ATOM 2527 C CA . VAL A 1 315 ? -5.930 -36.300 12.748 1.00 38.81 315 VAL A CA 1
ATOM 2528 C C . VAL A 1 315 ? -7.168 -35.903 13.549 1.00 38.81 315 VAL A C 1
ATOM 2530 O O . VAL A 1 315 ? -7.948 -36.767 13.941 1.00 38.81 315 VAL A O 1
ATOM 2533 N N . GLU A 1 316 ? -7.342 -34.609 13.826 1.00 42.22 316 GLU A N 1
ATOM 2534 C CA . GLU A 1 316 ? -8.604 -34.112 14.373 1.00 42.22 316 GLU A CA 1
ATOM 2535 C C . GLU A 1 316 ? -9.723 -34.390 13.365 1.00 42.22 316 GLU A C 1
ATOM 2537 O O . GLU A 1 316 ? -9.692 -33.961 12.208 1.00 42.22 316 GLU A O 1
ATOM 2542 N N . ASP A 1 317 ? -10.694 -35.163 13.833 1.00 41.94 317 ASP A N 1
ATOM 2543 C CA . ASP A 1 317 ? -11.833 -35.678 13.097 1.00 41.94 317 ASP A CA 1
ATOM 2544 C C . ASP A 1 317 ? -12.574 -34.535 12.363 1.00 41.94 317 ASP A C 1
ATOM 2546 O O . ASP A 1 317 ? -13.222 -33.675 12.966 1.00 41.94 317 ASP A O 1
ATOM 2550 N N . LEU A 1 318 ? -12.488 -34.516 11.025 1.00 48.41 318 LEU A N 1
ATOM 2551 C CA . LEU A 1 318 ? -13.146 -33.554 10.116 1.00 48.41 318 LEU A CA 1
ATOM 2552 C C . LEU A 1 318 ? -14.690 -33.658 10.127 1.00 48.41 318 LEU A C 1
ATOM 2554 O O . LEU A 1 318 ? -15.369 -33.074 9.280 1.00 48.41 318 LEU A O 1
ATOM 2558 N N . SER A 1 319 ? -15.255 -34.417 11.064 1.00 53.16 319 SER A N 1
ATOM 2559 C CA . SER A 1 319 ? -16.660 -34.807 11.122 1.00 53.16 319 SER A CA 1
ATOM 2560 C C . SER A 1 319 ? -17.524 -33.903 12.014 1.00 53.16 319 SER A C 1
ATOM 2562 O O . SER A 1 319 ? -18.729 -33.794 11.773 1.00 53.16 319 SER A O 1
ATOM 2564 N N . GLU A 1 320 ? -16.955 -33.171 12.981 1.00 64.94 320 GLU A N 1
ATOM 2565 C CA . GLU A 1 320 ? -17.746 -32.326 13.888 1.00 64.94 320 GLU A CA 1
ATOM 2566 C C . GLU A 1 320 ? -17.717 -30.840 13.504 1.00 64.94 320 GLU A C 1
ATOM 2568 O O . GLU A 1 320 ? -16.803 -30.086 13.840 1.00 64.94 320 GLU A O 1
ATOM 2573 N N . CYS A 1 321 ? -18.777 -30.386 12.831 1.00 78.62 321 CYS A N 1
ATOM 2574 C CA . CYS A 1 321 ? -18.999 -28.983 12.452 1.00 78.62 321 CYS A CA 1
ATOM 2575 C C . CYS A 1 321 ? -19.429 -28.058 13.611 1.00 78.62 321 CYS A C 1
ATOM 2577 O O . CYS A 1 321 ? -19.728 -26.880 13.379 1.00 78.62 321 CYS A O 1
ATOM 2579 N N . TYR A 1 322 ? -19.491 -28.568 14.841 1.00 81.00 322 TYR A N 1
ATOM 2580 C CA . TYR A 1 322 ? -19.966 -27.836 16.013 1.00 81.00 322 TYR A CA 1
ATOM 2581 C C . TYR A 1 322 ? -18.795 -27.338 16.863 1.00 81.00 322 TYR A C 1
ATOM 2583 O O . TYR A 1 322 ? -17.768 -27.998 16.986 1.00 81.00 322 TYR A O 1
ATOM 2591 N N . LEU A 1 323 ? -18.957 -26.156 17.450 1.00 86.62 323 LEU A N 1
ATOM 2592 C CA . LEU A 1 323 ? -18.117 -25.645 18.528 1.00 86.62 323 LEU A CA 1
ATOM 2593 C C . LEU A 1 323 ? -18.997 -25.038 19.616 1.00 86.62 323 LEU A C 1
ATOM 2595 O O . LEU A 1 323 ? -20.121 -24.603 19.355 1.00 86.62 323 LEU A O 1
ATOM 2599 N N . ASN A 1 324 ? -18.474 -24.975 20.832 1.00 86.12 324 ASN A N 1
ATOM 2600 C CA . ASN A 1 324 ? -19.114 -24.279 21.939 1.00 86.12 324 ASN A CA 1
ATOM 2601 C C . ASN A 1 324 ? -18.565 -22.857 22.017 1.00 86.12 324 ASN A C 1
ATOM 2603 O O . ASN A 1 324 ? -17.369 -22.649 21.844 1.00 86.12 324 ASN A O 1
ATOM 2607 N N . ARG A 1 325 ? -19.429 -21.869 22.256 1.00 87.31 325 ARG A N 1
ATOM 2608 C CA . ARG A 1 325 ? -18.996 -20.483 22.477 1.00 87.31 325 ARG A CA 1
ATOM 2609 C C . ARG A 1 325 ? -19.874 -19.771 23.492 1.00 87.31 325 ARG A C 1
ATOM 2611 O O . ARG A 1 325 ? -21.085 -19.989 23.539 1.00 87.31 325 ARG A O 1
ATOM 2618 N N . THR A 1 326 ? -19.286 -18.845 24.231 1.00 89.75 326 THR A N 1
ATOM 2619 C CA . THR A 1 326 ? -20.026 -17.887 25.050 1.00 89.75 326 THR A CA 1
ATOM 2620 C C . THR A 1 326 ? -20.542 -16.754 24.169 1.00 89.75 326 THR A C 1
ATOM 2622 O O . THR A 1 326 ? -19.809 -16.132 23.396 1.00 89.75 326 THR A O 1
ATOM 2625 N N . LEU A 1 327 ? -21.838 -16.475 24.262 1.00 87.56 327 LEU A N 1
ATOM 2626 C CA . LEU A 1 327 ? -22.468 -15.401 23.509 1.00 87.56 327 LEU A CA 1
ATOM 2627 C C . LEU A 1 327 ? -22.180 -14.067 24.192 1.00 87.56 327 LEU A C 1
ATOM 2629 O O . LEU A 1 327 ? -22.448 -13.917 25.378 1.00 87.56 327 LEU A O 1
ATOM 2633 N N . LYS A 1 328 ? -21.705 -13.080 23.428 1.00 90.06 328 LYS A N 1
ATOM 2634 C CA . LYS A 1 328 ? -21.556 -11.695 23.890 1.00 90.06 328 LYS A CA 1
ATOM 2635 C C . LYS A 1 328 ? -22.575 -10.789 23.207 1.00 90.06 328 LYS A C 1
ATOM 2637 O O . LYS A 1 328 ? -22.743 -10.847 21.987 1.00 90.06 328 LYS A O 1
ATOM 2642 N N . ARG A 1 329 ? -23.247 -9.933 23.973 1.00 85.06 329 ARG A N 1
ATOM 2643 C CA . ARG A 1 329 ? -24.211 -8.945 23.463 1.00 85.06 329 ARG A CA 1
ATOM 2644 C C . ARG A 1 329 ? -24.078 -7.628 24.206 1.00 85.06 329 ARG A C 1
ATOM 2646 O O . ARG A 1 329 ? -23.811 -7.614 25.399 1.00 85.06 329 ARG A O 1
ATOM 2653 N N . SER A 1 330 ? -24.294 -6.513 23.512 1.00 87.94 330 SER A N 1
ATOM 2654 C CA . SER A 1 330 ? -24.406 -5.204 24.158 1.00 87.94 330 SER A CA 1
ATOM 2655 C C . SER A 1 330 ? -25.866 -4.769 24.154 1.00 87.94 330 SER A C 1
ATOM 2657 O O . SER A 1 330 ? -26.456 -4.622 23.087 1.00 87.94 330 SER A O 1
ATOM 2659 N N . VAL A 1 331 ? -26.447 -4.591 25.339 1.00 82.62 331 VAL A N 1
ATOM 2660 C CA . VAL A 1 331 ? -27.853 -4.204 25.528 1.00 82.62 331 VAL A CA 1
ATOM 2661 C C . VAL A 1 331 ? -27.896 -3.056 26.529 1.00 82.62 331 VAL A C 1
ATOM 2663 O O . VAL A 1 331 ? -27.275 -3.142 27.581 1.00 82.62 331 VAL A O 1
ATOM 2666 N N . ASN A 1 332 ? -28.583 -1.956 26.202 1.00 81.25 332 ASN A N 1
ATOM 2667 C CA . ASN A 1 332 ? -28.808 -0.817 27.109 1.00 81.25 332 ASN A CA 1
ATOM 2668 C C . ASN A 1 332 ? -27.543 -0.304 27.837 1.00 81.25 332 ASN A C 1
ATOM 2670 O O . ASN A 1 332 ? -27.550 -0.101 29.047 1.00 81.25 332 ASN A O 1
ATOM 2674 N N . ARG A 1 333 ? -26.436 -0.093 27.102 1.00 85.62 333 ARG A N 1
ATOM 2675 C CA . ARG A 1 333 ? -25.114 0.327 27.638 1.00 85.62 333 ARG A CA 1
ATOM 2676 C C . ARG A 1 333 ? -24.465 -0.660 28.627 1.00 85.62 333 ARG A C 1
ATOM 2678 O O . ARG A 1 333 ? -23.458 -0.320 29.249 1.00 85.62 333 ARG A O 1
ATOM 2685 N N . LYS A 1 334 ? -24.978 -1.884 28.721 1.00 88.75 334 LYS A N 1
ATOM 2686 C CA . LYS A 1 334 ? -24.380 -3.016 29.431 1.00 88.75 334 LYS A CA 1
ATOM 2687 C C . LYS A 1 334 ? -23.788 -4.004 28.422 1.00 88.75 334 LYS A C 1
ATOM 2689 O O . LYS A 1 334 ? -24.163 -4.019 27.241 1.00 88.75 334 LYS A O 1
ATOM 2694 N N . LEU A 1 335 ? -22.804 -4.769 28.866 1.00 91.75 335 LEU A N 1
ATOM 2695 C CA . LEU A 1 335 ? -22.194 -5.867 28.134 1.00 91.75 335 LEU A CA 1
ATOM 2696 C C . LEU A 1 335 ? -22.590 -7.166 28.835 1.00 91.75 335 LEU A C 1
ATOM 2698 O O . LEU A 1 335 ? -22.374 -7.310 30.033 1.00 91.75 335 LEU A O 1
ATOM 2702 N N . CYS A 1 336 ? -23.208 -8.069 28.086 1.00 92.06 336 CYS A N 1
ATOM 2703 C CA . CYS A 1 336 ? -23.834 -9.282 28.584 1.00 92.06 336 CYS A CA 1
ATOM 2704 C C . CYS A 1 336 ? -23.158 -10.513 27.986 1.00 92.06 336 CYS A C 1
ATOM 2706 O O . CYS A 1 336 ? -22.943 -10.566 26.770 1.00 92.06 336 CYS A O 1
ATOM 2708 N N . PHE A 1 337 ? -22.882 -11.506 28.827 1.00 92.56 337 PHE A N 1
ATOM 2709 C CA . PHE A 1 337 ? -22.249 -12.771 28.454 1.00 92.56 337 PHE A CA 1
ATOM 2710 C C . PHE A 1 337 ? -23.147 -13.937 28.848 1.00 92.56 337 PHE A C 1
ATOM 2712 O O . PHE A 1 337 ? -23.723 -13.907 29.933 1.00 92.56 337 PHE A O 1
ATOM 2719 N N . SER A 1 338 ? -23.298 -14.946 27.988 1.00 91.38 338 SER A N 1
ATOM 2720 C CA . SER A 1 338 ? -24.090 -16.124 28.352 1.00 91.38 338 SER A CA 1
ATOM 2721 C C . SER A 1 338 ? -23.403 -16.893 29.478 1.00 91.38 338 SER A C 1
ATOM 2723 O O . SER A 1 338 ? -22.207 -17.169 29.399 1.00 91.38 338 SER A O 1
ATOM 2725 N N . LYS A 1 339 ? -24.157 -17.256 30.520 1.00 89.19 339 LYS A N 1
ATOM 2726 C CA . LYS A 1 339 ? -23.620 -18.038 31.645 1.00 89.19 339 LYS A CA 1
ATOM 2727 C C . LYS A 1 339 ? -23.229 -19.453 31.231 1.00 89.19 339 LYS A C 1
ATOM 2729 O O . LYS A 1 339 ? -22.301 -20.024 31.788 1.00 89.19 339 LYS A O 1
ATOM 2734 N N . LEU A 1 340 ? -23.938 -19.985 30.238 1.00 85.38 340 LEU A N 1
ATOM 2735 C CA . LEU A 1 340 ? -23.682 -21.290 29.651 1.00 85.38 340 LEU A CA 1
ATOM 2736 C C . LEU A 1 340 ? -23.161 -21.127 28.217 1.00 85.38 340 LEU A C 1
ATOM 2738 O O . LEU A 1 340 ? -23.621 -20.231 27.489 1.00 85.38 340 LEU A O 1
ATOM 2742 N N . PRO A 1 341 ? -22.206 -21.966 27.788 1.00 86.38 341 PRO A N 1
ATOM 2743 C CA . PRO A 1 341 ? -21.781 -22.000 26.403 1.00 86.38 341 PRO A CA 1
ATOM 2744 C C . PRO A 1 341 ? -22.896 -22.550 25.516 1.00 86.38 341 PRO A C 1
ATOM 2746 O O . PRO A 1 341 ? -23.646 -23.446 25.892 1.00 86.38 341 PRO A O 1
ATOM 2749 N N . VAL A 1 342 ? -22.993 -22.003 24.310 1.00 87.62 342 VAL A N 1
ATOM 2750 C CA . VAL A 1 342 ? -24.028 -22.349 23.339 1.00 87.62 342 VAL A CA 1
ATOM 2751 C C . VAL A 1 342 ? -23.369 -22.877 22.071 1.00 87.62 342 VAL A C 1
ATOM 2753 O O . VAL A 1 342 ? -22.331 -22.362 21.646 1.00 87.62 342 VAL A O 1
ATOM 2756 N N . HIS A 1 343 ? -23.982 -23.882 21.442 1.00 85.81 343 HIS A N 1
ATOM 2757 C CA . HIS A 1 343 ? -23.485 -24.436 20.186 1.00 85.81 343 HIS A CA 1
ATOM 2758 C C . HIS A 1 343 ? -23.456 -23.384 19.070 1.00 85.81 343 HIS A C 1
ATOM 2760 O O . HIS A 1 343 ? -24.382 -22.589 18.884 1.00 85.81 343 HIS A O 1
ATOM 2766 N N . ALA A 1 344 ? -22.385 -23.397 18.291 1.00 84.88 344 ALA A N 1
ATOM 2767 C CA . ALA A 1 344 ? -22.206 -22.603 17.091 1.00 84.88 344 ALA A CA 1
ATOM 2768 C C . ALA A 1 344 ? -21.545 -23.445 15.998 1.00 84.88 344 ALA A C 1
ATOM 2770 O O . ALA A 1 344 ? -20.892 -24.446 16.280 1.00 84.88 344 ALA A O 1
ATOM 2771 N N . CYS A 1 345 ? -21.720 -23.042 14.742 1.00 84.25 345 CYS A N 1
ATOM 2772 C CA . CYS A 1 345 ? -21.019 -23.694 13.643 1.00 84.25 345 CYS A CA 1
ATOM 2773 C C . CYS A 1 345 ? -19.561 -23.222 13.608 1.00 84.25 345 CYS A C 1
ATOM 2775 O O . CYS A 1 345 ? -19.297 -22.028 13.791 1.00 84.25 345 CYS A O 1
ATOM 2777 N N . LYS A 1 346 ? -18.631 -24.149 13.346 1.00 84.75 346 LYS A N 1
ATOM 2778 C CA . LYS A 1 346 ? -17.237 -23.815 13.020 1.00 84.75 346 LYS A CA 1
ATOM 2779 C C . LYS A 1 346 ? -17.189 -22.871 11.805 1.00 84.75 346 LYS A C 1
ATOM 2781 O O . LYS A 1 346 ? -18.077 -22.957 10.958 1.00 84.75 346 LYS A O 1
ATOM 2786 N N . PRO A 1 347 ? -16.164 -22.009 11.665 1.00 80.25 347 PRO A N 1
ATOM 2787 C CA . PRO A 1 347 ? -16.070 -21.052 10.552 1.00 80.25 347 PRO A CA 1
ATOM 2788 C C . PRO A 1 347 ? -16.133 -21.679 9.149 1.00 80.25 347 PRO A C 1
ATOM 2790 O O . PRO A 1 347 ? -16.541 -21.019 8.201 1.00 80.25 347 PRO A O 1
ATOM 2793 N N . VAL A 1 348 ? -15.751 -22.954 9.024 1.00 80.69 348 VAL A N 1
ATOM 2794 C CA . VAL A 1 348 ? -15.755 -23.731 7.768 1.00 80.69 348 VAL A CA 1
ATOM 2795 C C . VAL A 1 348 ? -17.137 -24.354 7.468 1.00 80.69 348 VAL A C 1
ATOM 2797 O O . VAL A 1 348 ? -17.345 -24.957 6.418 1.00 80.69 348 VAL A O 1
ATOM 2800 N N . CYS A 1 349 ? -18.110 -24.209 8.373 1.00 85.12 349 CYS A N 1
ATOM 2801 C CA . CYS A 1 349 ? -19.432 -24.825 8.281 1.00 85.12 349 CYS A CA 1
ATOM 2802 C C . CYS A 1 349 ? -20.552 -23.774 8.197 1.00 85.12 349 CYS A C 1
ATOM 2804 O O . CYS A 1 349 ? -20.511 -22.723 8.837 1.00 85.12 349 CYS A O 1
ATOM 2806 N N . VAL A 1 350 ? -21.607 -24.089 7.447 1.00 82.56 350 VAL A N 1
ATOM 2807 C CA . VAL A 1 350 ? -22.798 -23.257 7.255 1.00 82.56 350 VAL A CA 1
ATOM 2808 C C . VAL A 1 350 ? -23.943 -23.759 8.134 1.00 82.56 350 VAL A C 1
ATOM 2810 O O . VAL A 1 350 ? -24.172 -24.959 8.291 1.00 82.56 350 VAL A O 1
ATOM 2813 N N . LYS A 1 351 ? -24.704 -22.823 8.701 1.00 83.44 351 LYS A N 1
ATOM 2814 C CA . LYS A 1 351 ? -25.934 -23.115 9.442 1.00 83.44 351 LYS A CA 1
ATOM 2815 C C . LYS A 1 351 ? -27.073 -23.427 8.468 1.00 83.44 351 LYS A C 1
ATOM 2817 O O . LYS A 1 351 ? -27.496 -22.535 7.739 1.00 83.44 351 LYS A O 1
ATOM 2822 N N . SER A 1 352 ? -27.618 -24.643 8.509 1.00 73.62 352 SER A N 1
ATOM 2823 C CA . SER A 1 352 ? -28.771 -25.023 7.675 1.00 73.62 352 SER A CA 1
ATOM 2824 C C . SER A 1 352 ? -30.118 -24.749 8.353 1.00 73.62 352 SER A C 1
ATOM 2826 O O . SER A 1 352 ? -31.085 -24.401 7.685 1.00 73.62 352 SER A O 1
ATOM 2828 N N . SER A 1 353 ? -30.196 -24.885 9.681 1.00 76.69 353 SER A N 1
ATOM 2829 C CA . SER A 1 353 ? -31.411 -24.635 10.473 1.00 76.69 353 SER A CA 1
ATOM 2830 C C . SER A 1 353 ? -31.069 -24.073 11.855 1.00 76.69 353 SER A C 1
ATOM 2832 O O . SER A 1 353 ? -29.936 -24.185 12.332 1.00 76.69 353 SER A O 1
ATOM 2834 N N . GLY A 1 354 ? -32.026 -23.414 12.514 1.00 82.88 354 GLY A N 1
ATOM 2835 C CA . GLY A 1 354 ? -31.813 -22.885 13.857 1.00 82.88 354 GLY A CA 1
ATOM 2836 C C . GLY A 1 354 ? -33.061 -22.858 14.720 1.00 82.88 354 GLY A C 1
ATOM 2837 O O . GLY A 1 354 ? -34.148 -22.552 14.238 1.00 82.88 354 GLY A O 1
ATOM 2838 N N . LYS A 1 355 ? -32.861 -23.104 16.013 1.00 84.88 355 LYS A N 1
ATOM 2839 C CA . LYS A 1 355 ? -33.890 -23.114 17.050 1.00 84.88 355 LYS A CA 1
ATOM 2840 C C . LYS A 1 355 ? -33.723 -21.908 17.970 1.00 84.88 355 LYS A C 1
ATOM 2842 O O . LYS A 1 355 ? -32.608 -21.464 18.241 1.00 84.88 355 LYS A O 1
ATOM 2847 N N . ARG A 1 356 ? -34.838 -21.349 18.438 1.00 85.12 356 ARG A N 1
ATOM 2848 C CA . ARG A 1 356 ? -34.843 -20.307 19.472 1.00 85.12 356 ARG A CA 1
ATOM 2849 C C . ARG A 1 356 ? -34.739 -20.979 20.839 1.00 85.12 356 ARG A C 1
ATOM 2851 O O . ARG A 1 356 ? -35.560 -21.835 21.150 1.00 85.12 356 ARG A O 1
ATOM 2858 N N . VAL A 1 357 ? -33.721 -20.615 21.608 1.00 86.44 357 VAL A N 1
ATOM 2859 C CA . VAL A 1 357 ? -33.433 -21.158 22.941 1.00 86.44 357 VAL A CA 1
ATOM 2860 C C . VAL A 1 357 ? -33.301 -19.987 23.907 1.00 86.44 357 VAL A C 1
ATOM 2862 O O . VAL A 1 357 ? -32.686 -18.978 23.561 1.00 86.44 357 VAL A O 1
ATOM 2865 N N . GLU A 1 358 ? -33.904 -20.092 25.084 1.00 87.25 358 GLU A N 1
ATOM 2866 C CA . GLU A 1 358 ? -33.722 -19.122 26.166 1.00 87.25 358 GLU A CA 1
ATOM 2867 C C . GLU A 1 358 ? -32.393 -19.394 26.865 1.00 87.25 358 GLU A C 1
ATOM 2869 O O . GLU A 1 358 ? -32.090 -20.535 27.209 1.00 87.25 358 GLU A O 1
ATOM 2874 N N . VAL A 1 359 ? -31.564 -18.357 26.975 1.00 89.81 359 VAL A N 1
ATOM 2875 C CA . VAL A 1 359 ? -30.207 -18.453 27.509 1.00 89.81 359 VAL A CA 1
ATOM 2876 C C . VAL A 1 359 ? -30.024 -17.395 28.604 1.00 89.81 359 VAL A C 1
ATOM 2878 O O . VAL A 1 359 ? -30.279 -16.216 28.326 1.00 89.81 359 VAL A O 1
ATOM 2881 N N . PRO A 1 360 ? -29.513 -17.780 29.788 1.00 90.44 360 PRO A N 1
ATOM 2882 C CA . PRO A 1 360 ? -29.192 -16.853 30.867 1.00 90.44 360 PRO A CA 1
ATOM 2883 C C . PRO A 1 360 ? -27.950 -16.028 30.531 1.00 90.44 360 PRO A C 1
ATOM 2885 O O . PRO A 1 360 ? -26.909 -16.575 30.151 1.00 90.44 360 PRO A O 1
ATOM 2888 N N . PHE A 1 361 ? -28.022 -14.712 30.724 1.00 92.31 361 PHE A N 1
ATOM 2889 C CA . PHE A 1 361 ? -26.905 -13.782 30.572 1.00 92.31 361 PHE A CA 1
ATOM 2890 C C . PHE A 1 361 ? -26.535 -13.116 31.895 1.00 92.31 361 PHE A C 1
ATOM 2892 O O . PHE A 1 361 ? -27.398 -12.734 32.679 1.00 92.31 361 PHE A O 1
ATOM 2899 N N . ALA A 1 362 ? -25.237 -12.911 32.097 1.00 92.12 362 ALA A N 1
ATOM 2900 C CA . ALA A 1 362 ? -24.680 -12.046 33.124 1.00 92.12 362 ALA A CA 1
ATOM 2901 C C . ALA A 1 362 ? -24.267 -10.712 32.487 1.00 92.12 362 ALA A C 1
ATOM 2903 O O . ALA A 1 362 ? -23.437 -10.688 31.573 1.00 92.12 362 ALA A O 1
ATOM 2904 N N . CYS A 1 363 ? -24.868 -9.609 32.933 1.00 92.44 363 CYS A N 1
ATOM 2905 C CA . CYS A 1 363 ? -24.665 -8.275 32.375 1.00 92.44 363 CYS A CA 1
ATOM 2906 C C . CYS A 1 363 ? -23.933 -7.351 33.353 1.00 92.44 363 CYS A C 1
ATOM 2908 O O . CYS A 1 363 ? -24.321 -7.216 34.512 1.00 92.44 363 CYS A O 1
ATOM 2910 N N . VAL A 1 364 ? -22.921 -6.645 32.850 1.00 92.31 364 VAL A N 1
ATOM 2911 C CA . VAL A 1 364 ? -22.155 -5.622 33.583 1.00 92.31 364 VAL A CA 1
ATOM 2912 C C . VAL A 1 364 ? -22.131 -4.305 32.796 1.00 92.31 364 VAL A C 1
ATOM 2914 O O . VAL A 1 364 ? -22.311 -4.316 31.572 1.00 92.31 364 VAL A O 1
ATOM 2917 N N . PRO A 1 365 ? -21.952 -3.131 33.428 1.00 91.00 365 PRO A N 1
ATOM 2918 C CA . PRO A 1 365 ? -21.880 -1.865 32.700 1.00 91.00 365 PRO A CA 1
ATOM 2919 C C . PRO A 1 365 ? -20.721 -1.865 31.691 1.00 91.00 365 PRO A C 1
ATOM 2921 O O . PRO A 1 365 ? -19.595 -2.203 32.024 1.00 91.00 365 PRO A O 1
ATOM 2924 N N . LYS A 1 366 ? -20.954 -1.433 30.444 1.00 86.38 366 LYS A N 1
ATOM 2925 C CA . LYS A 1 366 ? -19.966 -1.573 29.349 1.00 86.38 366 LYS A CA 1
ATOM 2926 C C . LYS A 1 366 ? -18.617 -0.877 29.612 1.00 86.38 366 LYS A C 1
ATOM 2928 O O . LYS A 1 366 ? -17.622 -1.241 28.998 1.00 86.38 366 LYS A O 1
ATOM 2933 N N . LYS A 1 367 ? -18.598 0.147 30.470 1.00 86.94 367 LYS A N 1
ATOM 2934 C CA . LYS A 1 367 ? -17.397 0.921 30.837 1.00 86.94 367 LYS A CA 1
ATOM 2935 C C . LYS A 1 367 ? -16.774 0.489 32.171 1.00 86.94 367 LYS A C 1
ATOM 2937 O O . LYS A 1 367 ? -15.890 1.183 32.659 1.00 86.94 367 LYS A O 1
ATOM 2942 N N . SER A 1 368 ? -17.271 -0.579 32.790 1.00 87.38 368 SER A N 1
ATOM 2943 C CA . SER A 1 368 ? -16.765 -1.043 34.077 1.00 87.38 368 SER A CA 1
ATOM 2944 C C . SER A 1 368 ? -15.491 -1.886 33.898 1.00 87.38 368 SER A C 1
ATOM 2946 O O . SER A 1 368 ? -15.290 -2.468 32.823 1.00 87.38 368 SER A O 1
ATOM 2948 N N . PRO A 1 369 ? -14.607 -1.949 34.910 1.00 86.19 369 PRO A N 1
ATOM 2949 C CA . PRO A 1 369 ? -13.406 -2.781 34.851 1.00 86.19 369 PRO A CA 1
ATOM 2950 C C . PRO A 1 369 ? -13.742 -4.272 34.686 1.00 86.19 369 PRO A C 1
ATOM 2952 O O . PRO A 1 369 ? -13.014 -4.985 33.999 1.00 86.19 369 PRO A O 1
ATOM 2955 N N . GLU A 1 370 ? -14.886 -4.725 35.204 1.00 85.50 370 GLU A N 1
ATOM 2956 C CA . GLU A 1 370 ? -15.381 -6.096 35.047 1.00 85.50 370 GLU A CA 1
ATOM 2957 C C . GLU A 1 370 ? -15.664 -6.409 33.572 1.00 85.50 370 GLU A C 1
ATOM 2959 O O . GLU A 1 370 ? -15.263 -7.456 33.076 1.00 85.50 370 GLU A O 1
ATOM 2964 N N . ALA A 1 371 ? -16.269 -5.483 32.816 1.00 86.06 371 ALA A N 1
ATOM 2965 C CA . ALA A 1 371 ? -16.519 -5.688 31.388 1.00 86.06 371 ALA A CA 1
ATOM 2966 C C . ALA A 1 371 ? -15.217 -5.875 30.586 1.00 86.06 371 ALA A C 1
ATOM 2968 O O . ALA A 1 371 ? -15.174 -6.682 29.653 1.00 86.06 371 ALA A O 1
ATOM 2969 N N . ALA A 1 372 ? -14.152 -5.155 30.955 1.00 85.88 372 ALA A N 1
ATOM 2970 C CA . ALA A 1 372 ? -12.834 -5.298 30.341 1.00 85.88 372 ALA A CA 1
ATOM 2971 C C . ALA A 1 372 ? -12.150 -6.616 30.750 1.00 85.88 372 ALA A C 1
ATOM 2973 O O . ALA A 1 372 ? -11.600 -7.313 29.894 1.00 85.88 372 ALA A O 1
ATOM 2974 N N . GLU A 1 373 ? -12.233 -6.991 32.031 1.00 87.12 373 GLU A N 1
ATOM 2975 C CA . GLU A 1 373 ? -11.722 -8.264 32.554 1.00 87.12 373 GLU A CA 1
ATOM 2976 C C . GLU A 1 373 ? -12.388 -9.455 31.847 1.00 87.12 373 GLU A C 1
ATOM 2978 O O . GLU A 1 373 ? -11.699 -10.349 31.355 1.00 87.12 373 GLU A O 1
ATOM 2983 N N . TRP A 1 374 ? -13.716 -9.437 31.715 1.00 87.88 374 TRP A N 1
ATOM 2984 C CA . TRP A 1 374 ? -14.489 -10.528 31.120 1.00 87.88 374 TRP A CA 1
ATOM 2985 C C . TRP A 1 374 ? -14.202 -10.676 29.618 1.00 87.88 374 TRP A C 1
ATOM 2987 O O . TRP A 1 374 ? -14.104 -11.795 29.118 1.00 87.88 374 TRP A O 1
ATOM 2997 N N . LEU A 1 375 ? -13.988 -9.570 28.892 1.00 86.69 375 LEU A N 1
ATOM 2998 C CA . LEU A 1 375 ? -13.552 -9.602 27.486 1.00 86.69 375 LEU A CA 1
ATOM 2999 C C . LEU A 1 375 ? -12.143 -10.181 27.321 1.00 86.69 375 LEU A C 1
ATOM 3001 O O . LEU A 1 375 ? -11.889 -10.932 26.373 1.00 86.69 375 LEU A O 1
ATOM 3005 N N . ARG A 1 376 ? -11.233 -9.848 28.242 1.00 85.56 376 ARG A N 1
ATOM 3006 C CA . ARG A 1 376 ? -9.874 -10.394 28.246 1.00 85.56 376 ARG A CA 1
ATOM 3007 C C . ARG A 1 376 ? -9.903 -11.900 28.490 1.00 85.56 376 ARG A C 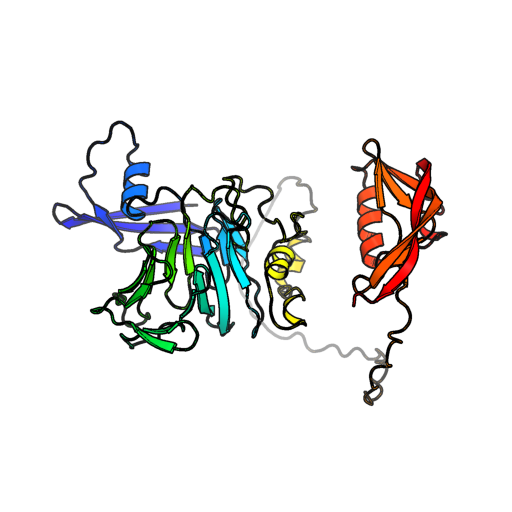1
ATOM 3009 O O . ARG A 1 376 ? -9.303 -12.650 27.728 1.00 85.56 376 ARG A O 1
ATOM 3016 N N . LEU A 1 377 ? -10.657 -12.340 29.496 1.00 83.50 377 LEU A N 1
ATOM 3017 C CA . LEU A 1 377 ? -10.762 -13.753 29.856 1.00 83.50 377 LEU A CA 1
AT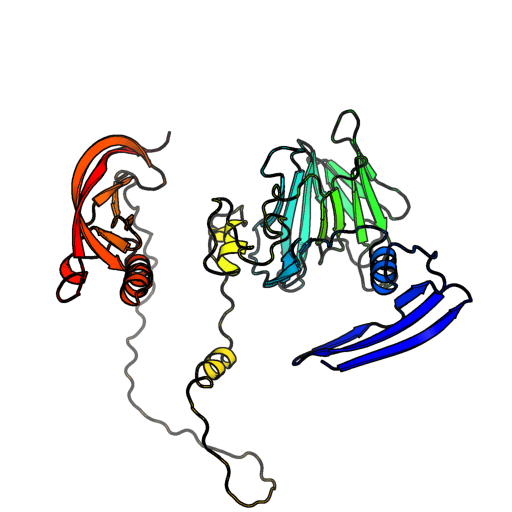OM 3018 C C . LEU A 1 377 ? -11.476 -14.577 28.786 1.00 83.50 377 LEU A C 1
ATOM 3020 O O . LEU A 1 377 ? -11.021 -15.669 28.470 1.00 83.50 377 LEU A O 1
ATOM 3024 N N . LEU A 1 378 ? -12.512 -14.037 28.139 1.00 85.00 378 LEU A N 1
ATOM 3025 C CA . LEU A 1 378 ? -13.150 -14.698 26.998 1.00 85.00 378 LEU A CA 1
ATOM 3026 C C . LEU A 1 378 ? -12.142 -14.993 25.871 1.00 85.00 378 LEU A C 1
ATOM 3028 O O . LEU A 1 378 ? -12.264 -16.004 25.189 1.00 85.00 378 LEU A O 1
ATOM 3032 N N . THR A 1 379 ? -11.141 -14.128 25.692 1.00 80.31 379 THR A N 1
ATOM 3033 C CA . THR A 1 379 ? -10.065 -14.328 24.710 1.00 80.31 379 THR A CA 1
ATOM 3034 C C . THR A 1 379 ? -9.054 -15.378 25.185 1.00 80.31 379 THR A C 1
ATOM 3036 O O . THR A 1 379 ? -8.600 -16.186 24.382 1.00 80.31 379 THR A O 1
ATOM 3039 N N . SER A 1 380 ? -8.731 -15.407 26.482 1.00 82.56 380 SER A N 1
ATOM 3040 C CA . SER A 1 380 ? -7.846 -16.417 27.083 1.00 82.56 380 SER A CA 1
ATOM 3041 C C . SER A 1 380 ? -8.423 -17.835 27.059 1.00 82.56 380 SER A C 1
ATOM 3043 O O . SER A 1 380 ? -7.663 -18.781 26.903 1.00 82.56 380 SER A O 1
ATOM 3045 N N . TYR A 1 381 ? -9.743 -17.985 27.197 1.00 81.12 381 TYR A N 1
ATOM 3046 C CA . TYR A 1 381 ? -10.432 -19.282 27.196 1.00 81.12 381 TYR A CA 1
ATOM 3047 C C . TYR A 1 381 ? -11.031 -19.649 25.827 1.00 81.12 381 TYR A C 1
ATOM 3049 O O . TYR A 1 381 ? -12.111 -20.231 25.755 1.00 81.12 381 TYR A O 1
ATOM 3057 N N . GLU A 1 382 ? -10.378 -19.253 24.730 1.00 80.75 382 GLU A N 1
ATOM 3058 C CA . GLU A 1 382 ? -10.766 -19.630 23.356 1.00 80.75 382 GLU A CA 1
ATOM 3059 C C . GLU A 1 382 ? -12.246 -19.350 23.004 1.00 80.75 382 GLU A C 1
ATOM 3061 O O . GLU A 1 382 ? -12.856 -20.005 22.162 1.00 80.75 382 GLU A O 1
ATOM 3066 N N . GLY A 1 383 ? -12.853 -18.339 23.634 1.00 79.88 383 GLY A N 1
ATOM 3067 C CA . GLY A 1 383 ? -14.248 -17.966 23.410 1.00 79.88 383 GLY A CA 1
ATOM 3068 C C . GLY A 1 383 ? -15.282 -18.712 24.261 1.00 79.88 383 GLY A C 1
ATOM 3069 O O . GLY A 1 383 ? -16.477 -18.536 24.008 1.00 79.88 383 GLY A O 1
ATOM 3070 N N . VAL A 1 384 ? -14.873 -19.492 25.270 1.00 87.75 384 VAL A N 1
ATOM 3071 C CA . VAL A 1 384 ? -15.762 -20.221 26.194 1.00 87.75 384 VAL A CA 1
ATOM 3072 C C . VAL A 1 384 ? -15.455 -19.859 27.648 1.00 87.75 384 VAL A C 1
ATOM 3074 O O . VAL A 1 384 ? -14.440 -20.260 28.198 1.00 87.75 384 VAL A O 1
ATOM 3077 N N . LEU A 1 385 ? -16.356 -19.134 28.309 1.00 86.31 385 LEU A N 1
ATOM 3078 C CA . LEU A 1 385 ? -16.282 -18.910 29.755 1.00 86.31 385 LEU A CA 1
ATOM 3079 C C . LEU A 1 385 ? -16.955 -20.079 30.501 1.00 86.31 385 LEU A C 1
ATOM 3081 O O . LEU A 1 385 ? -18.104 -20.400 30.178 1.00 86.31 385 LEU A O 1
ATOM 3085 N N . PRO A 1 386 ? -16.278 -20.717 31.477 1.00 82.38 386 PRO A N 1
ATOM 3086 C CA . PRO A 1 386 ? -16.870 -21.780 32.287 1.00 82.38 386 PRO A CA 1
ATOM 3087 C C . PRO A 1 386 ? -17.936 -21.215 33.232 1.00 82.38 386 PRO A C 1
ATOM 3089 O O . PRO A 1 386 ? -17.869 -20.056 33.626 1.00 82.38 386 PRO A O 1
ATOM 3092 N N . GLU A 1 387 ? -18.904 -22.032 33.646 1.00 79.62 387 GLU A N 1
ATOM 3093 C CA . GLU A 1 387 ? -20.001 -21.579 34.517 1.00 79.62 387 GLU A CA 1
ATOM 3094 C C . GLU A 1 387 ? -19.500 -21.041 35.871 1.00 79.62 387 GLU A C 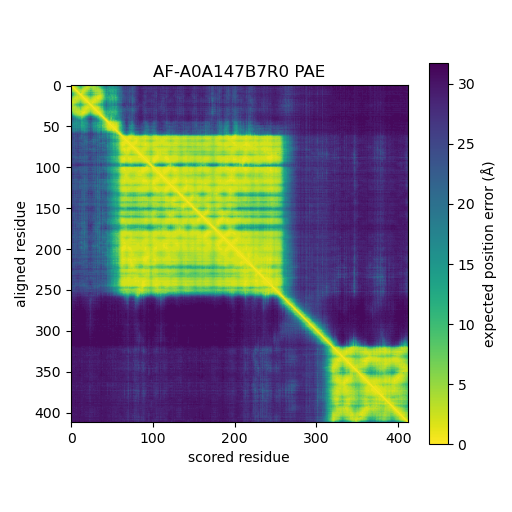1
ATOM 3096 O O . GLU A 1 387 ? -19.975 -20.005 36.344 1.00 79.62 387 GLU A O 1
ATOM 3101 N N . SER A 1 388 ? -18.455 -21.669 36.419 1.00 80.69 388 SER A N 1
ATOM 3102 C CA . SER A 1 388 ? -17.786 -21.262 37.662 1.00 80.69 388 SER A CA 1
ATOM 3103 C C . SER A 1 388 ? -17.177 -19.860 37.608 1.00 80.69 388 SER A C 1
ATOM 3105 O O . SER A 1 388 ? -16.930 -19.252 38.644 1.00 80.69 388 SER A O 1
ATOM 3107 N N . PHE A 1 389 ? -16.966 -19.299 36.413 1.00 84.69 389 PHE A N 1
ATOM 3108 C CA . PHE A 1 389 ? -16.463 -17.936 36.252 1.00 84.69 389 PHE A CA 1
ATOM 3109 C C . PHE A 1 389 ? -17.399 -16.884 36.861 1.00 84.69 389 PHE A C 1
ATOM 3111 O O . PHE A 1 389 ? -16.947 -15.852 37.358 1.00 84.69 389 PHE A O 1
ATOM 3118 N N . PHE A 1 390 ? -18.708 -17.134 36.809 1.00 85.00 390 PHE A N 1
ATOM 3119 C CA . PHE A 1 390 ? -19.715 -16.190 37.280 1.00 85.00 390 PHE A CA 1
ATOM 3120 C C . PHE A 1 390 ? -20.026 -16.357 38.775 1.00 85.00 390 PHE A C 1
ATOM 3122 O O . PHE A 1 390 ? -20.849 -15.618 39.313 1.00 85.00 390 PHE A O 1
ATOM 3129 N N . GLU A 1 391 ? -19.402 -17.309 39.467 1.00 83.50 391 GLU A N 1
ATOM 3130 C CA . GLU A 1 391 ? -19.604 -17.510 40.901 1.00 83.50 391 GLU A CA 1
ATOM 3131 C C . GLU A 1 391 ? -18.878 -16.423 41.707 1.00 83.50 391 GLU A C 1
ATOM 3133 O O . GLU A 1 391 ? -17.707 -16.122 41.485 1.00 83.50 391 GLU A O 1
ATOM 3138 N N . GLY A 1 392 ? -19.589 -15.782 42.639 1.00 79.38 392 GLY A N 1
ATOM 3139 C CA . GLY A 1 392 ? -19.022 -14.734 43.498 1.00 79.38 392 GLY A CA 1
ATOM 3140 C C . GLY A 1 392 ? -18.746 -13.386 42.813 1.00 79.38 392 GLY A C 1
ATOM 3141 O O . GLY A 1 392 ? -18.197 -12.491 43.452 1.00 79.38 392 GLY A O 1
ATOM 3142 N N . LYS A 1 393 ? -19.127 -13.212 41.541 1.00 84.44 393 LYS A N 1
ATOM 3143 C CA . LYS A 1 393 ? -19.038 -11.934 40.813 1.00 84.44 393 LYS A CA 1
ATOM 3144 C C . LYS A 1 393 ? -20.373 -11.180 40.871 1.00 84.44 393 LYS A C 1
ATOM 3146 O O . LYS A 1 393 ? -21.436 -11.793 40.825 1.00 84.44 393 LYS A O 1
ATOM 3151 N N . GLU A 1 394 ? -20.320 -9.849 40.924 1.00 85.38 394 GLU A N 1
ATOM 3152 C CA . GLU A 1 394 ? -21.512 -8.991 40.901 1.00 85.38 394 GLU A CA 1
ATOM 3153 C C . GLU A 1 394 ? -21.930 -8.680 39.453 1.00 85.38 394 GLU A C 1
ATOM 3155 O O . GLU A 1 394 ? -21.138 -8.177 38.655 1.00 85.38 394 GLU A O 1
ATOM 3160 N N . TYR A 1 395 ? -23.170 -9.013 39.092 1.00 89.38 395 TYR A N 1
ATOM 3161 C CA . TYR A 1 395 ? -23.740 -8.767 37.766 1.00 89.38 395 TYR A CA 1
ATOM 3162 C C . TYR A 1 395 ? -25.266 -8.738 37.816 1.00 89.38 395 TYR A C 1
ATOM 3164 O O . TYR A 1 395 ? -25.894 -9.229 38.751 1.00 89.38 395 TYR A O 1
ATOM 3172 N N . GLU A 1 396 ? -25.874 -8.198 36.764 1.00 88.81 396 GLU A N 1
ATOM 3173 C CA . GLU A 1 396 ? -27.320 -8.237 36.562 1.00 88.81 396 GLU A CA 1
ATOM 3174 C C . GLU A 1 396 ? -27.695 -9.456 35.698 1.00 88.81 396 GLU A C 1
ATOM 3176 O O . GLU A 1 396 ? -27.225 -9.554 34.557 1.00 88.81 396 GLU A O 1
ATOM 3181 N N . PRO A 1 397 ? -28.504 -10.405 36.204 1.00 89.50 397 PRO A N 1
ATOM 3182 C CA 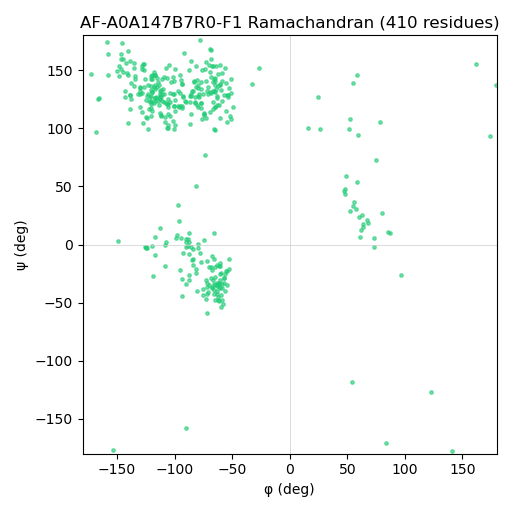. PRO A 1 397 ? -28.956 -11.551 35.425 1.00 89.50 397 PRO A CA 1
ATOM 3183 C C . PRO A 1 397 ? -30.076 -11.150 34.454 1.00 89.50 397 PRO A C 1
ATOM 3185 O O . PRO A 1 397 ? -31.028 -10.470 34.834 1.00 89.50 397 PRO A O 1
ATOM 3188 N N . VAL A 1 398 ? -29.979 -11.584 33.196 1.00 89.06 398 VAL A N 1
ATOM 3189 C CA . VAL A 1 398 ? -30.981 -11.320 32.152 1.00 89.06 398 VAL A CA 1
ATOM 3190 C C . VAL A 1 398 ? -31.219 -12.584 31.331 1.00 89.06 398 VAL A C 1
ATOM 3192 O O . VAL A 1 398 ? -30.289 -13.113 30.734 1.00 89.06 398 VAL A O 1
ATOM 3195 N N . GLU A 1 399 ? -32.466 -13.030 31.222 1.00 88.75 399 GLU A N 1
ATOM 3196 C CA . GLU A 1 399 ? -32.841 -14.112 30.304 1.00 88.75 399 GLU A CA 1
ATOM 3197 C C . GLU A 1 399 ? -33.107 -13.557 28.903 1.00 88.75 399 GLU A C 1
ATOM 3199 O O . GLU A 1 399 ? -33.826 -12.567 28.738 1.00 88.75 399 GLU A O 1
ATOM 3204 N N . GLN A 1 400 ? -32.527 -14.177 27.871 1.00 83.88 400 GLN A N 1
ATOM 3205 C CA . GLN A 1 400 ? -32.788 -13.785 26.485 1.00 83.88 400 GLN A CA 1
ATOM 3206 C C . GLN A 1 400 ? -32.959 -14.979 25.562 1.00 83.88 400 GLN A C 1
ATOM 3208 O O . GLN A 1 400 ? -32.171 -15.921 25.564 1.00 83.88 400 GLN A O 1
ATOM 3213 N N . THR A 1 401 ? -33.928 -14.877 24.656 1.00 86.31 401 THR A N 1
ATOM 3214 C CA . THR A 1 401 ? -34.085 -15.841 23.570 1.00 86.31 401 THR A CA 1
ATOM 3215 C C . THR A 1 401 ? -33.050 -15.591 22.469 1.00 86.31 401 THR A C 1
ATOM 3217 O O . THR A 1 401 ? -33.010 -14.521 21.848 1.00 86.31 401 THR A O 1
ATOM 3220 N N . VAL A 1 402 ? -32.229 -16.598 22.171 1.00 85.69 402 VAL A N 1
ATOM 3221 C CA . VAL A 1 402 ? -31.201 -16.559 21.125 1.00 85.69 402 VAL A CA 1
ATOM 3222 C C . VAL A 1 402 ? -31.447 -17.648 20.084 1.00 85.69 402 VAL A C 1
ATOM 3224 O O . VAL A 1 402 ? -31.928 -18.735 20.385 1.00 85.69 402 VAL A O 1
ATOM 3227 N N . LEU A 1 403 ? -31.135 -17.349 18.821 1.00 82.62 403 LEU A N 1
ATOM 3228 C CA . LEU A 1 403 ? -31.244 -18.298 17.717 1.00 82.62 403 LEU A CA 1
ATOM 3229 C C . LEU A 1 403 ? -29.958 -19.134 17.585 1.00 82.62 403 LEU A C 1
ATOM 3231 O O . LEU A 1 403 ? -28.963 -18.673 17.021 1.00 82.62 403 LEU A O 1
ATOM 3235 N N . VAL A 1 404 ? -30.007 -20.379 18.042 1.00 85.94 404 VAL A N 1
ATOM 3236 C CA . VAL A 1 404 ? -28.901 -21.352 18.045 1.00 85.94 404 VAL A CA 1
ATOM 3237 C C . VAL A 1 404 ? -28.983 -22.236 16.791 1.00 85.94 404 VAL A C 1
ATOM 3239 O O . VAL A 1 404 ? -30.094 -22.520 16.340 1.00 85.94 404 VAL A O 1
ATOM 3242 N N . PRO A 1 405 ? -27.870 -22.614 16.135 1.00 84.00 405 PRO A N 1
ATOM 3243 C CA . PRO A 1 405 ? -27.894 -23.608 15.062 1.00 84.00 405 PRO A CA 1
ATOM 3244 C C . PRO A 1 405 ? -28.319 -24.981 15.585 1.00 84.00 405 PRO A C 1
ATOM 3246 O O . PRO A 1 405 ? -27.785 -25.463 16.574 1.00 84.00 405 PRO A O 1
ATOM 3249 N N . GLU A 1 406 ? -29.273 -25.603 14.902 1.00 81.19 406 GLU A N 1
ATOM 3250 C CA . GLU A 1 406 ? -29.694 -26.984 15.178 1.00 81.19 406 GLU A CA 1
ATOM 3251 C C . GLU A 1 406 ? -28.931 -27.971 14.291 1.00 81.19 406 GLU A C 1
ATOM 3253 O O . GLU A 1 406 ? -28.647 -29.091 14.702 1.00 81.19 406 GLU A O 1
ATOM 3258 N N . LYS A 1 407 ? -28.545 -27.526 13.088 1.00 81.81 407 LYS A N 1
ATOM 3259 C CA . LYS A 1 407 ? -27.699 -28.292 12.181 1.00 81.81 407 LYS A CA 1
ATOM 3260 C C . LYS A 1 407 ? -26.657 -27.402 11.503 1.00 81.81 407 LYS A C 1
ATOM 3262 O O . LYS A 1 407 ? -26.991 -26.358 10.930 1.00 81.81 407 LYS A O 1
ATOM 3267 N N . CYS A 1 408 ? -25.401 -27.832 11.585 1.00 84.00 408 CYS A N 1
ATOM 3268 C CA . CYS A 1 408 ? -24.261 -27.250 10.884 1.00 84.00 408 CYS A CA 1
ATOM 3269 C C . CYS A 1 408 ? -23.777 -28.246 9.826 1.00 84.00 408 CYS A C 1
ATOM 3271 O O . CYS A 1 408 ? -23.583 -29.421 10.131 1.00 84.00 408 CYS A O 1
ATOM 3273 N N . VAL A 1 409 ? -23.602 -27.788 8.590 1.00 82.69 409 VAL A N 1
ATOM 3274 C CA . VAL A 1 409 ? -23.110 -28.601 7.469 1.00 82.69 409 VAL A CA 1
ATOM 3275 C C . VAL A 1 409 ? -21.813 -27.998 6.929 1.00 82.69 409 VAL A C 1
ATOM 3277 O O . VAL A 1 409 ? -21.687 -26.775 6.956 1.00 82.69 409 VAL A O 1
ATOM 3280 N N . PRO A 1 410 ? -20.842 -28.793 6.450 1.00 80.50 410 PRO A N 1
ATOM 3281 C CA . PRO A 1 410 ? -19.658 -28.253 5.785 1.00 80.50 410 PRO A CA 1
ATOM 3282 C C . PRO A 1 410 ? -20.063 -27.356 4.609 1.00 80.50 410 PRO A C 1
ATOM 3284 O O . PRO A 1 410 ? -21.016 -27.675 3.894 1.00 80.50 410 PRO A O 1
ATOM 3287 N N . ALA A 1 411 ? -19.376 -26.227 4.424 1.00 72.12 411 ALA A N 1
ATOM 3288 C CA . ALA A 1 411 ? -19.564 -25.409 3.230 1.00 72.12 411 ALA A CA 1
ATOM 3289 C C . ALA A 1 411 ? -19.097 -26.216 2.002 1.00 72.12 411 ALA A C 1
ATOM 3291 O O . ALA A 1 411 ? -17.938 -26.629 1.964 1.00 72.12 411 ALA A O 1
ATOM 3292 N N . GLN A 1 412 ? -20.009 -26.497 1.063 1.00 60.97 412 GLN A N 1
ATOM 3293 C CA . GLN A 1 412 ? -19.697 -27.162 -0.211 1.00 60.97 412 GLN A CA 1
ATOM 3294 C C . GLN A 1 412 ? -18.946 -26.243 -1.168 1.00 60.97 412 GLN A C 1
ATOM 3296 O O . GLN A 1 412 ? -19.271 -25.031 -1.187 1.00 60.97 412 GLN A O 1
#

Nearest PDB structures (foldseek):
  8d3d-assembly1_A  TM=6.978E-01  e=1.308E-10  Homo sapiens
  8d3c-assembly1_A  TM=6.806E-01  e=6.060E-10  Homo sapiens
  6tm2-assembly1_C  TM=6.158E-01  e=2.284E-08  Homo sapiens
  7a5o-assembly1_H  TM=6.158E-01  e=2.284E-08  Homo sapiens
  7a5o-assembly1_E  TM=6.158E-01  e=2.802E-08  Homo sapiens